Protein AF-0000000084932621 (afdb_homodimer)

Nearest PDB structures (foldseek):
  6g1d-assembly1_B  TM=6.028E-01  e=4.796E-23  Corynebacterium glutamicum
  6g1d-assembly1_C  TM=5.993E-01  e=3.535E-23  Corynebacterium glutamicum
  6g4r-assembly1_B  TM=5.934E-01  e=2.307E-23  Corynebacterium glutamicum
  6g1d-assembly1_A  TM=6.038E-01  e=2.991E-22  Corynebacterium glutamicum
  7d98-assembly1_Q  TM=5.311E-01  e=2.275E-20  Cupriavidus necator

InterPro domains:
  IPR000847 LysR, HTH, N-terminal domain [PF00126] (3-62)
  IPR000847 LysR, HTH, N-terminal domain [PR00039] (18-29)
  IPR000847 LysR, HTH, N-terminal domain [PR00039] (29-39)
  IPR000847 LysR, HTH, N-terminal domain [PR00039] (39-50)
  IPR000847 LysR, HTH, N-terminal domain [PS50931] (1-58)
  IPR005119 LysR, substrate-binding [PF03466] (86-287)
  IPR036388 Winged helix-like DNA-binding domain superfamily [G3DSA:1.10.10.10] (1-89)
  IPR036390 Winged helix DNA-binding domain superfamily [SSF46785] (1-109)

Solvent-accessible surface area (backbone atoms only — not comparable to full-atom values): 31024 Å² total; per-residue (Å²): 139,51,70,69,35,37,52,51,42,50,41,26,66,28,62,40,29,59,61,58,30,7,62,72,70,71,44,55,45,70,54,45,53,48,37,42,48,50,48,22,59,76,68,72,44,63,40,63,42,74,61,85,95,41,52,41,70,28,72,58,25,60,64,42,46,63,52,38,55,51,49,52,50,48,50,51,42,49,47,55,67,63,44,79,59,76,74,54,55,47,75,42,37,33,25,24,30,63,65,46,42,44,50,61,39,48,64,56,53,51,48,38,52,74,68,32,65,52,44,44,53,38,34,43,55,42,48,60,66,58,34,55,53,33,23,63,72,58,71,24,64,35,31,48,44,62,35,68,70,75,78,48,92,67,40,42,60,43,81,53,41,77,48,59,63,37,30,32,22,10,64,82,38,86,63,46,85,47,76,76,52,47,68,68,60,55,48,70,47,48,35,38,32,56,49,88,60,38,54,67,55,47,51,50,49,58,72,36,46,93,67,58,57,69,68,41,25,41,38,37,72,63,20,31,51,51,38,17,43,72,56,68,27,33,33,74,40,50,41,69,68,42,45,67,38,46,75,70,51,48,26,34,76,37,46,46,77,73,95,69,68,35,26,34,27,43,32,28,38,53,89,60,82,67,53,70,52,52,44,51,47,53,55,48,49,50,52,53,56,42,49,65,76,68,140,52,69,68,34,38,51,51,40,49,41,26,66,45,66,43,29,60,60,58,28,9,64,73,70,72,42,56,44,69,53,45,52,47,37,42,48,50,48,22,60,75,69,71,46,63,40,64,43,73,60,84,94,43,53,42,69,27,72,59,25,59,63,41,47,62,51,39,54,49,48,53,50,48,50,50,46,47,45,56,66,61,45,80,59,74,73,55,56,47,74,43,37,33,25,25,29,63,65,47,42,44,50,62,39,48,65,55,53,52,49,39,52,73,72,33,66,51,43,42,54,39,34,43,57,41,48,59,66,57,34,55,52,34,23,64,71,59,71,22,64,35,32,47,45,62,35,70,69,75,76,47,91,67,38,42,59,44,82,53,40,77,48,61,63,37,32,33,24,10,64,83,37,86,63,46,86,47,75,76,53,47,68,67,60,56,48,70,46,48,36,36,34,55,49,88,57,38,54,66,54,47,52,51,50,57,71,34,45,92,69,59,58,69,66,42,24,41,38,37,70,64,19,32,51,51,38,18,43,71,58,69,26,34,32,74,39,51,41,68,70,42,45,66,38,46,74,70,51,48,25,33,75,37,46,46,75,72,94,68,68,34,25,36,26,43,33,30,38,52,90,60,82,68,53,68,56,52,45,51,48,54,54,49,48,50,52,54,57,43,51,65,75,77

Radius of gyration: 26.99 Å; Cα contacts (8 Å, |Δi|>4): 1091; chains: 2; bounding box: 60×80×71 Å

Secondary structure (DSSP, 8-state):
--HHHHHHHHHHHHHS-HHHHHHHHT--HHHHHHHHHHHHHHHTS--EEEETTEEEE-HHHHHHHHHHHHHHHHHHHHHHHHS-S----EEEEEEE-HHHHHHTSHHHHHHHHHH-TTEEEEEEE--HHHHHHHHHHTS-SEEEEEES----TTEEEEEEEEE-EEEEE-TTSTTTT-SS--HHHHHTSPEEE--TT-HHHHHHHHHTTTT-PPEEE-SSHHHHHHHHHTTS-EEEEEGGGGHHHHHHTSSEE-S---S--EEEEEEEETTPPPPHHHHHHHHHHHHHHHHHT-/--HHHHHHHHHHHHH--HHHHHHHHT--HHHHHHHHHHHHHHHTS--EEEETTEEEE-HHHHHHHHHHHHHHHHHHHHHHHHS-S----EEEEEEE-HHHHHHTSHHHHHHHHHH-TTEEEEEEE--HHHHHHHHHHTS-SEEEEEES----TTEEEEEEEEE-EEEEE-TTSTTTT-SS--HHHHHTSPEEE--TT-HHHHHHHHHTTTT-PPEEE-SSHHHHHHHHHTTS-EEEEEGGGGHHHHHHTSSEE-S---SS-EEEEEEEETTPPPPHHHHHHHHHHHHHHHHHT-

Organism: Streptomyces venezuelae (strain ATCC 10712 / CBS 650.69 / DSM 40230 / JCM 4526 / NBRC 13096 / PD 04745) (NCBI:txid953739)

pLDDT: mean 87.67, std 10.26, range [46.22, 98.44]

Structure (mmCIF, N/CA/C/O backbone):
data_AF-0000000084932621-model_v1
#
loop_
_entity.id
_entity.type
_entity.pdbx_description
1 polymer 'Transcriptional regulator, lysr family protein'
#
loop_
_atom_site.group_PDB
_atom_site.id
_atom_site.type_symbol
_atom_site.label_atom_id
_atom_site.label_alt_id
_atom_site.label_comp_id
_atom_site.label_asym_id
_atom_site.label_entity_id
_atom_site.label_seq_id
_atom_site.pdbx_PDB_ins_code
_atom_site.Cartn_x
_atom_site.Cartn_y
_atom_site.Cartn_z
_atom_site.occupancy
_atom_site.B_iso_or_equiv
_atom_site.auth_seq_id
_atom_site.auth_comp_id
_atom_site.auth_asym_id
_atom_site.auth_atom_id
_atom_site.pdbx_PDB_model_num
ATOM 1 N N . MET A 1 1 ? 3.24 42.812 -4.258 1 58.78 1 MET A N 1
ATOM 2 C CA . MET A 1 1 ? 2.631 41.562 -3.801 1 58.78 1 MET A CA 1
ATOM 3 C C . MET A 1 1 ? 3.271 41.094 -2.5 1 58.78 1 MET A C 1
ATOM 5 O O . MET A 1 1 ? 4.496 41.031 -2.395 1 58.78 1 MET A O 1
ATOM 9 N N . GLU A 1 2 ? 2.512 41.125 -1.484 1 73.31 2 GLU A N 1
ATOM 10 C CA . GLU A 1 2 ? 2.959 40.812 -0.129 1 73.31 2 GLU A CA 1
ATOM 11 C C . GLU A 1 2 ? 2.613 39.375 0.25 1 73.31 2 GLU A C 1
ATOM 13 O O . GLU A 1 2 ? 1.508 38.906 -0.024 1 73.31 2 GLU A O 1
ATOM 18 N N . LEU A 1 3 ? 3.584 38.781 0.871 1 78.12 3 LEU A N 1
ATOM 19 C CA . LEU A 1 3 ? 3.434 37.375 1.25 1 78.12 3 LEU A CA 1
ATOM 20 C C . LEU A 1 3 ? 2.199 37.188 2.123 1 78.12 3 LEU A C 1
ATOM 22 O O . LEU A 1 3 ? 1.523 36.156 2.027 1 78.12 3 LEU A O 1
ATOM 26 N N . ARG A 1 4 ? 1.953 38.156 2.951 1 78.94 4 ARG A N 1
ATOM 27 C CA . ARG A 1 4 ? 0.795 38.062 3.836 1 78.94 4 ARG A CA 1
ATOM 28 C C . ARG A 1 4 ? -0.501 38 3.035 1 78.94 4 ARG A C 1
ATOM 30 O O . ARG A 1 4 ? -1.408 37.25 3.387 1 78.94 4 ARG A O 1
ATOM 37 N N . LEU A 1 5 ? -0.57 38.75 1.959 1 84.75 5 LEU A N 1
ATOM 38 C CA . LEU A 1 5 ? -1.758 38.75 1.111 1 84.75 5 LEU A CA 1
ATOM 39 C C . LEU A 1 5 ? -1.914 37.406 0.402 1 84.75 5 LEU A C 1
ATOM 41 O O . LEU A 1 5 ? -3.031 36.906 0.237 1 84.75 5 LEU A O 1
ATOM 45 N N . LEU A 1 6 ? -0.803 36.812 0.03 1 84.81 6 LEU A N 1
ATOM 46 C CA . LEU A 1 6 ? -0.821 35.531 -0.63 1 84.81 6 LEU A CA 1
ATOM 47 C C . LEU A 1 6 ? -1.295 34.438 0.326 1 84.81 6 LEU A C 1
ATOM 49 O O . LEU A 1 6 ? -2.018 33.531 -0.076 1 84.81 6 LEU A O 1
ATOM 53 N N . ALA A 1 7 ? -0.891 34.531 1.53 1 84.5 7 ALA A N 1
ATOM 54 C CA . ALA A 1 7 ? -1.327 33.562 2.543 1 84.5 7 ALA A CA 1
ATOM 55 C C . ALA A 1 7 ? -2.834 33.656 2.77 1 84.5 7 ALA A C 1
ATOM 57 O O . ALA A 1 7 ? -3.51 32.625 2.902 1 84.5 7 ALA A O 1
ATOM 58 N N . THR A 1 8 ? -3.316 34.906 2.879 1 88.69 8 THR A N 1
ATOM 59 C CA . THR A 1 8 ? -4.75 35.125 3.023 1 88.69 8 THR A CA 1
ATOM 60 C C . THR A 1 8 ? -5.512 34.531 1.83 1 88.69 8 THR A C 1
ATOM 62 O O . THR A 1 8 ? -6.523 33.875 2.002 1 88.69 8 THR A O 1
ATOM 65 N N . PHE A 1 9 ? -4.996 34.812 0.698 1 91.31 9 PHE A N 1
ATOM 66 C CA . PHE A 1 9 ? -5.57 34.281 -0.533 1 91.31 9 PHE A CA 1
ATOM 67 C C . PHE A 1 9 ? -5.617 32.75 -0.499 1 91.31 9 PHE A C 1
ATOM 69 O O . PHE A 1 9 ? -6.656 32.156 -0.789 1 91.31 9 PHE A O 1
ATOM 76 N N . GLU A 1 10 ? -4.512 32.219 -0.243 1 88.12 10 GLU A N 1
ATOM 77 C CA . GLU A 1 10 ? -4.43 30.75 -0.198 1 88.12 10 GLU A CA 1
ATOM 78 C C . GLU A 1 10 ? -5.449 30.172 0.778 1 88.12 10 GLU A C 1
ATOM 80 O O . GLU A 1 10 ? -6.094 29.156 0.483 1 88.12 10 GLU A O 1
ATOM 85 N N . LYS A 1 11 ? -5.617 30.75 1.93 1 86.69 11 LYS A N 1
ATOM 86 C CA . LYS A 1 11 ? -6.559 30.281 2.936 1 86.69 11 LYS A CA 1
ATOM 87 C C . LYS A 1 11 ? -7.996 30.375 2.436 1 86.69 11 LYS A C 1
ATOM 89 O O . LYS A 1 11 ? -8.773 29.422 2.564 1 86.69 11 LYS A O 1
ATOM 94 N N . VAL A 1 12 ? -8.312 31.438 1.854 1 90.69 12 VAL A N 1
ATOM 95 C CA . VAL A 1 12 ? -9.656 31.625 1.31 1 90.69 12 VAL A CA 1
ATOM 96 C C . VAL A 1 12 ? -9.898 30.609 0.196 1 90.69 12 VAL A C 1
ATOM 98 O O . VAL A 1 12 ? -10.984 30.031 0.106 1 90.69 12 VAL A O 1
ATOM 101 N N . ALA A 1 13 ? -8.922 30.422 -0.584 1 89.31 13 ALA A N 1
ATOM 102 C CA . ALA A 1 13 ? -9.031 29.484 -1.697 1 89.31 13 ALA A CA 1
ATOM 103 C C . ALA A 1 13 ? -9.219 28.062 -1.194 1 89.31 13 ALA A C 1
ATOM 105 O O . ALA A 1 13 ? -9.875 27.25 -1.846 1 89.31 13 ALA A O 1
ATOM 106 N N . THR A 1 14 ? -8.625 27.828 -0.102 1 83 14 THR A N 1
ATOM 107 C CA . THR A 1 14 ? -8.68 26.484 0.479 1 83 14 THR A CA 1
ATOM 108 C C . THR A 1 14 ? -10.039 26.219 1.118 1 83 14 THR A C 1
ATOM 110 O O . THR A 1 14 ? -10.625 25.156 0.93 1 83 14 THR A O 1
ATOM 113 N N . VAL A 1 15 ? -10.586 27.156 1.827 1 83.12 15 VAL A N 1
ATOM 114 C CA . VAL A 1 15 ? -11.812 26.938 2.588 1 83.12 15 VAL A CA 1
ATOM 115 C C . VAL A 1 15 ? -13.016 27.469 1.8 1 83.12 15 VAL A C 1
ATOM 117 O O . VAL A 1 15 ? -14.164 27.172 2.141 1 83.12 15 VAL A O 1
ATOM 120 N N . LEU A 1 16 ? -12.766 28.203 0.849 1 88.69 16 LEU A N 1
ATOM 121 C CA . LEU A 1 16 ? -13.734 28.812 -0.053 1 88.69 16 LEU A CA 1
ATOM 122 C C . LEU A 1 16 ? -14.781 29.609 0.728 1 88.69 16 LEU A C 1
ATOM 124 O O . LEU A 1 16 ? -15.969 29.562 0.41 1 88.69 16 LEU A O 1
ATOM 128 N N . SER A 1 17 ? -14.383 30.172 1.728 1 89.75 17 SER A N 1
ATOM 129 C CA . SER A 1 17 ? -15.195 31.062 2.557 1 89.75 17 SER A CA 1
ATOM 130 C C . SER A 1 17 ? -14.344 32.156 3.191 1 89.75 17 SER A C 1
ATOM 132 O O . SER A 1 17 ? -13.328 31.875 3.832 1 89.75 17 SER A O 1
ATOM 134 N N . PHE A 1 18 ? -14.758 33.406 3.02 1 91.44 18 PHE A N 1
ATOM 135 C CA . PHE A 1 18 ? -14.039 34.531 3.607 1 91.44 18 PHE A CA 1
ATOM 136 C C . PHE A 1 18 ? -14.211 34.562 5.121 1 91.44 18 PHE A C 1
ATOM 138 O O . PHE A 1 18 ? -13.266 34.844 5.855 1 91.44 18 PHE A O 1
ATOM 145 N N . THR A 1 19 ? -15.414 34.156 5.539 1 88.81 19 THR A N 1
ATOM 146 C CA . THR A 1 19 ? -15.711 34.156 6.965 1 88.81 19 THR A CA 1
ATOM 147 C C . THR A 1 19 ? -14.922 33.062 7.688 1 88.81 19 THR A C 1
ATOM 149 O O . THR A 1 19 ? -14.32 33.312 8.734 1 88.81 19 THR A O 1
ATOM 152 N N . ARG A 1 20 ? -14.898 31.984 7.117 1 88.69 20 ARG A N 1
ATOM 153 C CA . ARG A 1 20 ? -14.18 30.859 7.719 1 88.69 20 ARG A CA 1
ATOM 154 C C . ARG A 1 20 ? -12.672 31.094 7.684 1 88.69 20 ARG A C 1
ATOM 156 O O . ARG A 1 20 ? -11.969 30.781 8.641 1 88.69 20 ARG A O 1
ATOM 163 N N . ALA A 1 21 ? -12.273 31.578 6.555 1 89.75 21 ALA A N 1
ATOM 164 C CA . ALA A 1 21 ? -10.852 31.891 6.441 1 89.75 21 ALA A CA 1
ATOM 165 C C . ALA A 1 21 ? -10.438 32.906 7.508 1 89.75 21 ALA A C 1
ATOM 167 O O . ALA A 1 21 ? -9.383 32.75 8.125 1 89.75 21 ALA A O 1
ATOM 168 N N . ALA A 1 22 ? -11.25 33.875 7.734 1 89.44 22 ALA A N 1
ATOM 169 C CA . ALA A 1 22 ? -10.977 34.906 8.75 1 89.44 22 ALA A CA 1
ATOM 170 C C . ALA A 1 22 ? -10.875 34.25 10.141 1 89.44 22 ALA A C 1
ATOM 172 O O . ALA A 1 22 ? -9.945 34.562 10.891 1 89.44 22 ALA A O 1
ATOM 173 N N . ALA A 1 23 ? -11.773 33.406 10.398 1 84.69 23 ALA A N 1
ATOM 174 C CA . ALA A 1 23 ? -11.789 32.688 11.688 1 84.69 23 ALA A CA 1
ATOM 175 C C . ALA A 1 23 ? -10.523 31.875 11.883 1 84.69 23 ALA A C 1
ATOM 177 O O . ALA A 1 23 ? -9.914 31.891 12.953 1 84.69 23 ALA A O 1
ATOM 178 N N . GLU A 1 24 ? -10.117 31.328 10.828 1 81.56 24 GLU A N 1
ATOM 179 C CA . GLU A 1 24 ? -8.977 30.422 10.922 1 81.56 24 GLU A CA 1
ATOM 180 C C . GLU A 1 24 ? -7.66 31.188 10.969 1 81.56 24 GLU A C 1
ATOM 182 O O . GLU A 1 24 ? -6.695 30.734 11.586 1 81.56 24 GLU A O 1
ATOM 187 N N . LEU A 1 25 ? -7.652 32.312 10.383 1 80.44 25 LEU A N 1
ATOM 188 C CA . LEU A 1 25 ? -6.43 33.094 10.312 1 80.44 25 LEU A CA 1
ATOM 189 C C . LEU A 1 25 ? -6.355 34.094 11.477 1 80.44 25 LEU A C 1
ATOM 191 O O . LEU A 1 25 ? -5.324 34.719 11.688 1 80.44 25 LEU A O 1
ATOM 195 N N . GLY A 1 26 ? -7.484 34.156 12.227 1 82 26 GLY A N 1
ATOM 196 C CA . GLY A 1 26 ? -7.527 35.062 13.352 1 82 26 GLY A CA 1
ATOM 197 C C . GLY A 1 26 ? -7.703 36.5 12.938 1 82 26 GLY A C 1
ATOM 198 O O . GLY A 1 26 ? -7.18 37.406 13.586 1 82 26 GLY A O 1
ATOM 199 N N . TYR A 1 27 ? -8.18 36.688 11.828 1 83.19 27 TYR A N 1
ATOM 200 C CA . TYR A 1 27 ? -8.477 38.031 11.32 1 83.19 27 TYR A CA 1
ATOM 201 C C . TYR A 1 27 ? -9.969 38.312 11.375 1 83.19 27 TYR A C 1
ATOM 203 O O . TYR A 1 27 ? -10.781 37.406 11.516 1 83.19 27 TYR A O 1
ATOM 211 N N . ALA A 1 28 ? -10.328 39.625 11.469 1 87.69 28 ALA A N 1
ATOM 212 C CA . ALA A 1 28 ? -11.695 40 11.133 1 87.69 28 ALA A CA 1
ATOM 213 C C . ALA A 1 28 ? -12 39.719 9.664 1 87.69 28 ALA A C 1
ATOM 215 O O . ALA A 1 28 ? -11.109 39.812 8.812 1 87.69 28 ALA A O 1
ATOM 216 N N . GLN A 1 29 ? -13.156 39.281 9.406 1 89.75 29 GLN A N 1
ATOM 217 C CA . GLN A 1 29 ? -13.57 39 8.039 1 89.75 29 GLN A CA 1
ATOM 218 C C . GLN A 1 29 ? -13.305 40.188 7.121 1 89.75 29 GLN A C 1
ATOM 220 O O . GLN A 1 29 ? -12.906 40.031 5.969 1 89.75 29 GLN A O 1
ATOM 225 N N . SER A 1 30 ? -13.531 41.438 7.613 1 91.25 30 SER A N 1
ATOM 226 C CA . SER A 1 30 ? -13.281 42.656 6.824 1 91.25 30 SER A CA 1
ATOM 227 C C . SER A 1 30 ? -11.812 42.75 6.434 1 91.25 30 SER A C 1
ATOM 229 O O . SER A 1 30 ? -11.484 43.219 5.332 1 91.25 30 SER A O 1
ATOM 231 N N . SER A 1 31 ? -10.977 42.312 7.301 1 88.56 31 SER A N 1
ATOM 232 C CA . SER A 1 31 ? -9.539 42.312 7.043 1 88.56 31 SER A CA 1
ATOM 233 C C . SER A 1 31 ? -9.156 41.344 5.938 1 88.56 31 SER A C 1
ATOM 235 O O . SER A 1 31 ? -8.375 41.688 5.051 1 88.56 31 SER A O 1
ATOM 237 N N . VAL A 1 32 ? -9.727 40.156 5.988 1 92.44 32 VAL A N 1
ATOM 238 C CA . VAL A 1 32 ? -9.461 39.156 4.98 1 92.44 32 VAL A CA 1
ATOM 239 C C . VAL A 1 32 ? -9.953 39.625 3.619 1 92.44 32 VAL A C 1
ATOM 241 O O . VAL A 1 32 ? -9.25 39.5 2.615 1 92.44 32 VAL A O 1
ATOM 244 N N . THR A 1 33 ? -11.109 40.156 3.629 1 92.25 33 THR A N 1
ATOM 245 C CA . THR A 1 33 ? -11.688 40.688 2.404 1 92.25 33 THR A CA 1
ATOM 246 C C . THR A 1 33 ? -10.805 41.812 1.836 1 92.25 33 THR A C 1
ATOM 248 O O . THR A 1 33 ? -10.531 41.844 0.634 1 92.25 33 THR A O 1
ATOM 251 N N . GLY A 1 34 ? -10.398 42.656 2.713 1 92.56 34 GLY A N 1
ATOM 252 C CA . GLY A 1 34 ? -9.516 43.75 2.299 1 92.56 34 GLY A CA 1
ATOM 253 C C . GLY A 1 34 ? -8.195 43.25 1.746 1 92.56 34 GLY A C 1
ATOM 254 O O . GLY A 1 34 ? -7.699 43.781 0.745 1 92.56 34 GLY A O 1
ATOM 255 N N . GLN A 1 35 ? -7.633 42.281 2.381 1 90.81 35 GLN A N 1
ATOM 256 C CA . GLN A 1 35 ? -6.359 41.719 1.947 1 90.81 35 GLN A CA 1
ATOM 257 C C . GLN A 1 35 ? -6.477 41.094 0.566 1 90.81 35 GLN A C 1
ATOM 259 O O . GLN A 1 35 ? -5.61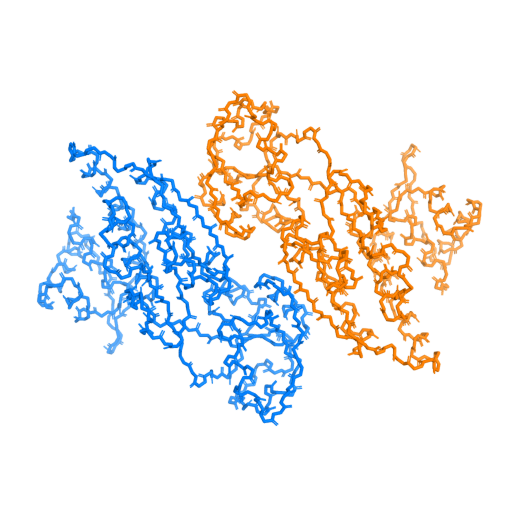7 41.281 -0.293 1 90.81 35 GLN A O 1
ATOM 264 N N . VAL A 1 36 ? -7.508 40.375 0.342 1 93 36 VAL A N 1
ATOM 265 C CA . VAL A 1 36 ? -7.723 39.719 -0.947 1 93 36 VAL A CA 1
ATOM 266 C C . VAL A 1 36 ? -7.957 40.781 -2.025 1 93 36 VAL A C 1
ATOM 268 O O . VAL A 1 36 ? -7.41 40.688 -3.127 1 93 36 VAL A O 1
ATOM 271 N N . ARG A 1 37 ? -8.688 41.812 -1.668 1 92.06 37 ARG A N 1
ATOM 272 C CA . ARG A 1 37 ? -8.938 42.875 -2.607 1 92.06 37 ARG A CA 1
ATOM 273 C C . ARG A 1 37 ? -7.648 43.625 -2.951 1 92.06 37 ARG A C 1
ATOM 275 O O . ARG A 1 37 ? -7.43 44 -4.105 1 92.06 37 ARG A O 1
ATOM 282 N N . SER A 1 38 ? -6.93 43.812 -1.938 1 88.81 38 SER A N 1
ATOM 283 C CA . SER A 1 38 ? -5.637 44.438 -2.158 1 88.81 38 SER A CA 1
ATOM 284 C C . SER A 1 38 ? -4.766 43.625 -3.102 1 88.81 38 SER A C 1
ATOM 286 O O . SER A 1 38 ? -4.105 44.188 -3.982 1 88.81 38 SER A O 1
ATOM 288 N N . LEU A 1 39 ? -4.754 42.344 -2.941 1 90.25 39 LEU A N 1
ATOM 289 C CA . LEU A 1 39 ? -3.992 41.469 -3.805 1 90.25 39 LEU A CA 1
ATOM 290 C C . LEU A 1 39 ? -4.523 41.5 -5.23 1 90.25 39 LEU A C 1
ATOM 292 O O . LEU A 1 39 ? -3.748 41.594 -6.188 1 90.25 39 LEU A O 1
ATOM 296 N N . GLU A 1 40 ? -5.812 41.469 -5.363 1 92.19 40 GLU A N 1
ATOM 297 C CA . GLU A 1 40 ? -6.453 41.562 -6.672 1 92.19 40 GLU A CA 1
ATOM 298 C C . GLU A 1 40 ? -6.145 42.875 -7.367 1 92.19 40 GLU A C 1
ATOM 300 O O . GLU A 1 40 ? -5.863 42.906 -8.57 1 92.19 40 GLU A O 1
ATOM 305 N N . SER A 1 41 ? -6.18 43.938 -6.562 1 89.12 41 SER A N 1
ATOM 306 C CA . SER A 1 41 ? -5.867 45.25 -7.098 1 89.12 41 SER A CA 1
ATOM 307 C C . SER A 1 41 ? -4.422 45.344 -7.578 1 89.12 41 SER A C 1
ATOM 309 O O . SER A 1 41 ? -4.145 45.875 -8.648 1 89.12 41 SER A O 1
ATOM 311 N N . SER A 1 42 ? -3.559 44.75 -6.828 1 85.56 42 SER A N 1
ATOM 312 C CA . SER A 1 42 ? -2.145 44.781 -7.184 1 85.56 42 SER A CA 1
ATOM 313 C C . SER A 1 42 ? -1.874 43.969 -8.438 1 85.56 42 SER A C 1
ATOM 315 O O . SER A 1 42 ? -0.97 44.281 -9.211 1 85.56 42 SER A O 1
ATOM 317 N N . LEU A 1 43 ? -2.688 42.938 -8.602 1 86.38 43 LEU A N 1
ATOM 318 C CA . LEU A 1 43 ? -2.5 42.031 -9.734 1 86.38 43 LEU A CA 1
ATOM 319 C C . LEU A 1 43 ? -3.352 42.469 -10.922 1 86.38 43 LEU A C 1
ATOM 321 O O . LEU A 1 43 ? -3.117 42.031 -12.055 1 86.38 43 LEU A O 1
ATOM 325 N N . GLY A 1 44 ? -4.32 43.281 -10.656 1 89 44 GLY A N 1
ATOM 326 C CA . GLY A 1 44 ? -5.191 43.812 -11.695 1 89 44 GLY A CA 1
ATOM 327 C C . GLY A 1 44 ? -6.227 42.812 -12.164 1 89 44 GLY A C 1
ATOM 328 O O . GLY A 1 44 ? -6.738 42.906 -13.281 1 89 44 GLY A O 1
ATOM 329 N N . VAL A 1 45 ? -6.34 41.75 -11.406 1 91.5 45 VAL A N 1
ATOM 330 C CA . VAL A 1 45 ? -7.301 40.719 -11.758 1 91.5 45 VAL A CA 1
ATOM 331 C C . VAL A 1 45 ? -8.07 40.25 -10.516 1 91.5 45 VAL A C 1
ATOM 333 O O . VAL A 1 45 ? -7.586 40.438 -9.391 1 91.5 45 VAL A O 1
ATOM 336 N N . GLU A 1 46 ? -9.25 39.719 -10.703 1 93.06 46 GLU A N 1
ATOM 337 C CA . GLU A 1 46 ? -10.016 39.094 -9.625 1 93.06 46 GLU A CA 1
ATOM 338 C C . GLU A 1 46 ? -9.617 37.625 -9.438 1 93.06 46 GLU A C 1
ATOM 340 O O . GLU A 1 46 ? -9.406 36.906 -10.414 1 93.06 46 GLU A O 1
ATOM 345 N N . LEU A 1 47 ? -9.477 37.344 -8.188 1 94 47 LEU A N 1
ATOM 346 C CA . LEU A 1 47 ? -9.016 36 -7.891 1 94 47 LEU A CA 1
ATOM 347 C C . LEU A 1 47 ? -10.18 35.094 -7.477 1 94 47 LEU A C 1
ATOM 349 O O . LEU A 1 47 ? -10.078 33.875 -7.535 1 94 47 LEU A O 1
ATOM 353 N N . PHE A 1 48 ? -11.266 35.688 -7.051 1 93.75 48 PHE A N 1
ATOM 354 C CA . PHE A 1 48 ? -12.461 34.969 -6.648 1 93.75 48 PHE A CA 1
ATOM 355 C C . PHE A 1 48 ? -13.695 35.5 -7.367 1 93.75 48 PHE A C 1
ATOM 357 O O . PHE A 1 48 ? -13.742 36.688 -7.727 1 93.75 48 PHE A O 1
ATOM 364 N N . GLU A 1 49 ? -14.609 34.594 -7.66 1 90.5 49 GLU A N 1
ATOM 365 C CA . GLU A 1 49 ? -15.914 35 -8.164 1 90.5 49 GLU A CA 1
ATOM 366 C C . GLU A 1 49 ? -17.031 34.469 -7.281 1 90.5 49 GLU A C 1
ATOM 368 O O . GLU A 1 49 ? -16.891 33.438 -6.637 1 90.5 49 GLU A O 1
ATOM 373 N N . ARG A 1 50 ? -18.016 35.219 -7.062 1 81.12 50 ARG A N 1
ATOM 374 C CA . ARG A 1 50 ? -19.172 34.844 -6.262 1 81.12 50 ARG A CA 1
ATOM 375 C C . ARG A 1 50 ? -20.281 34.281 -7.141 1 81.12 50 ARG A C 1
ATOM 377 O O . ARG A 1 50 ? -20.641 34.875 -8.156 1 81.12 50 ARG A O 1
ATOM 384 N N . LEU A 1 51 ? -20.516 33.094 -6.992 1 77.88 51 LEU A N 1
ATOM 385 C CA . LEU A 1 51 ? -21.688 32.5 -7.605 1 77.88 51 LEU A CA 1
ATOM 386 C C . LEU A 1 51 ? -22.781 32.281 -6.562 1 77.88 51 LEU A C 1
ATOM 388 O O . LEU A 1 51 ? -22.828 31.203 -5.938 1 77.88 51 LEU A O 1
ATOM 392 N N . GLY A 1 52 ? -23.703 33.156 -6.371 1 75.12 52 GLY A N 1
ATOM 393 C CA . GLY A 1 52 ? -24.688 33.094 -5.293 1 75.12 52 GLY A CA 1
ATOM 394 C C . GLY A 1 52 ? -24.062 33.188 -3.916 1 75.12 52 GLY A C 1
ATOM 395 O O . GLY A 1 52 ? -23.328 34.125 -3.611 1 75.12 52 GLY A O 1
ATOM 396 N N . SER A 1 53 ? -24.234 32.094 -3.137 1 75.94 53 SER A N 1
ATOM 397 C CA . SER A 1 53 ? -23.719 32.062 -1.77 1 75.94 53 SER A CA 1
ATOM 398 C C . SER A 1 53 ? -22.359 31.391 -1.703 1 75.94 53 SER A C 1
ATOM 400 O O . SER A 1 53 ? -21.719 31.359 -0.646 1 75.94 53 SER A O 1
ATOM 402 N N . ARG A 1 54 ? -21.922 31.016 -2.826 1 78.81 54 ARG A N 1
ATOM 403 C CA . ARG A 1 54 ? -20.656 30.281 -2.818 1 78.81 54 ARG A CA 1
ATOM 404 C C . ARG A 1 54 ? -19.547 31.094 -3.482 1 78.81 54 ARG A C 1
ATOM 406 O O . ARG A 1 54 ? -19.812 31.875 -4.395 1 78.81 54 ARG A O 1
ATOM 413 N N . ILE A 1 55 ? -18.312 30.938 -2.975 1 87.69 55 ILE A N 1
ATOM 414 C CA . ILE A 1 55 ? -17.141 31.578 -3.57 1 87.69 55 ILE A CA 1
ATOM 415 C C . ILE A 1 55 ? -16.328 30.531 -4.34 1 87.69 55 ILE A C 1
ATOM 417 O O . ILE A 1 55 ? -16.25 29.375 -3.928 1 87.69 55 ILE A O 1
ATOM 421 N N . ARG A 1 56 ? -15.914 30.891 -5.609 1 89.5 56 ARG A N 1
ATOM 422 C CA . ARG A 1 56 ? -15.047 30.031 -6.406 1 89.5 56 ARG A CA 1
ATOM 423 C C . ARG A 1 56 ? -13.828 30.797 -6.91 1 89.5 56 ARG A C 1
ATOM 425 O O . ARG A 1 56 ? -13.875 32.031 -7.043 1 89.5 56 ARG A O 1
ATOM 432 N N . LEU A 1 57 ? -12.812 30.062 -7.125 1 90.5 57 LEU A N 1
ATOM 433 C CA . LEU A 1 57 ? -11.633 30.672 -7.723 1 90.5 57 LEU A CA 1
ATOM 434 C C . LEU A 1 57 ? -11.883 31.031 -9.188 1 90.5 57 LEU A C 1
ATOM 436 O O . LEU A 1 57 ? -12.547 30.281 -9.906 1 90.5 57 LEU A O 1
ATOM 440 N N . THR A 1 58 ? -11.375 32.281 -9.648 1 90.44 58 THR A N 1
ATOM 441 C CA . THR A 1 58 ? -11.305 32.594 -11.07 1 90.44 58 THR A CA 1
ATOM 442 C C . THR A 1 58 ? -10.172 31.812 -11.734 1 90.44 58 THR A C 1
ATOM 444 O O . THR A 1 58 ? -9.414 31.109 -11.062 1 90.44 58 THR A O 1
ATOM 447 N N . GLU A 1 59 ? -10.102 31.891 -12.992 1 86.5 59 GLU A N 1
ATOM 448 C CA . GLU A 1 59 ? -8.977 31.281 -13.703 1 86.5 59 GLU A CA 1
ATOM 449 C C . GLU A 1 59 ? -7.645 31.828 -13.195 1 86.5 59 GLU A C 1
ATOM 451 O O . GLU A 1 59 ? -6.688 31.062 -13.023 1 86.5 59 GLU A O 1
ATOM 456 N N . ALA A 1 60 ? -7.68 33.062 -13.016 1 87.56 60 ALA A N 1
ATOM 457 C CA . ALA A 1 60 ? -6.484 33.719 -12.477 1 87.56 60 ALA A CA 1
ATOM 458 C C . ALA A 1 60 ? -6.16 33.188 -11.078 1 87.56 60 ALA A C 1
ATOM 460 O O . ALA A 1 60 ? -4.992 32.969 -10.75 1 87.56 60 ALA A O 1
ATOM 461 N N . GLY A 1 61 ? -7.211 33 -10.305 1 90.94 61 GLY A N 1
ATOM 462 C CA . GLY A 1 61 ? -7.016 32.438 -8.977 1 90.94 61 GLY A CA 1
ATOM 463 C C . GLY A 1 61 ? -6.438 31.031 -9.008 1 90.94 61 GLY A C 1
ATOM 464 O O . GLY A 1 61 ? -5.531 30.719 -8.234 1 90.94 61 GLY A O 1
ATOM 465 N N . GLU A 1 62 ? -6.887 30.312 -9.914 1 87.38 62 GLU A N 1
ATOM 466 C CA . GLU A 1 62 ? -6.41 28.938 -10.062 1 87.38 62 GLU A CA 1
ATOM 467 C C . GLU A 1 62 ? -4.941 28.906 -10.484 1 87.38 62 GLU A C 1
ATOM 469 O O . GLU A 1 62 ? -4.18 28.047 -10.031 1 87.38 62 GLU A O 1
ATOM 474 N N . ARG A 1 63 ? -4.625 29.875 -11.297 1 82.31 63 ARG A N 1
ATOM 475 C CA . ARG A 1 63 ? -3.248 29.953 -11.773 1 82.31 63 ARG A CA 1
ATOM 476 C C . ARG A 1 63 ? -2.314 30.438 -10.664 1 82.31 63 ARG A C 1
ATOM 478 O O . ARG A 1 63 ? -1.157 30.016 -10.602 1 82.31 63 ARG A O 1
ATOM 485 N N . LEU A 1 64 ? -2.822 31.25 -9.836 1 83.12 64 LEU A N 1
ATOM 486 C CA . LEU A 1 64 ? -1.987 31.859 -8.805 1 83.12 64 LEU A CA 1
ATOM 487 C C . LEU A 1 64 ? -1.775 30.891 -7.637 1 83.12 64 LEU A C 1
ATOM 489 O O . LEU A 1 64 ? -0.74 30.938 -6.969 1 83.12 64 LEU A O 1
ATOM 493 N N . LEU A 1 65 ? -2.713 30.016 -7.453 1 85.06 65 LEU A N 1
ATOM 494 C CA . LEU A 1 65 ? -2.75 29.203 -6.242 1 85.06 65 LEU A CA 1
ATOM 495 C C . LEU A 1 65 ? -1.477 28.375 -6.102 1 85.06 65 LEU A C 1
ATOM 497 O O . LEU A 1 65 ? -0.837 28.391 -5.047 1 85.06 65 LEU A O 1
ATOM 501 N N . PRO A 1 66 ? -0.96 27.797 -7.148 1 77.62 66 PRO A N 1
ATOM 502 C CA . PRO A 1 66 ? 0.295 27.062 -6.996 1 77.62 66 PRO A CA 1
ATOM 503 C C . PRO A 1 66 ? 1.481 27.969 -6.688 1 77.62 66 PRO A C 1
ATOM 505 O O . PRO A 1 66 ? 2.379 27.578 -5.93 1 77.62 66 PRO A O 1
ATOM 508 N N . TYR A 1 67 ? 1.434 29.125 -7.195 1 73.81 67 TYR A N 1
ATOM 509 C CA . TYR A 1 67 ? 2.512 30.062 -6.941 1 73.81 67 TYR A CA 1
ATOM 510 C C . TYR A 1 67 ? 2.459 30.578 -5.504 1 73.81 67 TYR A C 1
ATOM 512 O O . TYR A 1 67 ? 3.496 30.734 -4.859 1 73.81 67 TYR A O 1
ATOM 520 N N . ALA A 1 68 ? 1.283 30.797 -5.078 1 79.25 68 ALA A N 1
ATOM 521 C CA . ALA A 1 68 ? 1.118 31.234 -3.697 1 79.25 68 ALA A CA 1
ATOM 522 C C . ALA A 1 68 ? 1.662 30.203 -2.717 1 79.25 68 ALA A C 1
ATOM 524 O O . ALA A 1 68 ? 2.369 30.547 -1.767 1 79.25 68 ALA A O 1
ATOM 525 N N . ARG A 1 69 ? 1.351 29.031 -2.988 1 73.62 69 ARG A N 1
ATOM 526 C CA . ARG A 1 69 ? 1.825 27.938 -2.143 1 73.62 69 ARG A CA 1
ATOM 527 C C . ARG A 1 69 ? 3.348 27.844 -2.174 1 73.62 69 ARG A C 1
ATOM 529 O O . ARG A 1 69 ? 3.988 27.719 -1.127 1 73.62 69 ARG A O 1
ATOM 536 N N . ARG A 1 70 ? 3.951 28 -3.318 1 66 70 ARG A N 1
ATOM 537 C CA . ARG A 1 70 ? 5.398 27.938 -3.479 1 66 70 ARG A CA 1
ATOM 538 C C . ARG A 1 70 ? 6.082 29.109 -2.777 1 66 70 ARG A C 1
ATOM 540 O O . ARG A 1 70 ? 7.121 28.938 -2.139 1 66 70 ARG A O 1
ATOM 547 N N . MET A 1 71 ? 5.496 30.234 -2.943 1 68.44 71 MET A N 1
ATOM 548 C CA . MET A 1 71 ? 6.078 31.422 -2.34 1 68.44 71 MET A CA 1
ATOM 549 C C . MET A 1 71 ? 5.996 31.359 -0.818 1 68.44 71 MET A C 1
ATOM 551 O O . MET A 1 71 ? 6.93 31.781 -0.126 1 68.44 71 MET A O 1
ATOM 555 N N . ALA A 1 72 ? 4.898 30.859 -0.352 1 68.88 72 ALA A N 1
ATOM 556 C CA . ALA A 1 72 ? 4.777 30.672 1.091 1 68.88 72 ALA A CA 1
ATOM 557 C C . ALA A 1 72 ? 5.832 29.688 1.604 1 68.88 72 ALA A C 1
ATOM 559 O O . ALA A 1 72 ? 6.449 29.922 2.645 1 68.88 72 ALA A O 1
ATOM 560 N N . GLU A 1 73 ? 6.023 28.781 0.827 1 63.97 73 GLU A N 1
ATOM 561 C CA . GLU A 1 73 ? 7.035 27.781 1.157 1 63.97 73 GLU A CA 1
ATOM 562 C C . GLU A 1 73 ? 8.438 28.375 1.132 1 63.97 73 GLU A C 1
ATOM 564 O O . GLU A 1 73 ? 9.242 28.125 2.031 1 63.97 73 GLU A O 1
ATOM 569 N N . LEU A 1 74 ? 8.68 29.172 0.151 1 61.94 74 LEU A N 1
ATOM 570 C CA . LEU A 1 74 ? 9.977 29.812 0.003 1 61.94 74 LEU A CA 1
ATOM 571 C C . LEU A 1 74 ? 10.219 30.812 1.125 1 61.94 74 LEU A C 1
ATOM 573 O O . LEU A 1 74 ? 11.336 30.938 1.634 1 61.94 74 LEU A O 1
ATOM 577 N N . ALA A 1 75 ? 9.25 31.562 1.444 1 61.56 75 ALA A N 1
ATOM 578 C CA . ALA A 1 75 ? 9.352 32.531 2.539 1 61.56 75 ALA A CA 1
ATOM 579 C C . ALA A 1 75 ? 9.656 31.828 3.859 1 61.56 75 ALA A C 1
ATOM 581 O O . ALA A 1 75 ? 10.492 32.281 4.633 1 61.56 75 ALA A O 1
ATOM 582 N N . GLU A 1 76 ? 8.898 30.812 4.016 1 60.88 76 GLU A N 1
ATOM 583 C CA . GLU A 1 76 ? 9.156 30.047 5.23 1 60.88 76 GLU A CA 1
ATOM 584 C C . GLU A 1 76 ? 10.57 29.469 5.23 1 60.88 76 GLU A C 1
ATOM 586 O O . GLU A 1 76 ? 11.25 29.469 6.258 1 60.88 76 GLU A O 1
ATOM 591 N N . GLU A 1 77 ? 10.938 29.078 4.102 1 57.56 77 GLU A N 1
ATOM 592 C CA . GLU A 1 77 ? 12.305 28.594 3.92 1 57.56 77 GLU A CA 1
ATOM 593 C C . GLU A 1 77 ? 13.32 29.703 4.238 1 57.56 77 GLU A C 1
ATOM 595 O O . GLU A 1 77 ? 14.328 29.438 4.902 1 57.56 77 GLU A O 1
ATOM 600 N N . ALA A 1 78 ? 13.141 30.875 3.762 1 54.16 78 ALA A N 1
ATOM 601 C CA . ALA A 1 78 ? 14.016 32.031 3.992 1 54.16 78 ALA A CA 1
ATOM 602 C C . ALA A 1 78 ? 14.07 32.375 5.473 1 54.16 78 ALA A C 1
ATOM 604 O O . ALA A 1 78 ? 15.141 32.656 6.016 1 54.16 78 ALA A O 1
ATOM 605 N N . ARG A 1 79 ? 12.93 32.438 6.07 1 54.84 79 ARG A N 1
ATOM 606 C CA . ARG A 1 79 ? 12.859 32.75 7.496 1 54.84 79 ARG A CA 1
ATOM 607 C C . ARG A 1 79 ? 13.672 31.734 8.305 1 54.84 79 ARG A C 1
ATOM 609 O O . ARG A 1 79 ? 14.406 32.125 9.219 1 54.84 79 ARG A O 1
ATOM 616 N N . THR A 1 80 ? 13.359 30.547 7.949 1 53.94 80 THR A N 1
ATOM 617 C CA . THR A 1 80 ? 14.055 29.484 8.656 1 53.94 80 THR A CA 1
ATOM 618 C C . THR A 1 80 ? 15.555 29.562 8.422 1 53.94 80 THR A C 1
ATOM 620 O O . THR A 1 80 ? 16.344 29.328 9.336 1 53.94 80 THR A O 1
ATOM 623 N N . ALA A 1 81 ? 15.789 29.891 7.211 1 49.19 81 ALA A N 1
ATOM 624 C CA . ALA A 1 81 ? 17.203 29.984 6.84 1 49.19 81 ALA A CA 1
ATOM 625 C C . ALA A 1 81 ? 17.875 31.141 7.586 1 49.19 81 ALA A C 1
ATOM 627 O O . ALA A 1 81 ? 19.047 31.031 7.949 1 49.19 81 ALA A O 1
ATOM 628 N N . VAL A 1 82 ? 17.188 32.312 7.68 1 48.25 82 VAL A N 1
ATOM 629 C CA . VAL A 1 82 ? 17.766 33.5 8.312 1 48.25 82 VAL A CA 1
ATOM 630 C C . VAL A 1 82 ? 17.688 33.375 9.828 1 48.25 82 VAL A C 1
ATOM 632 O O . VAL A 1 82 ? 18.484 33.969 10.555 1 48.25 82 VAL A O 1
ATOM 635 N N . ALA A 1 83 ? 16.516 33 10.289 1 48.09 83 ALA A N 1
ATOM 636 C CA . ALA A 1 83 ? 16.422 32.812 11.734 1 48.09 83 ALA A CA 1
ATOM 637 C C . ALA A 1 83 ? 17.562 31.938 12.258 1 48.09 83 ALA A C 1
ATOM 639 O O . ALA A 1 83 ? 17.812 30.859 11.711 1 48.09 83 ALA A O 1
ATOM 640 N N . ALA A 1 84 ? 18.578 32.438 12.562 1 46.75 84 ALA A N 1
ATOM 641 C CA . ALA A 1 84 ? 19.781 31.891 13.172 1 46.75 84 ALA A CA 1
ATOM 642 C C . ALA A 1 84 ? 19.469 30.641 13.984 1 46.75 84 ALA A C 1
ATOM 644 O O . ALA A 1 84 ? 20.312 30.172 14.75 1 46.75 84 ALA A O 1
ATOM 645 N N . THR A 1 85 ? 18.156 30.359 14.289 1 49.09 85 THR A N 1
ATOM 646 C CA . THR A 1 85 ? 18.031 29.234 15.203 1 49.09 85 THR A CA 1
ATOM 647 C C . THR A 1 85 ? 18.484 27.938 14.539 1 49.09 85 THR A C 1
ATOM 649 O O . THR A 1 85 ? 18.359 27.781 13.32 1 49.09 85 THR A O 1
ATOM 652 N N . ALA A 1 86 ? 19.312 27.203 15.156 1 59.53 86 ALA A N 1
ATOM 653 C CA . ALA A 1 86 ? 19.844 25.891 14.797 1 59.53 86 ALA A CA 1
ATOM 654 C C . ALA A 1 86 ? 18.828 25.078 14.008 1 59.53 86 ALA A C 1
ATOM 656 O O . ALA A 1 86 ? 17.641 25.062 14.359 1 59.53 86 ALA A O 1
ATOM 657 N N . GLU A 1 87 ? 18.953 24.906 12.719 1 72.12 87 GLU A N 1
ATOM 658 C CA . GLU A 1 87 ? 18.125 24.031 11.898 1 72.12 87 GLU A CA 1
ATOM 659 C C . GLU A 1 87 ? 17.688 22.812 12.688 1 72.12 87 GLU A C 1
ATOM 661 O O . GLU A 1 87 ? 18.484 22.172 13.367 1 72.12 87 GLU A O 1
ATOM 666 N N . PRO A 1 88 ? 16.297 22.719 12.797 1 82 88 PRO A N 1
ATOM 667 C CA . PRO A 1 88 ? 15.828 21.547 13.531 1 82 88 PRO A CA 1
ATOM 668 C C . PRO A 1 88 ? 16.453 20.25 13.023 1 82 88 PRO A C 1
ATOM 670 O O . PRO A 1 88 ? 16.625 20.078 11.812 1 82 88 PRO A O 1
ATOM 673 N N . THR A 1 89 ? 17.031 19.641 13.938 1 84.81 89 THR A N 1
ATOM 674 C CA . THR A 1 89 ? 17.578 18.312 13.648 1 84.81 89 THR A CA 1
ATOM 675 C C . THR A 1 89 ? 17 17.266 14.578 1 84.81 89 THR A C 1
ATOM 677 O O . THR A 1 89 ? 16.547 17.578 15.68 1 84.81 89 THR A O 1
ATOM 680 N N . GLY A 1 90 ? 16.781 16.031 14.148 1 88.06 90 GLY A N 1
ATOM 681 C CA . GLY A 1 90 ? 16.297 14.938 14.953 1 88.06 90 GLY A CA 1
ATOM 682 C C . GLY A 1 90 ? 15.516 13.906 14.156 1 88.06 90 GLY A C 1
ATOM 683 O O . GLY A 1 90 ? 15.398 14.023 12.93 1 88.06 90 GLY A O 1
ATOM 684 N N . THR A 1 91 ? 15.164 12.898 14.828 1 88.94 91 THR A N 1
ATOM 685 C CA . THR A 1 91 ? 14.391 11.836 14.211 1 88.94 91 THR A CA 1
ATOM 686 C C . THR A 1 91 ? 12.969 11.812 14.773 1 88.94 91 THR A C 1
ATOM 688 O O . THR A 1 91 ? 12.758 12.031 15.969 1 88.94 91 THR A O 1
ATOM 691 N N . ILE A 1 92 ? 12.078 11.641 13.875 1 93.06 92 ILE A N 1
ATOM 692 C CA . ILE A 1 92 ? 10.688 11.492 14.289 1 93.06 92 ILE A CA 1
ATOM 693 C C . ILE A 1 92 ? 10.148 10.133 13.852 1 93.06 92 ILE A C 1
ATOM 695 O O . ILE A 1 92 ? 10.109 9.836 12.656 1 93.06 92 ILE A O 1
ATOM 699 N N . ALA A 1 93 ? 9.742 9.336 14.836 1 92.62 93 ALA A N 1
ATOM 700 C CA . ALA A 1 93 ? 9.07 8.07 14.555 1 92.62 93 ALA A CA 1
ATOM 701 C C . ALA A 1 93 ? 7.555 8.258 14.492 1 92.62 93 ALA A C 1
ATOM 703 O O . ALA A 1 93 ? 6.922 8.594 15.5 1 92.62 93 ALA A O 1
ATOM 704 N N . VAL A 1 94 ? 7.02 7.961 13.32 1 94.19 94 VAL A N 1
ATOM 705 C CA . VAL A 1 94 ? 5.605 8.234 13.086 1 94.19 94 VAL A CA 1
ATOM 706 C C . VAL A 1 94 ? 4.848 6.926 12.906 1 94.19 94 VAL A C 1
ATOM 708 O O . VAL A 1 94 ? 5.148 6.148 11.992 1 94.19 94 VAL A O 1
ATOM 711 N N . GLY A 1 95 ? 3.91 6.66 13.82 1 94.19 95 GLY A N 1
ATOM 712 C CA . GLY A 1 95 ? 2.939 5.605 13.586 1 94.19 95 GLY A CA 1
ATOM 713 C C . GLY A 1 95 ? 1.759 6.051 12.75 1 94.19 95 GLY A C 1
ATOM 714 O O . GLY A 1 95 ? 1.226 7.145 12.953 1 94.19 95 GLY A O 1
ATOM 715 N N . THR A 1 96 ? 1.356 5.199 11.812 1 92.31 96 THR A N 1
ATOM 716 C CA . THR A 1 96 ? 0.304 5.609 10.891 1 92.31 96 THR A CA 1
ATOM 717 C C . THR A 1 96 ? -0.421 4.395 10.32 1 92.31 96 THR A C 1
ATOM 719 O O . THR A 1 96 ? -0.375 3.311 10.906 1 92.31 96 THR A O 1
ATOM 722 N N . MET A 1 97 ? -1.242 4.664 9.359 1 90.69 97 MET A N 1
ATOM 723 C CA . MET A 1 97 ? -1.899 3.604 8.602 1 90.69 97 MET A CA 1
ATOM 724 C C . MET A 1 97 ? -1.665 3.779 7.102 1 90.69 97 MET A C 1
ATOM 726 O O . MET A 1 97 ? -1.308 4.867 6.648 1 90.69 97 MET A O 1
ATOM 730 N N . GLU A 1 98 ? -1.892 2.736 6.398 1 88.12 98 GLU A N 1
ATOM 731 C CA . GLU A 1 98 ? -1.512 2.686 4.992 1 88.12 98 GLU A CA 1
ATOM 732 C C . GLU A 1 98 ? -2.172 3.812 4.199 1 88.12 98 GLU A C 1
ATOM 734 O O . GLU A 1 98 ? -1.502 4.523 3.449 1 88.12 98 GLU A O 1
ATOM 739 N N . SER A 1 99 ? -3.467 4 4.359 1 90.88 99 SER A N 1
ATOM 740 C CA . SER A 1 99 ? -4.219 4.969 3.57 1 90.88 99 SER A CA 1
ATOM 741 C C . SER A 1 99 ? -3.703 6.387 3.793 1 90.88 99 SER A C 1
ATOM 743 O O . SER A 1 99 ? -3.566 7.156 2.842 1 90.88 99 SER A O 1
ATOM 745 N N . LEU A 1 100 ? -3.369 6.664 5 1 91.19 100 LEU A N 1
ATOM 746 C CA . LEU A 1 100 ? -2.871 8.008 5.293 1 91.19 100 LEU A CA 1
ATOM 747 C C . LEU A 1 100 ? -1.442 8.18 4.785 1 91.19 100 LEU A C 1
ATOM 749 O O . LEU A 1 100 ? -1.11 9.203 4.191 1 91.19 100 LEU A O 1
ATOM 753 N N . THR A 1 101 ? -0.689 7.199 5.008 1 89.88 101 THR A N 1
ATOM 754 C CA . THR A 1 101 ? 0.718 7.227 4.621 1 89.88 101 THR A CA 1
ATOM 755 C C . THR A 1 101 ? 0.863 7.457 3.119 1 89.88 101 THR A C 1
ATOM 757 O O . THR A 1 101 ? 1.668 8.289 2.689 1 89.88 101 THR A O 1
ATOM 760 N N . SER A 1 102 ? 0.072 6.805 2.408 1 90.94 102 SER A N 1
ATOM 761 C CA . SER A 1 102 ? 0.263 6.77 0.962 1 90.94 102 SER A CA 1
ATOM 762 C C . SER A 1 102 ? -0.452 7.934 0.281 1 90.94 102 SER A C 1
ATOM 764 O O . SER A 1 102 ? -0.024 8.398 -0.777 1 90.94 102 SER A O 1
ATOM 766 N N . TYR A 1 103 ? -1.431 8.461 0.941 1 91.06 103 TYR A N 1
ATOM 767 C CA . TYR A 1 103 ? -2.283 9.305 0.114 1 91.06 103 TYR A CA 1
ATOM 768 C C . TYR A 1 103 ? -2.506 10.664 0.771 1 91.06 103 TYR A C 1
ATOM 770 O O . TYR A 1 103 ? -2.932 11.617 0.114 1 91.06 103 TYR A O 1
ATOM 778 N N . ARG A 1 104 ? -2.215 10.773 2.01 1 88.56 104 ARG A N 1
ATOM 779 C CA . ARG A 1 104 ? -2.449 12.047 2.686 1 88.56 104 ARG A CA 1
ATOM 780 C C . ARG A 1 104 ? -1.134 12.695 3.096 1 88.56 104 ARG A C 1
ATOM 782 O O . ARG A 1 104 ? -0.991 13.922 3.021 1 88.56 104 ARG A O 1
ATOM 789 N N . LEU A 1 105 ? -0.182 11.93 3.422 1 88.94 105 LEU A N 1
ATOM 790 C CA . LEU A 1 105 ? 0.974 12.461 4.137 1 88.94 105 LEU A CA 1
ATOM 791 C C . LEU A 1 105 ? 2.078 12.859 3.164 1 88.94 105 LEU A C 1
ATOM 793 O O . LEU A 1 105 ? 2.992 13.602 3.529 1 88.94 105 LEU A O 1
ATOM 797 N N . PRO A 1 106 ? 2.055 12.406 1.909 1 85.62 106 PRO A N 1
ATOM 798 C CA . PRO A 1 106 ? 3.178 12.695 1.013 1 85.62 106 PRO A CA 1
ATOM 799 C C . PRO A 1 106 ? 3.49 14.188 0.921 1 85.62 106 PRO A C 1
ATOM 801 O O . PRO A 1 106 ? 4.656 14.578 1.012 1 85.62 106 PRO A O 1
ATOM 804 N N . PRO A 1 107 ? 2.553 15.109 0.874 1 83.75 107 PRO A N 1
ATOM 805 C CA . PRO A 1 107 ? 2.906 16.531 0.837 1 83.75 107 PRO A CA 1
ATOM 806 C C . PRO A 1 107 ? 3.635 16.984 2.098 1 83.75 107 PRO A C 1
ATOM 808 O O . PRO A 1 107 ? 4.52 17.844 2.027 1 83.75 107 PRO A O 1
ATOM 811 N N . LEU A 1 108 ? 3.215 16.484 3.182 1 86.56 108 LEU A N 1
ATOM 812 C CA . LEU A 1 108 ? 3.877 16.797 4.441 1 86.56 108 LEU A CA 1
ATOM 813 C C . LEU A 1 108 ? 5.316 16.297 4.445 1 86.56 108 LEU A C 1
ATOM 815 O O . LEU A 1 108 ? 6.223 17.016 4.887 1 86.56 108 LEU A O 1
ATOM 819 N N . LEU A 1 109 ? 5.5 15.141 3.975 1 84.38 109 LEU A N 1
ATOM 820 C CA . LEU A 1 109 ? 6.828 14.539 3.918 1 84.38 109 LEU A CA 1
ATOM 821 C C . LEU A 1 109 ? 7.734 15.312 2.961 1 84.38 109 LEU A C 1
ATOM 823 O O . LEU A 1 109 ? 8.906 15.531 3.256 1 84.38 109 LEU A O 1
ATOM 827 N N . GLU A 1 110 ? 7.164 15.656 1.868 1 82.88 110 GLU A N 1
ATOM 828 C CA . GLU A 1 110 ? 7.898 16.469 0.896 1 82.88 110 GLU A CA 1
ATOM 829 C C . GLU A 1 110 ? 8.312 17.812 1.492 1 82.88 110 GLU A C 1
ATOM 831 O O . GLU A 1 110 ? 9.445 18.25 1.317 1 82.88 110 GLU A O 1
ATOM 836 N N . TYR A 1 111 ? 7.398 18.422 2.16 1 83.5 111 TYR A N 1
ATOM 837 C CA . TYR A 1 111 ? 7.656 19.719 2.805 1 83.5 111 TYR A CA 1
ATOM 838 C C . TYR A 1 111 ? 8.82 19.609 3.783 1 83.5 111 TYR A C 1
ATOM 840 O O . TYR A 1 111 ? 9.727 20.453 3.77 1 83.5 111 TYR A O 1
ATOM 848 N N . PHE A 1 112 ? 8.844 18.625 4.586 1 84.31 112 PHE A N 1
ATOM 849 C CA . PHE A 1 112 ? 9.883 18.453 5.598 1 84.31 112 PHE A CA 1
ATOM 850 C C . PHE A 1 112 ? 11.227 18.141 4.953 1 84.31 112 PHE A C 1
ATOM 852 O O . PHE A 1 112 ? 12.266 18.578 5.438 1 84.31 112 PHE A O 1
ATOM 859 N N . HIS A 1 113 ? 11.125 17.359 3.934 1 78 113 HIS A N 1
ATOM 860 C CA . HIS A 1 113 ? 12.352 17.031 3.223 1 78 113 HIS A CA 1
ATOM 861 C C . HIS A 1 113 ? 13.039 18.281 2.689 1 78 113 HIS A C 1
ATOM 863 O O . HIS A 1 113 ? 14.258 18.438 2.812 1 78 113 HIS A O 1
ATOM 869 N N . HIS A 1 114 ? 12.312 19.141 2.184 1 80.5 114 HIS A N 1
ATOM 870 C CA . HIS A 1 114 ? 12.867 20.344 1.555 1 80.5 114 HIS A CA 1
ATOM 871 C C . HIS A 1 114 ? 13.18 21.422 2.588 1 80.5 114 HIS A C 1
ATOM 873 O O . HIS A 1 114 ? 14.234 22.047 2.531 1 80.5 114 HIS A O 1
ATOM 879 N N . ARG A 1 115 ? 12.312 21.516 3.604 1 82.62 115 ARG A N 1
ATOM 880 C CA . ARG A 1 115 ? 12.414 22.641 4.523 1 82.62 115 ARG A CA 1
ATOM 881 C C . ARG A 1 115 ? 13.266 22.297 5.734 1 82.62 115 ARG A C 1
ATOM 883 O O . ARG A 1 115 ? 13.953 23.156 6.293 1 82.62 115 ARG A O 1
ATOM 890 N N . TYR A 1 116 ? 13.18 21.094 6.082 1 88 116 TYR A N 1
ATOM 891 C CA . TYR A 1 116 ? 13.883 20.672 7.289 1 88 116 TYR A CA 1
ATOM 892 C C . TYR A 1 116 ? 14.68 19.391 7.039 1 88 116 TYR A C 1
ATOM 894 O O . TYR A 1 116 ? 14.43 18.375 7.684 1 88 116 TYR A O 1
ATOM 902 N N . PRO A 1 117 ? 15.688 19.438 6.23 1 81.88 117 PRO A N 1
ATOM 903 C CA . PRO A 1 117 ? 16.438 18.234 5.836 1 81.88 117 PRO A CA 1
ATOM 904 C C . PRO A 1 117 ? 17.156 17.578 7.012 1 81.88 117 PRO A C 1
ATOM 906 O O . PRO A 1 117 ? 17.562 16.422 6.918 1 81.88 117 PRO A O 1
ATOM 909 N N . GLY A 1 118 ? 17.312 18.281 8.07 1 85.19 118 GLY A N 1
ATOM 910 C CA . GLY A 1 118 ? 17.953 17.719 9.25 1 85.19 118 GLY A CA 1
ATOM 911 C C . GLY A 1 118 ? 17.031 16.828 10.062 1 85.19 118 GLY A C 1
ATOM 912 O O . GLY A 1 118 ? 17.484 16.125 10.969 1 85.19 118 GLY A O 1
ATOM 913 N N . VAL A 1 119 ? 15.758 16.906 9.758 1 88 119 VAL A N 1
ATOM 914 C CA . VAL A 1 119 ? 14.773 16.062 10.438 1 88 119 VAL A CA 1
ATOM 915 C C . VAL A 1 119 ? 14.57 14.766 9.656 1 88 119 VAL A C 1
ATOM 917 O O . VAL A 1 119 ? 14.234 14.797 8.469 1 88 119 VAL A O 1
ATOM 920 N N . ARG A 1 120 ? 14.797 13.688 10.297 1 84.5 120 ARG A N 1
ATOM 921 C CA . ARG A 1 120 ? 14.602 12.383 9.672 1 84.5 120 ARG A CA 1
ATOM 922 C C . ARG A 1 120 ? 13.266 11.773 10.07 1 84.5 120 ARG A C 1
ATOM 924 O O . ARG A 1 120 ? 12.984 11.594 11.258 1 84.5 120 ARG A O 1
ATOM 931 N N . LEU A 1 121 ? 12.508 11.406 9.07 1 88.38 121 LEU A N 1
ATOM 932 C CA . LEU A 1 121 ? 11.188 10.836 9.32 1 88.38 121 LEU A CA 1
ATOM 933 C C . LEU A 1 121 ? 11.172 9.336 9.055 1 88.38 121 LEU A C 1
ATOM 935 O O . LEU A 1 121 ? 11.75 8.875 8.07 1 88.38 121 LEU A O 1
ATOM 939 N N . THR A 1 122 ? 10.625 8.602 9.984 1 88.12 122 THR A N 1
ATOM 940 C CA . THR A 1 122 ? 10.352 7.184 9.805 1 88.12 122 THR A CA 1
ATOM 941 C C . THR A 1 122 ? 8.867 6.891 9.977 1 88.12 122 THR A C 1
ATOM 943 O O . THR A 1 122 ? 8.312 7.094 11.055 1 88.12 122 THR A O 1
ATOM 946 N N . LEU A 1 123 ? 8.266 6.441 8.875 1 90.69 123 LEU A N 1
ATOM 947 C CA . LEU A 1 123 ? 6.844 6.109 8.914 1 90.69 123 LEU A CA 1
ATOM 948 C C . LEU A 1 123 ? 6.645 4.598 9.008 1 90.69 123 LEU A C 1
ATOM 950 O O . LEU A 1 123 ? 7.289 3.838 8.281 1 90.69 123 LEU A O 1
ATOM 954 N N . ARG A 1 124 ? 5.754 4.227 9.875 1 86.56 124 ARG A N 1
ATOM 955 C CA . ARG A 1 124 ? 5.445 2.814 10.07 1 86.56 124 ARG A CA 1
ATOM 956 C C . ARG A 1 124 ? 3.938 2.58 10.062 1 86.56 124 ARG A C 1
ATOM 958 O O . ARG A 1 124 ? 3.262 2.803 11.07 1 86.56 124 ARG A O 1
ATOM 965 N N . PRO A 1 125 ? 3.479 2.104 8.922 1 84.12 125 PRO A N 1
ATOM 966 C CA . PRO A 1 125 ? 2.053 1.767 8.914 1 84.12 125 PRO A CA 1
ATOM 967 C C . PRO A 1 125 ? 1.726 0.561 9.789 1 84.12 125 PRO A C 1
ATOM 969 O O . PRO A 1 125 ? 2.422 -0.457 9.727 1 84.12 125 PRO A O 1
ATOM 972 N N . THR A 1 126 ? 0.812 0.726 10.672 1 78.94 126 THR A N 1
ATOM 973 C CA . THR A 1 126 ? 0.293 -0.322 11.539 1 78.94 126 THR A CA 1
ATOM 974 C C . THR A 1 126 ? -1.225 -0.219 11.664 1 78.94 126 THR A C 1
ATOM 976 O O . THR A 1 126 ? -1.832 0.723 11.148 1 78.94 126 THR A O 1
ATOM 979 N N . LEU A 1 127 ? -1.801 -1.265 12.234 1 77.56 127 LEU A N 1
ATOM 980 C CA . LEU A 1 127 ? -3.236 -1.203 12.484 1 77.56 127 LEU A CA 1
ATOM 981 C C . LEU A 1 127 ? -3.549 -0.238 13.625 1 77.56 127 LEU A C 1
ATOM 983 O O . LEU A 1 127 ? -2.688 0.036 14.461 1 77.56 127 LEU A O 1
ATOM 987 N N . GLY A 1 128 ? -4.754 0.318 13.633 1 75.12 128 GLY A N 1
ATOM 988 C CA . GLY A 1 128 ? -5.137 1.382 14.539 1 75.12 128 GLY A CA 1
ATOM 989 C C . GLY A 1 128 ? -4.805 1.074 15.992 1 75.12 128 GLY A C 1
ATOM 990 O O . GLY A 1 128 ? -4.121 1.855 16.656 1 75.12 128 GLY A O 1
ATOM 991 N N . ASP A 1 129 ? -5.113 -0.059 16.469 1 84.69 129 ASP A N 1
ATOM 992 C CA . ASP A 1 129 ? -4.898 -0.408 17.875 1 84.69 129 ASP A CA 1
ATOM 993 C C . ASP A 1 129 ? -3.41 -0.536 18.188 1 84.69 129 ASP A C 1
ATOM 995 O O . ASP A 1 129 ? -2.959 -0.132 19.25 1 84.69 129 ASP A O 1
ATOM 999 N N . GLU A 1 130 ? -2.783 -1.061 17.25 1 86.31 130 GLU A N 1
ATOM 1000 C CA . GLU A 1 130 ? -1.345 -1.22 17.438 1 86.31 130 GLU A CA 1
ATOM 1001 C C . GLU A 1 130 ? -0.64 0.133 17.484 1 86.31 130 GLU A C 1
ATOM 1003 O O . GLU A 1 130 ? 0.314 0.32 18.234 1 86.31 130 GLU A O 1
ATOM 1008 N N . THR A 1 131 ? -1.11 1.024 16.719 1 91.38 131 THR A N 1
ATOM 1009 C CA . THR A 1 131 ? -0.528 2.361 16.703 1 91.38 131 THR A CA 1
ATOM 1010 C C . THR A 1 131 ? -0.726 3.053 18.047 1 91.38 131 THR A C 1
ATOM 1012 O O . THR A 1 131 ? 0.216 3.621 18.609 1 91.38 131 THR A O 1
ATOM 1015 N N . ARG A 1 132 ? -1.872 2.959 18.562 1 94.25 132 ARG A N 1
ATOM 1016 C CA . ARG A 1 132 ? -2.17 3.602 19.828 1 94.25 132 ARG A CA 1
ATOM 1017 C C . ARG A 1 132 ? -1.344 2.99 20.969 1 94.25 132 ARG A C 1
ATOM 1019 O O . ARG A 1 132 ? -0.811 3.709 21.812 1 94.25 132 ARG A O 1
ATOM 1026 N N . GLN A 1 133 ? -1.279 1.688 20.953 1 91.69 133 GLN A N 1
ATOM 1027 C CA . GLN A 1 133 ? -0.487 1.004 21.969 1 91.69 133 GLN A CA 1
ATOM 1028 C C . GLN A 1 133 ? 0.982 1.406 21.875 1 91.69 133 GLN A C 1
ATOM 1030 O O . GLN A 1 133 ? 1.619 1.671 22.906 1 91.69 133 GLN A O 1
ATOM 1035 N N . ALA A 1 134 ? 1.475 1.462 20.719 1 91.75 134 ALA A N 1
ATOM 1036 C CA . ALA A 1 134 ? 2.873 1.828 20.5 1 91.75 134 ALA A CA 1
ATOM 1037 C C . ALA A 1 134 ? 3.133 3.268 20.938 1 91.75 134 ALA A C 1
ATOM 1039 O O . ALA A 1 134 ? 4.215 3.586 21.438 1 91.75 134 ALA A O 1
ATOM 1040 N N . LEU A 1 135 ? 2.188 4.113 20.766 1 94.25 135 LEU A N 1
ATOM 1041 C CA . LEU A 1 135 ? 2.291 5.492 21.219 1 94.25 135 LEU A CA 1
ATOM 1042 C C . LEU A 1 135 ? 2.373 5.555 22.75 1 94.25 135 LEU A C 1
ATOM 1044 O O . LEU A 1 135 ? 3.209 6.273 23.297 1 94.25 135 LEU A O 1
ATOM 1048 N N . ARG A 1 136 ? 1.549 4.777 23.375 1 92.81 136 ARG A N 1
ATOM 1049 C CA . ARG A 1 136 ? 1.539 4.75 24.828 1 92.81 136 ARG A CA 1
ATOM 1050 C C . ARG A 1 136 ? 2.873 4.25 25.375 1 92.81 136 ARG A C 1
ATOM 1052 O O . ARG A 1 136 ? 3.326 4.703 26.438 1 92.81 136 ARG A O 1
ATOM 1059 N N . GLN A 1 137 ? 3.473 3.355 24.656 1 90.75 137 GLN A N 1
ATOM 1060 C CA . GLN A 1 137 ? 4.727 2.744 25.078 1 90.75 137 GLN A CA 1
ATOM 1061 C C . GLN A 1 137 ? 5.918 3.617 24.688 1 90.75 137 GLN A C 1
ATOM 1063 O O . GLN A 1 137 ? 7.051 3.34 25.094 1 90.75 137 GLN A O 1
ATOM 1068 N N . GLY A 1 138 ? 5.695 4.59 23.906 1 88.06 138 GLY A N 1
ATOM 1069 C CA . GLY A 1 138 ? 6.758 5.508 23.516 1 88.06 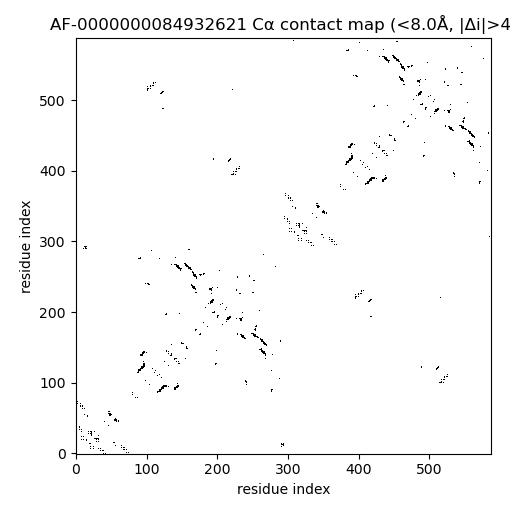138 GLY A CA 1
ATOM 1070 C C . GLY A 1 138 ? 7.547 5.039 22.312 1 88.06 138 GLY A C 1
ATOM 1071 O O . GLY A 1 138 ? 8.602 5.586 22.016 1 88.06 138 GLY A O 1
ATOM 1072 N N . THR A 1 139 ? 7.043 4.035 21.656 1 89.56 139 THR A N 1
ATOM 1073 C CA . THR A 1 139 ? 7.68 3.521 20.453 1 89.56 139 THR A CA 1
ATOM 1074 C C . THR A 1 139 ? 7.594 4.543 19.312 1 89.56 139 THR A C 1
ATOM 1076 O O . THR A 1 139 ? 8.531 4.684 18.531 1 89.56 139 THR A O 1
ATOM 1079 N N . TYR A 1 140 ? 6.504 5.188 19.203 1 94.12 140 TYR A N 1
ATOM 1080 C CA . TYR A 1 140 ? 6.312 6.273 18.25 1 94.12 140 TYR A CA 1
ATOM 1081 C C . TYR A 1 140 ? 6.25 7.617 18.969 1 94.12 140 TYR A C 1
ATOM 1083 O O . TYR A 1 140 ? 5.727 7.715 20.078 1 94.12 140 TYR A O 1
ATOM 1091 N N . ASP A 1 141 ? 6.809 8.648 18.281 1 94.25 141 ASP A N 1
ATOM 1092 C CA . ASP A 1 141 ? 6.734 10.008 18.812 1 94.25 141 ASP A CA 1
ATOM 1093 C C . ASP A 1 141 ? 5.359 10.625 18.562 1 94.25 141 ASP A C 1
ATOM 1095 O O . ASP A 1 141 ? 4.828 11.344 19.406 1 94.25 141 ASP A O 1
ATOM 1099 N N . VAL A 1 142 ? 4.875 10.367 17.375 1 95.56 142 VAL A N 1
ATOM 1100 C CA . VAL A 1 142 ? 3.574 10.875 16.953 1 95.56 142 VAL A CA 1
ATOM 1101 C C . VAL A 1 142 ? 2.857 9.812 16.109 1 95.56 142 VAL A C 1
ATOM 1103 O O . VAL A 1 142 ? 3.496 8.922 15.547 1 95.56 142 VAL A O 1
ATOM 1106 N N . GLY A 1 143 ? 1.542 9.914 16.172 1 96.06 143 GLY A N 1
ATOM 1107 C CA . GLY A 1 143 ? 0.742 8.977 15.406 1 96.06 143 GLY A CA 1
ATOM 1108 C C . GLY A 1 143 ? -0.36 9.648 14.609 1 96.06 143 GLY A C 1
ATOM 1109 O O . GLY A 1 143 ? -0.946 10.633 15.055 1 96.06 143 GLY A O 1
ATOM 1110 N N . PHE A 1 144 ? -0.548 9.125 13.445 1 95.12 144 PHE A N 1
ATOM 1111 C CA . PHE A 1 144 ? -1.737 9.469 12.672 1 95.12 144 PHE A CA 1
ATOM 1112 C C . PHE A 1 144 ? -2.789 8.367 12.781 1 95.12 144 PHE A C 1
ATOM 1114 O O . PHE A 1 144 ? -2.514 7.207 12.469 1 95.12 144 PHE A O 1
ATOM 1121 N N . LEU A 1 145 ? -3.953 8.758 13.203 1 95 145 LEU A N 1
ATOM 1122 C CA . LEU A 1 145 ? -5.066 7.836 13.406 1 95 145 LEU A CA 1
ATOM 1123 C C . LEU A 1 145 ? -6.242 8.195 12.508 1 95 145 LEU A C 1
ATOM 1125 O O . LEU A 1 145 ? -6.387 9.352 12.102 1 95 145 LEU A O 1
ATOM 1129 N N . MET A 1 146 ? -7.012 7.234 12.195 1 94.5 146 MET A N 1
ATOM 1130 C CA . MET A 1 146 ? -8.305 7.402 11.531 1 94.5 146 MET A CA 1
ATOM 1131 C C . MET A 1 146 ? -9.383 6.602 12.25 1 94.5 146 MET A C 1
ATOM 1133 O O . MET A 1 146 ? -9.555 5.41 11.992 1 94.5 146 MET A O 1
ATOM 1137 N N . GLU A 1 147 ? -10.094 7.305 13.102 1 94.38 147 GLU A N 1
ATOM 1138 C CA . GLU A 1 147 ? -11.023 6.641 14.008 1 94.38 147 GLU A CA 1
ATOM 1139 C C . GLU A 1 147 ? -12.281 7.48 14.219 1 94.38 147 GLU A C 1
ATOM 1141 O O . GLU A 1 147 ? -12.258 8.703 14.039 1 94.38 147 GLU A O 1
ATOM 1146 N N . PRO A 1 148 ? -13.352 6.742 14.586 1 94.94 148 PRO A N 1
ATOM 1147 C CA . PRO A 1 148 ? -14.531 7.5 14.992 1 94.94 148 PRO A CA 1
ATOM 1148 C C . PRO A 1 148 ? -14.359 8.172 16.359 1 94.94 148 PRO A C 1
ATOM 1150 O O . PRO A 1 148 ? -14.852 9.289 16.562 1 94.94 148 PRO A O 1
ATOM 1153 N N . GLU A 1 149 ? -13.641 7.5 17.25 1 95 149 GLU A N 1
ATOM 1154 C CA . GLU A 1 149 ? -13.352 8.07 18.562 1 95 149 GLU A CA 1
ATOM 1155 C C . GLU A 1 149 ? -12.242 9.117 18.469 1 95 149 GLU A C 1
ATOM 1157 O O . GLU A 1 149 ? -11.258 8.93 17.75 1 95 149 GLU A O 1
ATOM 1162 N N . THR A 1 150 ? -12.422 10.18 19.234 1 95.06 150 THR A N 1
ATOM 1163 C CA . THR A 1 150 ? -11.438 11.258 19.156 1 95.06 150 THR A CA 1
ATOM 1164 C C . THR A 1 150 ? -10.719 11.43 20.484 1 95.06 150 THR A C 1
ATOM 1166 O O . THR A 1 150 ? -9.844 12.297 20.625 1 95.06 150 THR A O 1
ATOM 1169 N N . GLU A 1 151 ? -11.102 10.711 21.484 1 95.5 151 GLU A N 1
ATOM 1170 C CA . GLU A 1 151 ? -10.398 10.641 22.766 1 95.5 151 GLU A CA 1
ATOM 1171 C C . GLU A 1 151 ? -9.805 9.258 22.984 1 95.5 151 GLU A C 1
ATOM 1173 O O . GLU A 1 151 ? -10.477 8.242 22.766 1 95.5 151 GLU A O 1
ATOM 1178 N N . HIS A 1 152 ? -8.57 9.305 23.359 1 95.56 152 HIS A N 1
ATOM 1179 C CA . HIS A 1 152 ? -7.859 8.047 23.547 1 95.56 152 HIS A CA 1
ATOM 1180 C C . HIS A 1 152 ? -7.121 8.023 24.875 1 95.56 152 HIS A C 1
ATOM 1182 O O . HIS A 1 152 ? -6.289 8.898 25.156 1 95.56 152 HIS A O 1
ATOM 1188 N N . ASP A 1 153 ? -7.418 7 25.625 1 94.06 153 ASP A N 1
ATOM 1189 C CA . ASP A 1 153 ? -6.789 6.898 26.938 1 94.06 153 ASP A CA 1
ATOM 1190 C C . ASP A 1 153 ? -5.266 6.891 26.812 1 94.06 153 ASP A C 1
ATOM 1192 O O . ASP A 1 153 ? -4.707 6.133 26.016 1 94.06 153 ASP A O 1
ATOM 1196 N N . GLY A 1 154 ? -4.727 7.789 27.672 1 94.38 154 GLY A N 1
ATOM 1197 C CA . GLY A 1 154 ? -3.273 7.82 27.734 1 94.38 154 GLY A CA 1
ATOM 1198 C C . GLY A 1 154 ? -2.643 8.609 26.609 1 94.38 154 GLY A C 1
ATOM 1199 O O . GLY A 1 154 ? -1.418 8.734 26.547 1 94.38 154 GLY A O 1
ATOM 1200 N N . LEU A 1 155 ? -3.504 9.133 25.75 1 96.69 155 LEU A N 1
ATOM 1201 C CA . LEU A 1 155 ? -2.996 9.867 24.594 1 96.69 155 LEU A CA 1
ATOM 1202 C C . LEU A 1 155 ? -3.643 11.25 24.5 1 96.69 155 LEU A C 1
ATOM 1204 O O . LEU A 1 155 ? -4.789 11.43 24.922 1 96.69 155 LEU A O 1
ATOM 1208 N N . GLU A 1 156 ? -2.854 12.219 24.062 1 95.12 156 GLU A N 1
ATOM 1209 C CA . GLU A 1 156 ? -3.402 13.461 23.531 1 95.12 156 GLU A CA 1
ATOM 1210 C C . GLU A 1 156 ? -3.658 13.352 22.031 1 95.12 156 GLU A C 1
ATOM 1212 O O . GLU A 1 156 ? -2.859 12.766 21.297 1 95.12 156 GLU A O 1
ATOM 1217 N N . SER A 1 157 ? -4.77 13.797 21.625 1 94.81 157 SER A N 1
ATOM 1218 C CA . SER A 1 157 ? -5.094 13.703 20.203 1 94.81 157 SER A CA 1
ATOM 1219 C C . SER A 1 157 ? -5.746 14.992 19.703 1 94.81 157 SER A C 1
ATOM 1221 O O . SER A 1 157 ? -6.367 15.719 20.469 1 94.81 157 SER A O 1
ATOM 1223 N N . GLU A 1 158 ? -5.508 15.297 18.438 1 94.5 158 GLU A N 1
ATOM 1224 C CA . GLU A 1 158 ? -6.125 16.422 17.75 1 94.5 158 GLU A CA 1
ATOM 1225 C C . GLU A 1 158 ? -6.789 15.977 16.453 1 94.5 158 GLU A C 1
ATOM 1227 O O . GLU A 1 158 ? -6.16 15.312 15.625 1 94.5 158 GLU A O 1
ATOM 1232 N N . VAL A 1 159 ? -8.016 16.375 16.312 1 94.81 159 VAL A N 1
ATOM 1233 C CA . VAL A 1 159 ? -8.719 16.094 15.07 1 94.81 159 VAL A CA 1
ATOM 1234 C C . VAL A 1 159 ? -8.258 17.062 13.984 1 94.81 159 VAL A C 1
ATOM 1236 O O . VAL A 1 159 ? -8.312 18.281 14.164 1 94.81 159 VAL A O 1
ATOM 1239 N N . LEU A 1 160 ? -7.797 16.469 12.938 1 92.94 160 LEU A N 1
ATOM 1240 C CA . LEU A 1 160 ? -7.348 17.312 11.828 1 92.94 160 LEU A CA 1
ATOM 1241 C C . LEU A 1 160 ? -8.477 17.547 10.828 1 92.94 160 LEU A C 1
ATOM 1243 O O . LEU A 1 160 ? -8.648 18.656 10.328 1 92.94 160 LEU A O 1
ATOM 1247 N N . ALA A 1 161 ? -9.234 16.531 10.508 1 89.94 161 ALA A N 1
ATOM 1248 C CA . ALA A 1 161 ? -10.32 16.641 9.547 1 89.94 161 ALA A CA 1
ATOM 1249 C C . ALA A 1 161 ? -11.195 15.398 9.547 1 89.94 161 ALA A C 1
ATOM 1251 O O . ALA A 1 161 ? -10.727 14.305 9.891 1 89.94 161 ALA A O 1
ATOM 1252 N N . PRO A 1 162 ? -12.492 15.656 9.219 1 93.44 162 PRO A N 1
ATOM 1253 C CA . PRO A 1 162 ? -13.266 14.461 8.875 1 93.44 162 PRO A CA 1
ATOM 1254 C C . PRO A 1 162 ? -12.75 13.766 7.617 1 93.44 162 PRO A C 1
ATOM 1256 O O . PRO A 1 162 ? -12.25 14.43 6.707 1 93.44 162 PRO A O 1
ATOM 1259 N N . GLU A 1 163 ? -12.805 12.453 7.617 1 93.5 163 GLU A N 1
ATOM 1260 C CA . GLU A 1 163 ? -12.305 11.688 6.477 1 93.5 163 GLU A CA 1
ATOM 1261 C C . GLU A 1 163 ? -13.453 11.117 5.652 1 93.5 163 GLU A C 1
ATOM 1263 O O . GLU A 1 163 ? -14.102 10.148 6.062 1 93.5 163 GLU A O 1
ATOM 1268 N N . PRO A 1 164 ? -13.703 11.742 4.504 1 94.5 164 PRO A N 1
ATOM 1269 C CA . PRO A 1 164 ? -14.758 11.195 3.648 1 94.5 164 PRO A CA 1
ATOM 1270 C C . PRO A 1 164 ? -14.445 9.797 3.137 1 94.5 164 PRO A C 1
ATOM 1272 O O . PRO A 1 164 ? -13.32 9.531 2.703 1 94.5 164 PRO A O 1
ATOM 1275 N N . LEU A 1 165 ? -15.453 8.922 3.289 1 97.06 165 LEU A N 1
ATOM 1276 C CA . LEU A 1 165 ? -15.383 7.586 2.705 1 97.06 165 LEU A CA 1
ATOM 1277 C C . LEU A 1 165 ? -16.297 7.477 1.485 1 97.06 165 LEU A C 1
ATOM 1279 O O . LEU A 1 165 ? -17.344 8.117 1.434 1 97.06 165 LEU A O 1
ATOM 1283 N N . VAL A 1 166 ? -15.898 6.656 0.549 1 97.62 166 VAL A N 1
ATOM 1284 C CA . VAL A 1 166 ? -16.703 6.445 -0.648 1 97.62 166 VAL A CA 1
ATOM 1285 C C . VAL A 1 166 ? -16.75 4.953 -0.979 1 97.62 166 VAL A C 1
ATOM 1287 O O . VAL A 1 166 ? -15.758 4.242 -0.828 1 97.62 166 VAL A O 1
ATOM 1290 N N . LEU A 1 167 ? -17.891 4.555 -1.315 1 98.31 167 LEU A N 1
ATOM 1291 C CA . LEU A 1 167 ? -18.047 3.227 -1.901 1 98.31 167 LEU A CA 1
ATOM 1292 C C . LEU A 1 167 ? -17.719 3.248 -3.391 1 98.31 167 LEU A C 1
ATOM 1294 O O . LEU A 1 167 ? -18.234 4.086 -4.133 1 98.31 167 LEU A O 1
ATOM 1298 N N . VAL A 1 168 ? -16.844 2.32 -3.846 1 98.44 168 VAL A N 1
ATOM 1299 C CA . VAL A 1 168 ? -16.391 2.395 -5.23 1 98.44 168 VAL A CA 1
ATOM 1300 C C . VAL A 1 168 ? -16.531 1.024 -5.891 1 98.44 168 VAL A C 1
ATOM 1302 O O . VAL A 1 168 ? -16.516 -0.004 -5.211 1 98.44 168 VAL A O 1
ATOM 1305 N N . ALA A 1 169 ? -16.609 1.027 -7.172 1 97.94 169 ALA A N 1
ATOM 1306 C CA . ALA A 1 169 ? -16.641 -0.139 -8.055 1 97.94 169 ALA A CA 1
ATOM 1307 C C . ALA A 1 169 ? -16.031 0.189 -9.414 1 97.94 169 ALA A C 1
ATOM 1309 O O . ALA A 1 169 ? -15.75 1.352 -9.711 1 97.94 169 ALA A O 1
ATOM 1310 N N . GLY A 1 170 ? -15.719 -0.888 -10.133 1 96.75 170 GLY A N 1
ATOM 1311 C CA . GLY A 1 170 ? -15.422 -0.648 -11.531 1 96.75 170 GLY A CA 1
ATOM 1312 C C . GLY A 1 170 ? -16.578 -0.011 -12.289 1 96.75 170 GLY A C 1
ATOM 1313 O O . GLY A 1 170 ? -17.734 -0.125 -11.875 1 96.75 170 GLY A O 1
ATOM 1314 N N . PRO A 1 171 ? -16.266 0.645 -13.391 1 95.94 171 PRO A N 1
ATOM 1315 C CA . PRO A 1 171 ? -17.297 1.391 -14.109 1 95.94 171 PRO A CA 1
ATOM 1316 C C . PRO A 1 171 ? -18.391 0.485 -14.695 1 95.94 171 PRO A C 1
ATOM 1318 O O . PRO A 1 171 ? -19.516 0.93 -14.914 1 95.94 171 PRO A O 1
ATOM 1321 N N . ASP A 1 172 ? -18.078 -0.81 -14.906 1 93.69 172 ASP A N 1
ATOM 1322 C CA . ASP A 1 172 ? -19.031 -1.73 -15.523 1 93.69 172 ASP A CA 1
ATOM 1323 C C . ASP A 1 172 ? -19.781 -2.537 -14.461 1 93.69 172 ASP A C 1
ATOM 1325 O O . ASP A 1 172 ? -20.547 -3.439 -14.797 1 93.69 172 ASP A O 1
ATOM 1329 N N . HIS A 1 173 ? -19.516 -2.287 -13.266 1 93.5 173 HIS A N 1
ATOM 1330 C CA . HIS A 1 173 ? -20.172 -3.023 -12.195 1 93.5 173 HIS A CA 1
ATOM 1331 C C . HIS A 1 173 ? -21.688 -2.816 -12.234 1 93.5 173 HIS A C 1
ATOM 1333 O O . HIS A 1 173 ? -22.156 -1.708 -12.5 1 93.5 173 HIS A O 1
ATOM 1339 N N . PRO A 1 174 ? -22.453 -3.766 -11.844 1 93.44 174 PRO A N 1
ATOM 1340 C CA . PRO A 1 174 ? -23.906 -3.682 -11.922 1 93.44 174 PRO A CA 1
ATOM 1341 C C . PRO A 1 174 ? -24.484 -2.551 -11.07 1 93.44 174 PRO A C 1
ATOM 1343 O O . PRO A 1 174 ? -25.531 -2.002 -11.391 1 93.44 174 PRO A O 1
ATOM 1346 N N . LEU A 1 175 ? -23.875 -2.254 -10.055 1 95.69 175 LEU A N 1
ATOM 1347 C CA . LEU A 1 175 ? -24.391 -1.224 -9.156 1 95.69 175 LEU A CA 1
ATOM 1348 C C . LEU A 1 175 ? -24 0.167 -9.648 1 95.69 175 LEU A C 1
ATOM 1350 O O . LEU A 1 175 ? -24.484 1.173 -9.125 1 95.69 175 LEU A O 1
ATOM 1354 N N . ALA A 1 176 ? -23.125 0.162 -10.625 1 94.62 176 ALA A N 1
ATOM 1355 C CA . ALA A 1 176 ? -22.688 1.452 -11.148 1 94.62 176 ALA A CA 1
ATOM 1356 C C . ALA A 1 176 ? -23.828 2.199 -11.82 1 94.62 176 ALA A C 1
ATOM 1358 O O . ALA A 1 176 ? -24.609 1.611 -12.586 1 94.62 176 ALA A O 1
ATOM 1359 N N . GLY A 1 177 ? -24.047 3.484 -11.5 1 90.62 177 GLY A N 1
ATOM 1360 C CA . GLY A 1 177 ? -25.094 4.281 -12.102 1 90.62 177 GLY A CA 1
ATOM 1361 C C . GLY A 1 177 ? -26.406 4.234 -11.32 1 90.62 177 GLY A C 1
ATOM 1362 O O . GLY A 1 177 ? -27.344 4.965 -11.633 1 90.62 177 GLY A O 1
ATOM 1363 N N . GLY A 1 178 ? -26.422 3.338 -10.438 1 89 178 GLY A N 1
ATOM 1364 C CA . GLY A 1 178 ? -27.609 3.299 -9.586 1 89 178 GLY A CA 1
ATOM 1365 C C . GLY A 1 178 ? -27.734 4.52 -8.695 1 89 178 GLY A C 1
ATOM 1366 O O . GLY A 1 178 ? -26.75 5.191 -8.398 1 89 178 GLY A O 1
ATOM 1367 N N . THR A 1 179 ? -29.016 4.797 -8.375 1 90.06 179 THR A N 1
ATOM 1368 C CA . THR A 1 179 ? -29.266 5.914 -7.469 1 90.06 179 THR A CA 1
ATOM 1369 C C . THR A 1 179 ? -29.891 5.418 -6.168 1 90.06 179 THR A C 1
ATOM 1371 O O . THR A 1 179 ? -30.688 4.477 -6.172 1 90.06 179 THR A O 1
ATOM 1374 N N . GLY A 1 180 ? -29.469 5.941 -5.035 1 90.5 180 GLY A N 1
ATOM 1375 C CA . GLY A 1 180 ? -30.062 5.664 -3.74 1 90.5 180 GLY A CA 1
ATOM 1376 C C . GLY A 1 180 ? -29.859 4.23 -3.285 1 90.5 180 GLY A C 1
ATO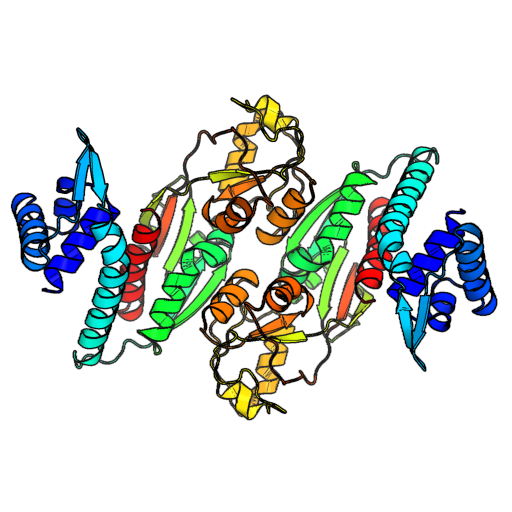M 1377 O O . GLY A 1 180 ? -30.812 3.562 -2.883 1 90.5 180 GLY A O 1
ATOM 1378 N N . LEU A 1 181 ? -28.688 3.691 -3.422 1 95.19 181 LEU A N 1
ATOM 1379 C CA . LEU A 1 181 ? -28.391 2.326 -3.004 1 95.19 181 LEU A CA 1
ATOM 1380 C C . LEU A 1 181 ? -28.578 2.166 -1.498 1 95.19 181 LEU A C 1
ATOM 1382 O O . LEU A 1 181 ? -28.203 3.057 -0.728 1 95.19 181 LEU A O 1
ATOM 1386 N N . THR A 1 182 ? -29.188 1.072 -1.123 1 95.56 182 THR A N 1
ATOM 1387 C CA . THR A 1 182 ? -29.391 0.741 0.284 1 95.56 182 THR A CA 1
ATOM 1388 C C . THR A 1 182 ? -28.281 -0.2 0.774 1 95.56 182 THR A C 1
ATOM 1390 O O . THR A 1 182 ? -27.516 -0.733 -0.026 1 95.56 182 THR A O 1
ATOM 1393 N N . ALA A 1 183 ? -28.297 -0.364 2.088 1 95.88 183 ALA A N 1
ATOM 1394 C CA . ALA A 1 183 ? -27.359 -1.317 2.678 1 95.88 183 ALA A CA 1
ATOM 1395 C C . ALA A 1 183 ? -27.594 -2.727 2.146 1 95.88 183 ALA A C 1
ATOM 1397 O O . ALA A 1 183 ? -26.656 -3.502 1.969 1 95.88 183 ALA A O 1
ATOM 1398 N N . ALA A 1 184 ? -28.797 -3.01 1.919 1 95.75 184 ALA A N 1
ATOM 1399 C CA . ALA A 1 184 ? -29.156 -4.324 1.389 1 95.75 184 ALA A CA 1
ATOM 1400 C C . ALA A 1 184 ? -28.578 -4.523 -0.011 1 95.75 184 ALA A C 1
ATOM 1402 O O . ALA A 1 184 ? -28.109 -5.617 -0.346 1 95.75 184 ALA A O 1
ATOM 1403 N N . ASP A 1 185 ? -28.688 -3.484 -0.808 1 96.12 185 ASP A N 1
ATOM 1404 C CA . ASP A 1 185 ? -28.109 -3.547 -2.145 1 96.12 185 ASP A CA 1
ATOM 1405 C C . ASP A 1 185 ? -26.609 -3.801 -2.078 1 96.12 185 ASP A C 1
ATOM 1407 O O . ASP A 1 185 ? -26.078 -4.629 -2.822 1 96.12 185 ASP A O 1
ATOM 1411 N N . VAL A 1 186 ? -25.969 -3.105 -1.187 1 96.94 186 VAL A N 1
ATOM 1412 C CA . VAL A 1 186 ? -24.516 -3.207 -1.031 1 96.94 186 VAL A CA 1
ATOM 1413 C C . VAL A 1 186 ? -24.156 -4.602 -0.529 1 96.94 186 VAL A C 1
ATOM 1415 O O . VAL A 1 186 ? -23.203 -5.215 -1.021 1 96.94 186 VAL A O 1
ATOM 1418 N N . ALA A 1 187 ? -24.906 -5.102 0.419 1 95.56 187 ALA A N 1
ATOM 1419 C CA . ALA A 1 187 ? -24.656 -6.41 1.015 1 95.56 187 ALA A CA 1
ATOM 1420 C C . ALA A 1 187 ? -24.797 -7.52 -0.021 1 95.56 187 ALA A C 1
ATOM 1422 O O . ALA A 1 187 ? -24.234 -8.602 0.137 1 95.56 187 ALA A O 1
ATOM 1423 N N . GLY A 1 188 ? -25.516 -7.219 -1.041 1 94.06 188 GLY A N 1
ATOM 1424 C CA . GLY A 1 188 ? -25.719 -8.203 -2.09 1 94.06 188 GLY A CA 1
ATOM 1425 C C . GLY A 1 188 ? -24.547 -8.312 -3.053 1 94.06 188 GLY A C 1
ATOM 1426 O O . GLY A 1 188 ? -24.453 -9.281 -3.805 1 94.06 188 GLY A O 1
ATOM 1427 N N . ALA A 1 189 ? -23.656 -7.398 -3.018 1 93.38 189 ALA A N 1
ATOM 1428 C CA . ALA A 1 189 ? -22.484 -7.398 -3.881 1 93.38 189 ALA A CA 1
ATOM 1429 C C . ALA A 1 189 ? -21.297 -8.094 -3.199 1 93.38 189 ALA A C 1
ATOM 1431 O O . ALA A 1 189 ? -21.312 -8.305 -1.985 1 93.38 189 ALA A O 1
ATOM 1432 N N . GLN A 1 190 ? -20.328 -8.477 -4 1 91.38 190 GLN A N 1
ATOM 1433 C CA . GLN A 1 190 ? -19.062 -8.93 -3.424 1 91.38 190 GLN A CA 1
ATOM 1434 C C . GLN A 1 190 ? -18.297 -7.77 -2.787 1 91.38 190 GLN A C 1
ATOM 1436 O O . GLN A 1 190 ? -18.031 -6.754 -3.441 1 91.38 190 GLN A O 1
ATOM 1441 N N . LEU A 1 191 ? -18.031 -7.988 -1.544 1 94.5 191 LEU A N 1
ATOM 1442 C CA . LEU A 1 191 ? -17.281 -6.965 -0.831 1 94.5 191 LEU A CA 1
ATOM 1443 C C . LEU A 1 191 ? -15.781 -7.266 -0.871 1 94.5 191 LEU A C 1
ATOM 1445 O O . LEU A 1 191 ? -15.367 -8.414 -0.688 1 94.5 191 LEU A O 1
ATOM 1449 N N . VAL A 1 192 ? -15.023 -6.238 -1.228 1 93.88 192 VAL A N 1
ATOM 1450 C CA . VAL A 1 192 ? -13.562 -6.312 -1.18 1 93.88 192 VAL A CA 1
ATOM 1451 C C . VAL A 1 192 ? -13.031 -5.328 -0.138 1 93.88 192 VAL A C 1
ATOM 1453 O O . VAL A 1 192 ? -13.5 -4.191 -0.053 1 93.88 192 VAL A O 1
ATOM 1456 N N . GLY A 1 193 ? -12.141 -5.762 0.656 1 91.94 193 GLY A N 1
ATOM 1457 C CA . GLY A 1 193 ? -11.617 -4.883 1.688 1 91.94 193 GLY A CA 1
ATOM 1458 C C . GLY A 1 193 ? -10.281 -5.344 2.246 1 91.94 193 GLY A C 1
ATOM 1459 O O . GLY A 1 193 ? -9.688 -6.297 1.736 1 91.94 193 GLY A O 1
ATOM 1460 N N . THR A 1 194 ? -9.812 -4.531 3.148 1 85.75 194 THR A N 1
ATOM 1461 C CA . THR A 1 194 ? -8.602 -4.902 3.863 1 85.75 194 THR A CA 1
ATOM 1462 C C . THR A 1 194 ? -8.914 -5.891 4.984 1 85.75 194 THR A C 1
ATOM 1464 O O . THR A 1 194 ? -10.055 -6.328 5.133 1 85.75 194 THR A O 1
ATOM 1467 N N . GLU A 1 195 ? -7.902 -6.375 5.707 1 79.75 195 GLU A N 1
ATOM 1468 C CA . GLU A 1 195 ? -8.094 -7.285 6.832 1 79.75 195 GLU A CA 1
ATOM 1469 C C . GLU A 1 195 ? -8.75 -6.578 8.016 1 79.75 195 GLU A C 1
ATOM 1471 O O . GLU A 1 195 ? -8.758 -5.348 8.078 1 79.75 195 GLU A O 1
ATOM 1476 N N . PRO A 1 196 ? -9.359 -7.383 8.922 1 83 196 PRO A N 1
ATOM 1477 C CA . PRO A 1 196 ? -9.906 -6.785 10.141 1 83 196 PRO A CA 1
ATOM 1478 C C . PRO A 1 196 ? -8.875 -5.977 10.922 1 83 196 PRO A C 1
ATOM 1480 O O . PRO A 1 196 ? -7.684 -6.301 10.898 1 83 196 PRO A O 1
ATOM 1483 N N . GLY A 1 197 ? -9.336 -4.973 11.531 1 83.94 197 GLY A N 1
ATOM 1484 C CA . GLY A 1 197 ? -8.453 -4.082 12.266 1 83.94 197 GLY A CA 1
ATOM 1485 C C . GLY A 1 197 ? -8.375 -2.689 11.672 1 83.94 197 GLY A C 1
ATOM 1486 O O . GLY A 1 197 ? -7.941 -1.748 12.336 1 83.94 197 GLY A O 1
ATOM 1487 N N . CYS A 1 198 ? -8.727 -2.625 10.516 1 88.38 198 CYS A N 1
ATOM 1488 C CA . CYS A 1 198 ? -8.891 -1.322 9.883 1 88.38 198 CYS A CA 1
ATOM 1489 C C . CYS A 1 198 ? -10.227 -0.694 10.266 1 88.38 198 CYS A C 1
ATOM 1491 O O . CYS A 1 198 ? -11.281 -1.286 10.047 1 88.38 198 CYS A O 1
ATOM 1493 N N . PRO A 1 199 ? -10.203 0.509 10.781 1 91.56 199 PRO A N 1
ATOM 1494 C CA . PRO A 1 199 ? -11.414 1.07 11.391 1 91.56 199 PRO A CA 1
ATOM 1495 C C . PRO A 1 199 ? -12.57 1.184 10.398 1 91.56 199 PRO A C 1
ATOM 1497 O O . PRO A 1 199 ? -13.703 0.8 10.711 1 91.56 199 PRO A O 1
ATOM 1500 N N . TYR A 1 200 ? -12.312 1.692 9.234 1 93.06 200 TYR A N 1
ATOM 1501 C CA . TYR A 1 200 ? -13.438 1.875 8.312 1 93.06 200 TYR A CA 1
ATOM 1502 C C . TYR A 1 200 ? -13.891 0.541 7.738 1 93.06 200 TYR A C 1
ATOM 1504 O O . TYR A 1 200 ? -15.062 0.38 7.379 1 93.06 200 TYR A O 1
ATOM 1512 N N . ARG A 1 201 ? -13.039 -0.38 7.637 1 92.75 201 ARG A N 1
ATOM 1513 C CA . ARG A 1 201 ? -13.438 -1.729 7.25 1 92.75 201 ARG A CA 1
ATOM 1514 C C . ARG A 1 201 ? -14.336 -2.357 8.312 1 92.75 201 ARG A C 1
ATOM 1516 O O . ARG A 1 201 ? -15.352 -2.975 7.992 1 92.75 201 ARG A O 1
ATOM 1523 N N . ASP A 1 202 ? -13.938 -2.209 9.555 1 93.69 202 ASP A N 1
ATOM 1524 C CA . ASP A 1 202 ? -14.695 -2.779 10.664 1 93.69 202 ASP A CA 1
ATOM 1525 C C . ASP A 1 202 ? -16.078 -2.133 10.781 1 93.69 202 ASP A C 1
ATOM 1527 O O . ASP A 1 202 ? -17.078 -2.822 11 1 93.69 202 ASP A O 1
ATOM 1531 N N . LEU A 1 203 ? -16.125 -0.849 10.648 1 95.62 203 LEU A N 1
ATOM 1532 C CA . LEU A 1 203 ? -17.406 -0.131 10.719 1 95.62 203 LEU A CA 1
ATOM 1533 C C . LEU A 1 203 ? -18.312 -0.522 9.555 1 95.62 203 LEU A C 1
ATOM 1535 O O . LEU A 1 203 ? -19.516 -0.663 9.727 1 95.62 203 LEU A O 1
ATOM 1539 N N . PHE A 1 204 ? -17.719 -0.678 8.375 1 97.06 204 PHE A N 1
ATOM 1540 C CA . PHE A 1 204 ? -18.453 -1.103 7.191 1 97.06 204 PHE A CA 1
ATOM 1541 C C . PHE A 1 204 ? -19.062 -2.477 7.402 1 97.06 204 PHE A C 1
ATOM 1543 O O . PHE A 1 204 ? -20.25 -2.684 7.102 1 97.06 204 PHE A O 1
ATOM 1550 N N . GLU A 1 205 ? -18.281 -3.342 7.945 1 95.5 205 GLU A N 1
ATOM 1551 C CA . GLU A 1 205 ? -18.75 -4.684 8.25 1 95.5 205 GLU A CA 1
ATOM 1552 C C . GLU A 1 205 ? -19.906 -4.645 9.25 1 95.5 205 GLU A C 1
ATOM 1554 O O . GLU A 1 205 ? -20.891 -5.371 9.094 1 95.5 205 GLU A O 1
ATOM 1559 N N . ARG A 1 206 ? -19.766 -3.83 10.289 1 95.56 206 ARG A N 1
ATOM 1560 C CA . ARG A 1 206 ? -20.797 -3.697 11.297 1 95.56 206 ARG A CA 1
ATOM 1561 C C . ARG A 1 206 ? -22.094 -3.146 10.688 1 95.56 206 ARG A C 1
ATOM 1563 O O . ARG A 1 206 ? -23.188 -3.586 11.039 1 95.56 206 ARG A O 1
ATOM 1570 N N . GLU A 1 207 ? -21.938 -2.207 9.797 1 96.38 207 GLU A N 1
ATOM 1571 C CA . GLU A 1 207 ? -23.078 -1.595 9.133 1 96.38 207 GLU A CA 1
ATOM 1572 C C . GLU A 1 207 ? -23.859 -2.623 8.32 1 96.38 207 GLU A C 1
ATOM 1574 O O . GLU A 1 207 ? -25.094 -2.533 8.211 1 96.38 207 GLU A O 1
ATOM 1579 N N . LEU A 1 208 ? -23.172 -3.576 7.785 1 96.69 208 LEU A N 1
ATOM 1580 C CA . LEU A 1 208 ? -23.812 -4.594 6.957 1 96.69 208 LEU A CA 1
ATOM 1581 C C . LEU A 1 208 ? -24.078 -5.867 7.758 1 96.69 208 LEU A C 1
ATOM 1583 O O . LEU A 1 208 ? -24.328 -6.926 7.184 1 96.69 208 LEU A O 1
ATOM 1587 N N . GLY A 1 209 ? -23.969 -5.762 9.031 1 94.44 209 GLY A N 1
ATOM 1588 C CA . GLY A 1 209 ? -24.016 -6.902 9.938 1 94.44 209 GLY A CA 1
ATOM 1589 C C . GLY A 1 209 ? -25.281 -7.73 9.781 1 94.44 209 GLY A C 1
ATOM 1590 O O . GLY A 1 209 ? -25.25 -8.945 9.969 1 94.44 209 GLY A O 1
ATOM 1591 N N . GLU A 1 210 ? -26.422 -7.133 9.414 1 92.94 210 GLU A N 1
ATOM 1592 C CA . GLU A 1 210 ? -27.688 -7.836 9.227 1 92.94 210 GLU A CA 1
ATOM 1593 C C . GLU A 1 210 ? -27.562 -8.945 8.195 1 92.94 210 GLU A C 1
ATOM 1595 O O . GLU A 1 210 ? -28.172 -10.008 8.336 1 92.94 210 GLU A O 1
ATOM 1600 N N . TRP A 1 211 ? -26.719 -8.695 7.227 1 94.25 211 TRP A N 1
ATOM 1601 C CA . TRP A 1 211 ? -26.562 -9.641 6.121 1 94.25 211 TRP A CA 1
ATOM 1602 C C . TRP A 1 211 ? -25.281 -10.438 6.258 1 94.25 211 TRP A C 1
ATOM 1604 O O . TRP A 1 211 ? -25.125 -11.5 5.652 1 94.25 211 TRP A O 1
ATOM 1614 N N . SER A 1 212 ? -24.359 -9.945 6.918 1 88.81 212 SER A N 1
ATOM 1615 C CA . SER A 1 212 ? -23.062 -10.562 7.195 1 88.81 212 SER A CA 1
ATOM 1616 C C . SER A 1 212 ? -22.422 -11.102 5.918 1 88.81 212 SER A C 1
ATOM 1618 O O . SER A 1 212 ? -22 -12.258 5.867 1 88.81 212 SER A O 1
ATOM 1620 N N . PRO A 1 213 ? -22.359 -10.242 4.918 1 89.94 213 PRO A N 1
ATOM 1621 C CA . PRO A 1 213 ? -21.719 -10.711 3.693 1 89.94 213 PRO A CA 1
ATOM 1622 C C . PRO A 1 213 ? -20.219 -10.984 3.887 1 89.94 213 PRO A C 1
ATOM 1624 O O . PRO A 1 213 ? -19.578 -10.312 4.695 1 89.94 213 PRO A O 1
ATOM 1627 N N . PRO A 1 214 ? -19.703 -11.938 3.154 1 86.75 214 PRO A N 1
ATOM 1628 C CA . PRO A 1 214 ? -18.266 -12.203 3.26 1 86.75 214 PRO A CA 1
ATOM 1629 C C . PRO A 1 214 ? -17.422 -11.148 2.559 1 86.75 214 PRO A C 1
ATOM 1631 O O . PRO A 1 214 ? -17.828 -10.594 1.533 1 86.75 214 PRO A O 1
ATOM 1634 N N . PHE A 1 215 ? -16.281 -10.883 3.125 1 89.5 215 PHE A N 1
ATOM 1635 C CA . PHE A 1 215 ? -15.305 -9.984 2.52 1 89.5 215 PHE A CA 1
ATOM 1636 C C . PHE A 1 215 ? -14.195 -10.781 1.838 1 89.5 215 PHE A C 1
ATOM 1638 O O . PHE A 1 215 ? -13.711 -11.773 2.381 1 89.5 215 PHE A O 1
ATOM 1645 N N . MET A 1 216 ? -13.875 -10.383 0.678 1 88.19 216 MET A N 1
ATOM 1646 C CA . MET A 1 216 ? -12.578 -10.758 0.112 1 88.19 216 MET A CA 1
ATOM 1647 C C . MET A 1 216 ? -11.477 -9.836 0.623 1 88.19 216 MET A C 1
ATOM 1649 O O . MET A 1 216 ? -11.523 -8.625 0.4 1 88.19 216 MET A O 1
ATOM 1653 N N . GLU A 1 217 ? -10.484 -10.398 1.225 1 88.56 217 GLU A N 1
ATOM 1654 C CA . GLU A 1 217 ? -9.469 -9.594 1.898 1 88.56 217 GLU A CA 1
ATOM 1655 C C . GLU A 1 217 ? -8.172 -9.539 1.09 1 88.56 217 GLU A C 1
ATOM 1657 O O . GLU A 1 217 ? -7.52 -10.57 0.895 1 88.56 217 GLU A O 1
ATOM 1662 N N . PHE A 1 218 ? -7.707 -8.398 0.632 1 84.75 218 PHE A N 1
ATOM 1663 C CA . PHE A 1 218 ? -6.539 -8.242 -0.225 1 84.75 218 PHE A CA 1
ATOM 1664 C C . PHE A 1 218 ? -5.359 -7.684 0.562 1 84.75 218 PHE A C 1
ATOM 1666 O O . PHE A 1 218 ? -4.219 -7.734 0.1 1 84.75 218 PHE A O 1
ATOM 1673 N N . GLY A 1 219 ? -5.543 -7.242 1.689 1 82.69 219 GLY A N 1
ATOM 1674 C CA . GLY A 1 219 ? -4.465 -6.945 2.621 1 82.69 219 GLY A CA 1
ATOM 1675 C C . GLY A 1 219 ? -3.891 -5.551 2.447 1 82.69 219 GLY A C 1
ATOM 1676 O O . GLY A 1 219 ? -3.178 -5.055 3.322 1 82.69 219 GLY A O 1
ATOM 1677 N N . THR A 1 220 ? -3.953 -4.918 1.233 1 88.94 220 THR A N 1
ATOM 1678 C CA . THR A 1 220 ? -3.494 -3.549 1.022 1 88.94 220 THR A CA 1
ATOM 1679 C C . THR A 1 220 ? -4.566 -2.721 0.322 1 88.94 220 THR A C 1
ATOM 1681 O O . THR A 1 220 ? -5.414 -3.266 -0.391 1 88.94 220 THR A O 1
ATOM 1684 N N . ILE A 1 221 ? -4.414 -1.445 0.535 1 92.44 221 ILE A N 1
ATOM 1685 C CA . ILE A 1 221 ? -5.336 -0.525 -0.123 1 92.44 221 ILE A CA 1
ATOM 1686 C C . ILE A 1 221 ? -5.145 -0.599 -1.636 1 92.44 221 ILE A C 1
ATOM 1688 O O . ILE A 1 221 ? -6.121 -0.657 -2.389 1 92.44 221 ILE A O 1
ATOM 1692 N N . GLU A 1 222 ? -3.963 -0.654 -2.029 1 91.88 222 GLU A N 1
ATOM 1693 C CA . GLU A 1 222 ? -3.67 -0.692 -3.459 1 91.88 222 GLU A CA 1
ATOM 1694 C C . GLU A 1 222 ? -4.223 -1.962 -4.102 1 91.88 222 GLU A C 1
ATOM 1696 O O . GLU A 1 222 ? -4.828 -1.909 -5.172 1 91.88 222 GLU A O 1
ATOM 1701 N N . ALA A 1 223 ? -3.988 -3.076 -3.461 1 91.56 223 ALA A N 1
ATOM 1702 C CA . ALA A 1 223 ? -4.531 -4.324 -3.992 1 91.56 223 ALA A CA 1
ATOM 1703 C C . ALA A 1 223 ? -6.055 -4.281 -4.043 1 91.56 223 ALA A C 1
ATOM 1705 O O . ALA A 1 223 ? -6.668 -4.785 -4.984 1 91.56 223 ALA A O 1
ATOM 1706 N N . THR A 1 224 ? -6.613 -3.73 -3.051 1 94.12 224 THR A N 1
ATOM 1707 C CA . THR A 1 224 ? -8.062 -3.588 -2.994 1 94.12 224 THR A CA 1
ATOM 1708 C C . THR A 1 224 ? -8.578 -2.762 -4.172 1 94.12 224 THR A C 1
ATOM 1710 O O . THR A 1 224 ? -9.5 -3.178 -4.875 1 94.12 224 THR A O 1
ATOM 1713 N N . LYS A 1 225 ? -7.945 -1.676 -4.398 1 95 225 LYS A N 1
ATOM 1714 C CA . LYS A 1 225 ? -8.32 -0.796 -5.5 1 95 225 LYS A CA 1
ATOM 1715 C C . LYS A 1 225 ? -8.227 -1.52 -6.84 1 95 225 LYS A C 1
ATOM 1717 O O . LYS A 1 225 ? -9.133 -1.436 -7.668 1 95 225 LYS A O 1
ATOM 1722 N N . ARG A 1 226 ? -7.207 -2.195 -7.035 1 90.75 226 ARG A N 1
ATOM 1723 C CA . ARG A 1 226 ? -6.961 -2.887 -8.297 1 90.75 226 ARG A CA 1
ATOM 1724 C C . ARG A 1 226 ? -7.973 -4.008 -8.508 1 90.75 226 ARG A C 1
ATOM 1726 O O . ARG A 1 226 ? -8.461 -4.211 -9.625 1 90.75 226 ARG A O 1
ATOM 1733 N N . GLY A 1 227 ? -8.18 -4.719 -7.465 1 90.69 227 GLY A N 1
ATOM 1734 C CA . GLY A 1 227 ? -9.188 -5.762 -7.555 1 90.69 227 GLY A CA 1
ATOM 1735 C C . GLY A 1 227 ? -10.562 -5.234 -7.926 1 90.69 227 GLY A C 1
ATOM 1736 O O . GLY A 1 227 ? -11.234 -5.801 -8.789 1 90.69 227 GLY A O 1
ATOM 1737 N N . VAL A 1 228 ? -10.938 -4.156 -7.285 1 94.94 228 VAL A N 1
ATOM 1738 C CA . VAL A 1 228 ? -12.25 -3.555 -7.516 1 94.94 228 VAL A CA 1
ATOM 1739 C C . VAL A 1 228 ? -12.312 -2.982 -8.93 1 94.94 228 VAL A C 1
ATOM 1741 O O . VAL A 1 228 ? -13.32 -3.137 -9.625 1 94.94 228 VAL A O 1
ATOM 1744 N N . ALA A 1 229 ? -11.258 -2.359 -9.359 1 93.44 229 ALA A N 1
ATOM 1745 C CA . ALA A 1 229 ? -11.18 -1.829 -10.719 1 93.44 229 ALA A CA 1
ATOM 1746 C C . ALA A 1 229 ? -11.312 -2.943 -11.75 1 93.44 229 ALA A C 1
ATOM 1748 O O . ALA A 1 229 ? -11.867 -2.736 -12.828 1 93.44 229 ALA A O 1
ATOM 1749 N N . GLY A 1 230 ? -10.852 -4.094 -11.391 1 86.94 230 GLY A N 1
ATOM 1750 C CA . GLY A 1 230 ? -10.922 -5.254 -12.258 1 86.94 230 GLY A CA 1
ATOM 1751 C C . GLY A 1 230 ? -12.281 -5.938 -12.242 1 86.94 230 GLY A C 1
ATOM 1752 O O . GLY A 1 230 ? -12.492 -6.926 -12.945 1 86.94 230 GLY A O 1
ATOM 1753 N N . GLY A 1 231 ? -13.133 -5.477 -11.359 1 88.38 231 GLY A N 1
ATOM 1754 C CA . GLY A 1 231 ? -14.5 -5.973 -11.367 1 88.38 231 GLY A CA 1
ATOM 1755 C C . GLY A 1 231 ? -14.773 -7.004 -10.289 1 88.38 231 GLY A C 1
ATOM 1756 O O . GLY A 1 231 ? -15.805 -7.676 -10.312 1 88.38 231 GLY A O 1
ATOM 1757 N N . LEU A 1 232 ? -13.938 -7.133 -9.328 1 88.31 232 LEU A N 1
ATOM 1758 C CA . LEU A 1 232 ? -14.055 -8.195 -8.336 1 88.31 232 LEU A CA 1
ATOM 1759 C C . LEU A 1 232 ? -15.172 -7.895 -7.34 1 88.31 232 LEU A C 1
ATOM 1761 O O . LEU A 1 232 ? -15.656 -8.797 -6.648 1 88.31 232 LEU A O 1
ATOM 1765 N N . GLY A 1 233 ? -15.539 -6.645 -7.281 1 93.88 233 GLY A N 1
ATOM 1766 C CA . GLY A 1 233 ? -16.547 -6.27 -6.309 1 93.88 233 GLY A CA 1
ATOM 1767 C C . GLY A 1 233 ? -16.578 -4.781 -6.012 1 93.88 233 GLY A C 1
ATOM 1768 O O . GLY A 1 233 ? -16.312 -3.965 -6.895 1 93.88 233 GLY A O 1
ATOM 1769 N N . VAL A 1 234 ? -17.078 -4.496 -4.73 1 97.19 234 VAL A N 1
ATOM 1770 C CA . VAL A 1 234 ? -17.141 -3.111 -4.273 1 97.19 234 VAL A CA 1
ATOM 1771 C C . VAL A 1 234 ? -16.297 -2.945 -3.004 1 97.19 234 VAL A C 1
ATOM 1773 O O . VAL A 1 234 ? -16.078 -3.91 -2.27 1 97.19 234 VAL A O 1
ATOM 1776 N N . ALA A 1 235 ? -15.789 -1.777 -2.816 1 97.81 235 ALA A N 1
ATOM 1777 C CA . ALA A 1 235 ? -14.984 -1.492 -1.632 1 97.81 235 ALA A CA 1
ATOM 1778 C C . ALA A 1 235 ? -15.32 -0.118 -1.059 1 97.81 235 ALA A C 1
ATOM 1780 O O . ALA A 1 235 ? -15.594 0.824 -1.807 1 97.81 235 ALA A O 1
ATOM 1781 N N . LEU A 1 236 ? -15.383 -0.011 0.273 1 98 236 LEU A N 1
ATOM 1782 C CA . LEU A 1 236 ? -15.469 1.268 0.972 1 98 236 LEU A CA 1
ATOM 1783 C C . LEU A 1 236 ? -14.078 1.764 1.361 1 98 236 LEU A C 1
ATOM 1785 O O . LEU A 1 236 ? -13.375 1.109 2.135 1 98 236 LEU A O 1
ATOM 1789 N N . LEU A 1 237 ? -13.664 2.906 0.811 1 97.5 237 LEU A N 1
ATOM 1790 C CA . LEU A 1 237 ? -12.32 3.441 1.012 1 97.5 237 LEU A CA 1
ATOM 1791 C C . LEU A 1 237 ? -12.367 4.949 1.247 1 97.5 237 LEU A C 1
ATOM 1793 O O . LEU A 1 237 ? -13.328 5.613 0.854 1 97.5 237 LEU A O 1
ATOM 1797 N N . PRO A 1 238 ? -11.273 5.465 1.92 1 96 238 PRO A N 1
ATOM 1798 C CA . PRO A 1 238 ? -11.18 6.926 1.934 1 96 238 PRO A CA 1
ATOM 1799 C C . PRO A 1 238 ? -11.141 7.527 0.531 1 96 238 PRO A C 1
ATOM 1801 O O . PRO A 1 238 ? -10.484 6.992 -0.361 1 96 238 PRO A O 1
ATOM 1804 N N . ARG A 1 239 ? -11.859 8.625 0.347 1 95.94 239 ARG A N 1
ATOM 1805 C CA . ARG A 1 239 ? -11.922 9.273 -0.959 1 95.94 239 ARG A CA 1
ATOM 1806 C C . ARG A 1 239 ? -10.523 9.641 -1.46 1 95.94 239 ARG A C 1
ATOM 1808 O O . ARG A 1 239 ? -10.227 9.477 -2.645 1 95.94 239 ARG A O 1
ATOM 1815 N N . VAL A 1 240 ? -9.68 10.078 -0.571 1 93.19 240 VAL A N 1
ATOM 1816 C CA . VAL A 1 240 ? -8.336 10.523 -0.939 1 93.19 240 VAL A CA 1
ATOM 1817 C C . VAL A 1 240 ? -7.551 9.352 -1.52 1 93.19 240 VAL A C 1
ATOM 1819 O O . VAL A 1 240 ? -6.68 9.539 -2.371 1 93.19 240 VAL A O 1
ATOM 1822 N N . ALA A 1 241 ? -7.844 8.133 -1.125 1 94.75 241 ALA A N 1
ATOM 1823 C CA . ALA A 1 241 ? -7.105 6.953 -1.568 1 94.75 241 ALA A CA 1
ATOM 1824 C C . ALA A 1 241 ? -7.496 6.566 -2.992 1 94.75 241 ALA A C 1
ATOM 1826 O O . ALA A 1 241 ? -6.773 5.828 -3.662 1 94.75 241 ALA A O 1
ATOM 1827 N N . VAL A 1 242 ? -8.625 7.012 -3.43 1 96.81 242 VAL A N 1
ATOM 1828 C CA . VAL A 1 242 ? -9.102 6.586 -4.742 1 96.81 242 VAL A CA 1
ATOM 1829 C C . VAL A 1 242 ? -9.312 7.805 -5.637 1 96.81 242 VAL A C 1
ATOM 1831 O O . VAL A 1 242 ? -9.984 7.723 -6.668 1 96.81 242 VAL A O 1
ATOM 1834 N N . ALA A 1 243 ? -8.781 8.961 -5.254 1 94.44 243 ALA A N 1
ATOM 1835 C CA . ALA A 1 243 ? -8.992 10.203 -5.984 1 94.44 243 ALA A CA 1
ATOM 1836 C C . ALA A 1 243 ? -8.516 10.086 -7.43 1 94.44 243 ALA A C 1
ATOM 1838 O O . ALA A 1 243 ? -9.211 10.508 -8.352 1 94.44 243 ALA A O 1
ATOM 1839 N N . SER A 1 244 ? -7.367 9.516 -7.641 1 91.81 244 SER A N 1
ATOM 1840 C CA . SER A 1 244 ? -6.809 9.375 -8.984 1 91.81 244 SER A CA 1
ATOM 1841 C C . SER A 1 244 ? -7.66 8.453 -9.844 1 91.81 244 SER A C 1
ATOM 1843 O O . SER A 1 244 ? -7.895 8.734 -11.023 1 91.81 244 SER A O 1
ATOM 1845 N N . GLU A 1 245 ? -8.07 7.352 -9.273 1 95.69 245 GLU A N 1
ATOM 1846 C CA . GLU A 1 245 ? -8.883 6.387 -10.008 1 95.69 245 GLU A CA 1
ATOM 1847 C C . GLU A 1 245 ? -10.258 6.969 -10.352 1 95.69 245 GLU A C 1
ATOM 1849 O O . GLU A 1 245 ? -10.789 6.707 -11.43 1 95.69 245 GLU A O 1
ATOM 1854 N N . LEU A 1 246 ? -10.812 7.754 -9.453 1 96.94 246 LEU A N 1
ATOM 1855 C CA . LEU A 1 246 ? -12.086 8.422 -9.719 1 96.94 246 LEU A CA 1
ATOM 1856 C C . LEU A 1 246 ? -11.938 9.438 -10.852 1 96.94 246 LEU A C 1
ATOM 1858 O O . LEU A 1 246 ? -12.789 9.508 -11.742 1 96.94 246 LEU A O 1
ATOM 1862 N N . ALA A 1 247 ? -10.875 10.156 -10.836 1 94.19 247 ALA A N 1
ATOM 1863 C CA . ALA A 1 247 ? -10.602 11.156 -11.875 1 94.19 247 ALA A CA 1
ATOM 1864 C C . ALA A 1 247 ? -10.383 10.484 -13.227 1 94.19 247 ALA A C 1
ATOM 1866 O O . ALA A 1 247 ? -10.836 11 -14.258 1 94.19 247 ALA A O 1
ATOM 1867 N N . ALA A 1 248 ? -9.734 9.312 -13.195 1 92.88 248 ALA A N 1
ATOM 1868 C CA . ALA A 1 248 ? -9.391 8.602 -14.422 1 92.88 248 ALA A CA 1
ATOM 1869 C C . ALA A 1 248 ? -10.578 7.777 -14.922 1 92.88 248 ALA A C 1
ATOM 1871 O O . ALA A 1 248 ? -10.586 7.32 -16.062 1 92.88 248 ALA A O 1
ATOM 1872 N N . GLY A 1 249 ? -11.5 7.539 -14.055 1 95.81 249 GLY A N 1
ATOM 1873 C CA . GLY A 1 249 ? -12.68 6.777 -14.422 1 95.81 249 GLY A CA 1
ATOM 1874 C C . GLY A 1 249 ? -12.484 5.277 -14.312 1 95.81 249 GLY A C 1
ATOM 1875 O O . GLY A 1 249 ? -13.328 4.5 -14.758 1 95.81 249 GLY A O 1
ATOM 1876 N N . THR A 1 250 ? -11.391 4.852 -13.766 1 95.44 250 THR A N 1
ATOM 1877 C CA . THR A 1 250 ? -11.164 3.424 -13.578 1 95.44 250 THR A CA 1
ATOM 1878 C C . THR A 1 250 ? -11.953 2.9 -12.383 1 95.44 250 THR A C 1
ATOM 1880 O O . THR A 1 250 ? -12.172 1.693 -12.258 1 95.44 250 THR A O 1
ATOM 1883 N N . LEU A 1 251 ? -12.305 3.77 -11.5 1 97.88 251 LEU A N 1
ATOM 1884 C CA . LEU A 1 251 ? -13.273 3.523 -10.438 1 97.88 251 LEU A CA 1
ATOM 1885 C C . LEU A 1 251 ? -14.398 4.551 -10.477 1 97.88 251 LEU A C 1
ATOM 1887 O O . LEU A 1 251 ? -14.195 5.688 -10.914 1 97.88 251 LEU A O 1
ATOM 1891 N N . VAL A 1 252 ? -15.539 4.141 -10.047 1 98.25 252 VAL A N 1
ATOM 1892 C CA . VAL A 1 252 ? -16.672 5.059 -9.945 1 98.25 252 VAL A CA 1
ATOM 1893 C C . VAL A 1 252 ? -17.266 4.996 -8.539 1 98.25 252 VAL A C 1
ATOM 1895 O O . VAL A 1 252 ? -17.234 3.945 -7.895 1 98.25 252 VAL A O 1
ATOM 1898 N N . GLU A 1 253 ? -17.703 6.129 -8.141 1 98 253 GLU A N 1
ATOM 1899 C CA . GLU A 1 253 ? -18.375 6.215 -6.844 1 98 253 GLU A CA 1
ATOM 1900 C C . GLU A 1 253 ? -19.797 5.684 -6.918 1 98 253 GLU A C 1
ATOM 1902 O O . GLU A 1 253 ? -20.547 6.012 -7.844 1 98 253 GLU A O 1
ATOM 1907 N N . LEU A 1 254 ? -20.141 4.824 -6.012 1 98.25 254 LEU A N 1
ATOM 1908 C CA . LEU A 1 254 ? -21.5 4.305 -5.926 1 98.25 254 LEU A CA 1
ATOM 1909 C C . LEU A 1 254 ? -22.359 5.18 -5.02 1 98.25 254 LEU A C 1
ATOM 1911 O O . LEU A 1 254 ? -21.859 5.789 -4.078 1 98.25 254 LEU A O 1
ATOM 1915 N N . ALA A 1 255 ? -23.641 5.223 -5.297 1 96.94 255 ALA A N 1
ATOM 1916 C CA . ALA A 1 255 ? -24.562 6.125 -4.613 1 96.94 255 ALA A CA 1
ATOM 1917 C C . ALA A 1 255 ? -24.969 5.566 -3.256 1 96.94 255 ALA A C 1
ATOM 1919 O O . ALA A 1 255 ? -26.156 5.355 -2.998 1 96.94 255 ALA A O 1
ATOM 1920 N N . TRP A 1 256 ? -24.047 5.367 -2.395 1 96.81 256 TRP A N 1
ATOM 1921 C CA . TRP A 1 256 ? -24.25 4.934 -1.018 1 96.81 256 TRP A CA 1
ATOM 1922 C C . TRP A 1 256 ? -23.344 5.691 -0.06 1 96.81 256 TRP A C 1
ATOM 1924 O O . TRP A 1 256 ? -22.141 5.824 -0.313 1 96.81 256 TRP A O 1
ATOM 1934 N N . GLN A 1 257 ? -23.922 6.152 0.98 1 94.5 257 GLN A N 1
ATOM 1935 C CA . GLN A 1 257 ? -23.172 6.922 1.967 1 94.5 257 GLN A CA 1
ATOM 1936 C C . GLN A 1 257 ? -23.094 6.184 3.303 1 94.5 257 GLN A C 1
ATOM 1938 O O . GLN A 1 257 ? -24.125 5.734 3.822 1 94.5 257 GLN A O 1
ATOM 1943 N N . ALA A 1 258 ? -21.859 6.055 3.752 1 94.44 258 ALA A N 1
ATOM 1944 C CA . ALA A 1 258 ? -21.688 5.434 5.062 1 94.44 258 ALA A CA 1
ATOM 1945 C C . ALA A 1 258 ? -22.359 6.262 6.156 1 94.44 258 ALA A C 1
ATOM 1947 O O . ALA A 1 258 ? -22.219 7.484 6.188 1 94.44 258 ALA A O 1
ATOM 1948 N N . PRO A 1 259 ? -23.047 5.613 7.047 1 95.19 259 PRO A N 1
ATOM 1949 C CA . PRO A 1 259 ? -23.734 6.344 8.117 1 95.19 259 PRO A CA 1
ATOM 1950 C C . PRO A 1 259 ? -22.812 6.66 9.289 1 95.19 259 PRO A C 1
ATOM 1952 O O . PRO A 1 259 ? -23.297 6.949 10.391 1 95.19 259 PRO A O 1
ATOM 1955 N N . PHE A 1 260 ? -21.594 6.48 9.148 1 95.88 260 PHE A N 1
ATOM 1956 C CA . PHE A 1 260 ? -20.609 6.773 10.188 1 95.88 260 PHE A CA 1
ATOM 1957 C C . PHE A 1 260 ? -19.547 7.719 9.656 1 95.88 260 PHE A C 1
ATOM 1959 O O . PHE A 1 260 ? -19.391 7.875 8.445 1 95.88 260 PHE 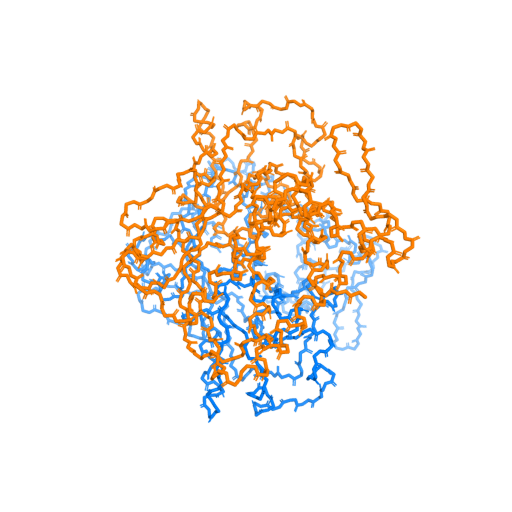A O 1
ATOM 1966 N N . THR A 1 261 ? -18.891 8.383 10.578 1 94.81 261 THR A N 1
ATOM 1967 C CA . THR A 1 261 ? -17.844 9.352 10.25 1 94.81 261 THR A CA 1
ATOM 1968 C C . THR A 1 261 ? -16.531 8.992 10.953 1 94.81 261 THR A C 1
ATOM 1970 O O . THR A 1 261 ? -16.531 8.578 12.117 1 94.81 261 THR A O 1
ATOM 1973 N N . LEU A 1 262 ? -15.477 9.094 10.172 1 95.62 262 LEU A N 1
ATOM 1974 C CA . LEU A 1 262 ? -14.133 8.945 10.734 1 95.62 262 LEU A CA 1
ATOM 1975 C C . LEU A 1 262 ? -13.367 10.266 10.664 1 95.62 262 LEU A C 1
ATOM 1977 O O . LEU A 1 262 ? -13.688 11.125 9.844 1 95.62 262 LEU A O 1
ATOM 1981 N N . PHE A 1 263 ? -12.336 10.297 11.516 1 95.31 263 PHE A N 1
ATOM 1982 C CA . PHE A 1 263 ? -11.531 11.508 11.586 1 95.31 263 PHE A CA 1
ATOM 1983 C C . PHE A 1 263 ? -10.047 11.18 11.477 1 95.31 263 PHE A C 1
ATOM 1985 O O . PHE A 1 263 ? -9.562 10.234 12.102 1 95.31 263 PHE A O 1
ATOM 1992 N N . THR A 1 264 ? -9.406 11.906 10.633 1 94.56 264 THR A N 1
ATOM 1993 C CA . THR A 1 264 ? -7.949 11.922 10.688 1 94.56 264 THR A CA 1
ATOM 1994 C C . THR A 1 264 ? -7.465 12.711 11.898 1 94.56 264 THR A C 1
ATOM 1996 O O . THR A 1 264 ? -7.879 13.852 12.109 1 94.56 264 THR A O 1
ATOM 1999 N N . GLN A 1 265 ? -6.645 12.055 12.68 1 95.56 265 GLN A N 1
ATOM 2000 C CA . GLN A 1 265 ? -6.199 12.656 13.93 1 95.56 265 GLN A CA 1
ATOM 2001 C C . GLN A 1 265 ? -4.688 12.547 14.094 1 95.56 265 GLN A C 1
ATOM 2003 O O . GLN A 1 265 ? -4.074 11.609 13.578 1 95.56 265 GLN A O 1
ATOM 2008 N N . LEU A 1 266 ? -4.156 13.492 14.742 1 95.88 266 LEU A N 1
ATOM 2009 C CA . LEU A 1 266 ? -2.793 13.43 15.258 1 95.88 266 LEU A CA 1
ATOM 2010 C C . LEU A 1 266 ? -2.787 13.094 16.75 1 95.88 266 LEU A C 1
ATOM 2012 O O . LEU A 1 266 ? -3.59 13.633 17.516 1 95.88 266 LEU A O 1
ATOM 2016 N N . ALA A 1 267 ? -1.931 12.164 17.109 1 96.44 267 ALA A N 1
ATOM 2017 C CA . ALA A 1 267 ? -1.917 11.742 18.516 1 96.44 267 ALA A CA 1
ATOM 2018 C C . ALA A 1 267 ? -0.489 11.555 19.016 1 96.44 267 ALA A C 1
ATOM 2020 O O . ALA A 1 267 ? 0.412 11.234 18.234 1 96.44 267 ALA A O 1
ATOM 2021 N N . TRP A 1 268 ? -0.285 11.742 20.281 1 96 268 TRP A N 1
ATOM 2022 C CA . TRP A 1 268 ? 0.969 11.461 20.969 1 96 268 TRP A CA 1
ATOM 2023 C C . TRP A 1 268 ? 0.723 11.148 22.438 1 96 268 TRP A C 1
ATOM 2025 O O . TRP A 1 268 ? -0.402 11.273 22.922 1 96 268 TRP A O 1
ATOM 2035 N N . ARG A 1 269 ? 1.771 10.68 23.094 1 94.31 269 ARG A N 1
ATOM 2036 C CA . ARG A 1 269 ? 1.635 10.273 24.484 1 94.31 269 ARG A CA 1
ATOM 2037 C C . ARG A 1 269 ? 1.281 11.461 25.375 1 94.31 269 ARG A C 1
ATOM 2039 O O . ARG A 1 269 ? 1.899 12.523 25.281 1 94.31 269 ARG A O 1
ATOM 2046 N N . ARG A 1 270 ? 0.295 11.227 26.25 1 92.19 270 ARG A N 1
ATOM 2047 C CA . ARG A 1 270 ? -0.131 12.281 27.172 1 92.19 270 ARG A CA 1
ATOM 2048 C C . ARG A 1 270 ? 0.976 12.633 28.156 1 92.19 270 ARG A C 1
ATOM 2050 O O . ARG A 1 270 ? 1.648 11.742 28.688 1 92.19 270 ARG A O 1
ATOM 2057 N N . GLY A 1 271 ? 1.128 13.945 28.328 1 85.69 271 GLY A N 1
ATOM 2058 C CA . GLY A 1 271 ? 2.08 14.406 29.328 1 85.69 271 GLY A CA 1
ATOM 2059 C C . GLY A 1 271 ? 3.504 14.477 28.812 1 85.69 271 GLY A C 1
ATOM 2060 O O . GLY A 1 271 ? 4.398 14.977 29.5 1 85.69 271 GLY A O 1
ATOM 2061 N N . LYS A 1 272 ? 3.721 13.898 27.672 1 81.94 272 LYS A N 1
ATOM 2062 C CA . LYS A 1 272 ? 5.059 13.93 27.094 1 81.94 272 LYS A CA 1
ATOM 2063 C C . LYS A 1 272 ? 5.363 15.305 26.5 1 81.94 272 LYS A C 1
ATOM 2065 O O . LYS A 1 272 ? 4.555 15.859 25.75 1 81.94 272 LYS A O 1
ATOM 2070 N N . ARG A 1 273 ? 6.449 15.945 27.031 1 83.25 273 ARG A N 1
ATOM 2071 C CA . ARG A 1 273 ? 6.934 17.156 26.375 1 83.25 273 ARG A CA 1
ATOM 2072 C C . ARG A 1 273 ? 7.562 16.828 25.031 1 83.25 273 ARG A C 1
ATOM 2074 O O . ARG A 1 273 ? 8.562 16.094 24.953 1 83.25 273 ARG A O 1
ATOM 2081 N N . LEU A 1 274 ? 7.012 17.328 23.953 1 88.88 274 LEU A N 1
ATOM 2082 C CA . LEU A 1 274 ? 7.508 17.047 22.609 1 88.88 274 LEU A CA 1
ATOM 2083 C C . LEU A 1 274 ? 8.766 17.859 22.312 1 88.88 274 LEU A C 1
ATOM 2085 O O . LEU A 1 274 ? 8.805 19.062 22.531 1 88.88 274 LEU A O 1
ATOM 2089 N N . PRO A 1 275 ? 9.789 17.109 21.938 1 87.69 275 PRO A N 1
ATOM 2090 C CA . PRO A 1 275 ? 10.969 17.875 21.5 1 87.69 275 PRO A CA 1
ATOM 2091 C C . PRO A 1 275 ? 10.648 18.859 20.375 1 87.69 275 PRO A C 1
ATOM 2093 O O . PRO A 1 275 ? 9.648 18.703 19.672 1 87.69 275 PRO A O 1
ATOM 2096 N N . PRO A 1 276 ? 11.516 19.812 20.156 1 85.56 276 PRO A N 1
ATOM 2097 C CA . PRO A 1 276 ? 11.234 20.891 19.219 1 85.56 276 PRO A CA 1
ATOM 2098 C C . PRO A 1 276 ? 10.945 20.406 17.812 1 85.56 276 PRO A C 1
ATOM 2100 O O . PRO A 1 276 ? 10.023 20.891 17.156 1 85.56 276 PRO A O 1
ATOM 2103 N N . HIS A 1 277 ? 11.727 19.453 17.312 1 89.5 277 HIS A N 1
ATOM 2104 C CA . HIS A 1 277 ? 11.539 18.969 15.945 1 89.5 277 HIS A CA 1
ATOM 2105 C C . HIS A 1 277 ? 10.227 18.219 15.805 1 89.5 277 HIS A C 1
ATOM 2107 O O . HIS A 1 277 ? 9.586 18.266 14.75 1 89.5 277 HIS A O 1
ATOM 2113 N N . VAL A 1 278 ? 9.742 17.594 16.844 1 92.06 278 VAL A N 1
ATOM 2114 C CA . VAL A 1 278 ? 8.461 16.891 16.844 1 92.06 278 VAL A CA 1
ATOM 2115 C C . VAL A 1 278 ? 7.32 17.891 16.891 1 92.06 278 VAL A C 1
ATOM 2117 O O . VAL A 1 278 ? 6.312 17.734 16.203 1 92.06 278 VAL A O 1
ATOM 2120 N N . ARG A 1 279 ? 7.496 18.859 17.75 1 90.5 279 ARG A N 1
ATOM 2121 C CA . ARG A 1 279 ? 6.496 19.922 17.828 1 90.5 279 ARG A CA 1
ATOM 2122 C C . ARG A 1 279 ? 6.32 20.609 16.484 1 90.5 279 ARG A C 1
ATOM 2124 O O . ARG A 1 279 ? 5.199 20.922 16.078 1 90.5 279 ARG A O 1
ATOM 2131 N N . LEU A 1 280 ? 7.43 20.891 15.914 1 88.5 280 LEU A N 1
ATOM 2132 C CA . LEU A 1 280 ? 7.402 21.469 14.578 1 88.5 280 LEU A CA 1
ATOM 2133 C C . LEU A 1 280 ? 6.633 20.594 13.609 1 88.5 280 LEU A C 1
ATOM 2135 O O . LEU A 1 280 ? 5.84 21.094 12.805 1 88.5 280 LEU A O 1
ATOM 2139 N N . PHE A 1 281 ? 6.855 19.344 13.656 1 92.44 281 PHE A N 1
ATOM 2140 C CA . PHE A 1 281 ? 6.164 18.391 12.812 1 92.44 281 PHE A CA 1
ATOM 2141 C C . PHE A 1 281 ? 4.66 18.438 13.055 1 92.44 281 PHE A C 1
ATOM 2143 O O . PHE A 1 281 ? 3.873 18.438 12.102 1 92.44 281 PHE A O 1
ATOM 2150 N N . VAL A 1 282 ? 4.277 18.453 14.25 1 91.88 282 VAL A N 1
ATOM 2151 C CA . VAL A 1 282 ? 2.871 18.484 14.641 1 91.88 282 VAL A CA 1
ATOM 2152 C C . VAL A 1 282 ? 2.209 19.75 14.109 1 91.88 282 VAL A C 1
ATOM 2154 O O . VAL A 1 282 ? 1.109 19.703 13.555 1 91.88 282 VAL A O 1
ATOM 2157 N N . GLU A 1 283 ? 2.84 20.797 14.211 1 89.06 283 GLU A N 1
ATOM 2158 C CA . GLU A 1 283 ? 2.311 22.078 13.75 1 89.06 283 GLU A CA 1
ATOM 2159 C C . GLU A 1 283 ? 2.131 22.094 12.234 1 89.06 283 GLU A C 1
ATOM 2161 O O . GLU A 1 283 ? 1.101 22.547 11.734 1 89.06 283 GLU A O 1
ATOM 2166 N N . GLN A 1 284 ? 3.1 21.562 11.594 1 87.81 284 GLN A N 1
ATOM 2167 C CA . GLN A 1 284 ? 3.033 21.547 10.133 1 87.81 284 GLN A CA 1
ATOM 2168 C C . GLN A 1 284 ? 1.989 20.547 9.641 1 87.81 284 GLN A C 1
ATOM 2170 O O . GLN A 1 284 ? 1.321 20.797 8.633 1 87.81 284 GLN A O 1
ATOM 2175 N N . ALA A 1 285 ? 1.932 19.438 10.297 1 89.94 285 ALA A N 1
ATOM 2176 C CA . ALA A 1 285 ? 0.919 18.438 9.953 1 89.94 285 ALA A CA 1
ATOM 2177 C C . ALA A 1 285 ? -0.486 19.031 10.07 1 89.94 285 ALA A C 1
ATOM 2179 O O . ALA A 1 285 ? -1.331 18.812 9.203 1 89.94 285 ALA A O 1
ATOM 2180 N N . ARG A 1 286 ? -0.665 19.781 11.125 1 88.19 286 ARG A N 1
ATOM 2181 C CA . ARG A 1 286 ? -1.948 20.438 11.336 1 88.19 286 ARG A CA 1
ATOM 2182 C C . ARG A 1 286 ? -2.291 21.359 10.18 1 88.19 286 ARG A C 1
ATOM 2184 O O . ARG A 1 286 ? -3.41 21.328 9.664 1 88.19 286 ARG A O 1
ATOM 2191 N N . ARG A 1 287 ? -1.39 22.031 9.797 1 83.19 287 ARG A N 1
ATOM 2192 C CA . ARG A 1 287 ? -1.597 23.031 8.75 1 83.19 287 ARG A CA 1
ATOM 2193 C C . ARG A 1 287 ? -1.851 22.344 7.402 1 83.19 287 ARG A C 1
ATOM 2195 O O . ARG A 1 287 ? -2.84 22.641 6.73 1 83.19 287 ARG A O 1
ATOM 2202 N N . LEU A 1 288 ? -1.057 21.406 7.043 1 81.5 288 LEU A N 1
ATOM 2203 C CA . LEU A 1 288 ? -1.066 20.828 5.699 1 81.5 288 LEU A CA 1
ATOM 2204 C C . LEU A 1 288 ? -2.256 19.906 5.512 1 81.5 288 LEU A C 1
ATOM 2206 O O . LEU A 1 288 ? -2.871 19.875 4.445 1 81.5 288 LEU A O 1
ATOM 2210 N N . VAL A 1 289 ? -2.564 19.156 6.512 1 81.62 289 VAL A N 1
ATOM 2211 C CA . VAL A 1 289 ? -3.674 18.203 6.395 1 81.62 289 VAL A CA 1
ATOM 2212 C C . VAL A 1 289 ? -4.996 18.969 6.387 1 81.62 289 VAL A C 1
ATOM 2214 O O . VAL A 1 289 ? -5.922 18.609 5.652 1 81.62 289 VAL A O 1
ATOM 2217 N N . ARG A 1 290 ? -5.031 20.016 7.109 1 77.12 290 ARG A N 1
ATOM 2218 C CA . ARG A 1 290 ? -6.246 20.828 7.152 1 77.12 290 ARG A CA 1
ATOM 2219 C C . ARG A 1 290 ? -6.453 21.578 5.84 1 77.12 290 ARG A C 1
ATOM 2221 O O . ARG A 1 290 ? -7.59 21.797 5.422 1 77.12 290 ARG A O 1
ATOM 2228 N N . GLU A 1 291 ? -5.336 21.812 5.188 1 71.25 291 GLU A N 1
ATOM 2229 C CA . GLU A 1 291 ? -5.406 22.516 3.912 1 71.25 291 GLU A CA 1
ATOM 2230 C C . GLU A 1 291 ? -5.926 21.609 2.805 1 71.25 291 GLU A C 1
ATOM 2232 O O . GLU A 1 291 ? -6.504 22.078 1.823 1 71.25 291 GLU A O 1
ATOM 2237 N N . GLN A 1 292 ? -5.621 20.297 2.912 1 69.94 292 GLN A N 1
ATOM 2238 C CA . GLN A 1 292 ? -6.07 19.344 1.902 1 69.94 292 GLN A CA 1
ATOM 2239 C C . GLN A 1 292 ? -7.586 19.188 1.931 1 69.94 292 GLN A C 1
ATOM 2241 O O . GLN A 1 292 ? -8.188 18.734 0.958 1 69.94 292 GLN A O 1
ATOM 2246 N N . ARG A 1 293 ? -8.336 19.391 3.049 1 60.03 293 ARG A N 1
ATOM 2247 C CA . ARG A 1 293 ? -9.781 19.266 3.191 1 60.03 293 ARG A CA 1
ATOM 2248 C C . ARG A 1 293 ? -10.516 20.281 2.328 1 60.03 293 ARG A C 1
ATOM 2250 O O . ARG A 1 293 ? -11.672 20.078 1.954 1 60.03 293 ARG A O 1
ATOM 2257 N N . GLY A 1 294 ? -9.883 21.422 2.072 1 46.22 294 GLY A N 1
ATOM 2258 C CA . GLY A 1 294 ? -10.586 22.453 1.327 1 46.22 294 GLY A CA 1
ATOM 2259 C C . GLY A 1 294 ? -10.422 22.312 -0.175 1 46.22 294 GLY A C 1
ATOM 2260 O O . GLY A 1 294 ? -9.523 21.609 -0.648 1 46.22 294 GLY A O 1
ATOM 2261 N N . MET B 1 1 ? -8.984 -26.781 -33.969 1 58.19 1 MET B N 1
ATOM 2262 C CA . MET B 1 1 ? -8.109 -26.219 -32.938 1 58.19 1 MET B CA 1
ATOM 2263 C C . MET B 1 1 ? -8.352 -26.891 -31.594 1 58.19 1 MET B C 1
ATOM 2265 O O . MET B 1 1 ? -9.492 -27.016 -31.156 1 58.19 1 MET B O 1
ATOM 2269 N N . GLU B 1 2 ? -7.391 -27.609 -31.172 1 73.31 2 GLU B N 1
ATOM 2270 C CA . GLU B 1 2 ? -7.453 -28.422 -29.953 1 73.31 2 GLU B CA 1
ATOM 2271 C C . GLU B 1 2 ? -6.824 -27.672 -28.766 1 73.31 2 GLU B C 1
ATOM 2273 O O . GLU B 1 2 ? -5.758 -27.062 -28.906 1 73.31 2 GLU B O 1
ATOM 2278 N N . LEU B 1 3 ? -7.523 -27.781 -27.688 1 78 3 LEU B N 1
ATOM 2279 C CA . LEU B 1 3 ? -7.09 -27.078 -26.484 1 78 3 LEU B CA 1
ATOM 2280 C C . LEU B 1 3 ? -5.668 -27.469 -26.094 1 78 3 LEU B C 1
ATOM 2282 O O . LEU B 1 3 ? -4.895 -26.656 -25.609 1 78 3 LEU B O 1
ATOM 2286 N N . ARG B 1 4 ? -5.375 -28.719 -26.312 1 79.06 4 ARG B N 1
ATOM 2287 C CA . ARG B 1 4 ? -4.039 -29.219 -26 1 79.06 4 ARG B CA 1
ATOM 2288 C C . ARG B 1 4 ? -2.975 -28.484 -26.797 1 79.06 4 ARG B C 1
ATOM 2290 O O . ARG B 1 4 ? -1.91 -28.156 -26.281 1 79.06 4 ARG B O 1
ATOM 2297 N N . LEU B 1 5 ? -3.256 -28.219 -28.062 1 84.44 5 LEU B N 1
ATOM 2298 C CA . LEU B 1 5 ? -2.314 -27.516 -28.922 1 84.44 5 LEU B CA 1
ATOM 2299 C C . LEU B 1 5 ? -2.139 -26.078 -28.484 1 84.44 5 LEU B C 1
ATOM 2301 O O . LEU B 1 5 ? -1.033 -25.531 -28.531 1 84.44 5 LEU B O 1
ATOM 2305 N N . LEU B 1 6 ? -3.217 -25.484 -28.016 1 84.25 6 LEU B N 1
ATOM 2306 C CA . LEU B 1 6 ? -3.166 -24.125 -27.516 1 84.25 6 LEU B CA 1
ATOM 2307 C C . LEU B 1 6 ? -2.326 -24.031 -26.25 1 84.25 6 LEU B C 1
ATOM 2309 O O . LEU B 1 6 ? -1.593 -23.062 -26.047 1 84.25 6 LEU B O 1
ATOM 2313 N N . ALA B 1 7 ? -2.451 -25 -25.422 1 83.94 7 ALA B N 1
ATOM 2314 C CA . ALA B 1 7 ? -1.655 -25.031 -24.203 1 83.94 7 ALA B CA 1
ATOM 2315 C C . ALA B 1 7 ? -0.167 -25.156 -24.516 1 83.94 7 ALA B C 1
ATOM 2317 O O . ALA B 1 7 ? 0.664 -24.5 -23.891 1 83.94 7 ALA B O 1
ATOM 2318 N N . THR B 1 8 ? 0.16 -26.062 -25.453 1 88.25 8 THR B N 1
ATOM 2319 C CA . THR B 1 8 ? 1.54 -26.203 -25.906 1 88.25 8 THR B CA 1
ATOM 2320 C C . THR B 1 8 ? 2.074 -24.906 -26.469 1 88.25 8 THR B C 1
ATOM 2322 O O . THR B 1 8 ? 3.188 -24.484 -26.156 1 88.25 8 THR B O 1
ATOM 2325 N N . PHE B 1 9 ? 1.279 -24.297 -27.281 1 91.44 9 PHE B N 1
ATOM 2326 C CA . PHE B 1 9 ? 1.62 -23 -27.859 1 91.44 9 PHE B CA 1
ATOM 2327 C C . PHE B 1 9 ? 1.896 -21.984 -26.75 1 91.44 9 PHE B C 1
ATOM 2329 O O . PHE B 1 9 ? 2.914 -21.281 -26.797 1 91.44 9 PHE B O 1
ATOM 2336 N N . GLU B 1 10 ? 0.974 -21.859 -25.891 1 87.62 10 GLU B N 1
ATOM 2337 C CA . GLU B 1 10 ? 1.118 -20.906 -24.797 1 87.62 10 GLU B CA 1
ATOM 2338 C C . GLU B 1 10 ? 2.41 -21.141 -24.016 1 87.62 10 GLU B C 1
ATOM 2340 O O . GLU B 1 10 ? 3.109 -20.188 -23.672 1 87.62 10 GLU B O 1
ATOM 2345 N N . LYS B 1 11 ? 2.748 -22.344 -23.719 1 86.31 11 LYS B N 1
ATOM 2346 C CA . LYS B 1 11 ? 3.961 -22.688 -22.984 1 86.31 11 LYS B CA 1
ATOM 2347 C C . LYS B 1 11 ? 5.211 -22.281 -23.766 1 86.31 11 LYS B C 1
ATOM 2349 O O . LYS B 1 11 ? 6.129 -21.672 -23.203 1 86.31 11 LYS B O 1
ATOM 2354 N N . VAL B 1 12 ? 5.23 -22.578 -24.984 1 90.5 12 VAL B N 1
ATOM 2355 C CA . VAL B 1 12 ? 6.367 -22.219 -25.828 1 90.5 12 VAL B CA 1
ATOM 2356 C C . VAL B 1 12 ? 6.492 -20.703 -25.891 1 90.5 12 VAL B C 1
ATOM 2358 O O . VAL B 1 12 ? 7.602 -20.156 -25.828 1 90.5 12 VAL B O 1
ATOM 2361 N N . ALA B 1 13 ? 5.406 -20.062 -25.984 1 88.88 13 ALA B N 1
ATOM 2362 C CA . ALA B 1 13 ? 5.387 -18.609 -26.062 1 88.88 13 ALA B CA 1
ATOM 2363 C C . ALA B 1 13 ? 5.895 -17.984 -24.766 1 88.88 13 ALA B C 1
ATOM 2365 O O . ALA B 1 13 ? 6.496 -16.906 -24.781 1 88.88 13 ALA B O 1
ATOM 2366 N N . THR B 1 14 ? 5.605 -18.641 -23.734 1 82.88 14 THR B N 1
ATOM 2367 C CA . THR B 1 14 ? 5.984 -18.141 -22.422 1 82.88 14 THR B CA 1
ATOM 2368 C C . THR B 1 14 ? 7.48 -18.328 -22.188 1 82.88 14 THR B C 1
ATOM 2370 O O . THR B 1 14 ? 8.156 -17.422 -21.703 1 82.88 14 THR B O 1
ATOM 2373 N N . VAL B 1 15 ? 8.047 -19.438 -22.531 1 83.12 15 VAL B N 1
ATOM 2374 C CA . VAL B 1 15 ? 9.438 -19.766 -22.203 1 83.12 15 VAL B CA 1
ATOM 2375 C C . VAL B 1 15 ? 10.32 -19.469 -23.422 1 83.12 15 VAL B C 1
ATOM 2377 O O . VAL B 1 15 ? 11.547 -19.438 -23.297 1 83.12 15 VAL B O 1
ATOM 2380 N N . LEU B 1 16 ? 9.773 -19.312 -24.5 1 88.75 16 LEU B N 1
ATOM 2381 C CA . LEU B 1 16 ? 10.406 -19.016 -25.781 1 88.75 16 LEU B CA 1
ATOM 2382 C C . LEU B 1 16 ? 11.477 -20.047 -26.125 1 88.75 16 LEU B C 1
ATOM 2384 O O . LEU B 1 16 ? 12.547 -19.703 -26.609 1 88.75 16 LEU B O 1
ATOM 2388 N N . SER B 1 17 ? 11.258 -21.203 -25.781 1 89.62 17 SER B N 1
ATOM 2389 C CA . SER B 1 17 ? 12.102 -22.344 -26.094 1 89.62 17 SER B CA 1
ATOM 2390 C C . SER B 1 17 ? 11.273 -23.625 -26.234 1 89.62 17 SER B C 1
ATOM 2392 O O . SER B 1 17 ? 10.484 -23.969 -25.344 1 89.62 17 SER B O 1
ATOM 2394 N N . PHE B 1 18 ? 11.445 -24.312 -27.359 1 91.31 18 PHE B N 1
ATOM 2395 C CA . PHE B 1 18 ? 10.727 -25.562 -27.594 1 91.31 18 PHE B CA 1
ATOM 2396 C C . PHE B 1 18 ? 11.242 -26.656 -26.672 1 91.31 18 PHE B C 1
ATOM 2398 O O . PHE B 1 18 ? 10.461 -27.453 -26.141 1 91.31 18 PHE B O 1
ATOM 2405 N N . THR B 1 19 ? 12.555 -26.594 -26.422 1 88.56 19 THR B N 1
ATOM 2406 C CA . THR B 1 19 ? 13.172 -27.609 -25.578 1 88.56 19 THR B CA 1
ATOM 2407 C C . THR B 1 19 ? 12.742 -27.438 -24.125 1 88.56 19 THR B C 1
ATOM 2409 O O . THR B 1 19 ? 12.375 -28.422 -23.469 1 88.56 19 THR B O 1
ATOM 2412 N N . ARG B 1 20 ? 12.742 -26.281 -23.703 1 88.44 20 ARG B N 1
ATOM 2413 C CA . ARG B 1 20 ? 12.359 -26.016 -22.328 1 88.44 20 ARG B CA 1
ATOM 2414 C C . ARG B 1 20 ? 10.867 -26.25 -22.125 1 88.44 20 ARG B C 1
ATOM 2416 O O . ARG B 1 20 ? 10.461 -26.781 -21.078 1 88.44 20 ARG B O 1
ATOM 2423 N N . ALA B 1 21 ? 10.141 -25.781 -23.062 1 89.38 21 ALA B N 1
ATOM 2424 C CA . ALA B 1 21 ? 8.703 -26.031 -22.984 1 89.38 21 ALA B CA 1
ATOM 2425 C C . ALA B 1 21 ? 8.406 -27.531 -22.906 1 89.38 21 ALA B C 1
ATOM 2427 O O . ALA B 1 21 ? 7.555 -27.953 -22.125 1 89.38 21 ALA B O 1
ATOM 2428 N N . ALA B 1 22 ? 9.078 -28.297 -23.688 1 89.25 22 ALA B N 1
ATOM 2429 C CA . ALA B 1 22 ? 8.906 -29.75 -23.688 1 89.25 22 ALA B CA 1
ATOM 2430 C C . ALA B 1 22 ? 9.227 -30.328 -22.312 1 89.25 22 ALA B C 1
ATOM 2432 O O . ALA B 1 22 ? 8.469 -31.156 -21.797 1 89.25 22 ALA B O 1
ATOM 2433 N N . ALA B 1 23 ? 10.281 -29.875 -21.766 1 84.31 23 ALA B N 1
ATOM 2434 C CA . ALA B 1 23 ? 10.695 -30.328 -20.438 1 84.31 23 ALA B CA 1
ATOM 2435 C C . ALA B 1 23 ? 9.648 -29.984 -19.375 1 84.31 23 ALA B C 1
ATOM 2437 O O . ALA B 1 23 ? 9.32 -30.828 -18.531 1 84.31 23 ALA B O 1
ATOM 2438 N N . GLU B 1 24 ? 9.086 -28.891 -19.578 1 81.25 24 GLU B N 1
ATOM 2439 C CA . GLU B 1 24 ? 8.148 -28.406 -18.562 1 81.25 24 GLU B CA 1
ATOM 2440 C C . GLU B 1 24 ? 6.781 -29.062 -18.719 1 81.25 24 GLU B C 1
ATOM 2442 O O . GLU B 1 24 ? 6.062 -29.266 -17.734 1 81.25 24 GLU B O 1
ATOM 2447 N N . LEU B 1 25 ? 6.465 -29.406 -19.891 1 79.88 25 LEU B N 1
ATOM 2448 C CA . LEU B 1 25 ? 5.156 -29.984 -20.172 1 79.88 25 LEU B CA 1
ATOM 2449 C C . LEU B 1 25 ? 5.211 -31.516 -20.109 1 79.88 25 LEU B C 1
ATOM 2451 O O . LEU B 1 25 ? 4.172 -32.188 -20.156 1 79.88 25 LEU B O 1
ATOM 2455 N N . GLY B 1 26 ? 6.453 -32 -19.969 1 81.56 26 GLY B N 1
ATOM 2456 C CA . GLY B 1 26 ? 6.621 -33.438 -19.906 1 81.56 26 GLY B CA 1
ATOM 2457 C C . GLY B 1 26 ? 6.477 -34.125 -21.266 1 81.56 26 GLY B C 1
ATOM 2458 O O . GLY B 1 26 ? 5.992 -35.25 -21.344 1 81.56 26 GLY B O 1
ATOM 2459 N N . TYR B 1 27 ? 6.66 -33.406 -22.234 1 82.69 27 TYR B N 1
ATOM 2460 C CA . TYR B 1 27 ? 6.625 -33.938 -23.594 1 82.69 27 TYR B CA 1
ATOM 2461 C C . TYR B 1 27 ? 8.031 -34.062 -24.172 1 82.69 27 TYR B C 1
ATOM 2463 O O . TYR B 1 27 ? 8.984 -33.469 -23.641 1 82.69 27 TYR B O 1
ATOM 2471 N N . ALA B 1 28 ? 8.203 -35 -25.125 1 87.31 28 ALA B N 1
ATOM 2472 C CA . ALA B 1 28 ? 9.391 -34.906 -25.984 1 87.31 28 ALA B CA 1
ATOM 2473 C C . ALA B 1 28 ? 9.383 -33.656 -26.828 1 87.31 28 ALA B C 1
ATOM 2475 O O . ALA B 1 28 ? 8.32 -33.156 -27.203 1 87.31 28 ALA B O 1
ATOM 2476 N N . GLN B 1 29 ? 10.516 -33.094 -26.984 1 89.5 29 GLN B N 1
ATOM 2477 C CA . GLN B 1 29 ? 10.641 -31.875 -27.781 1 89.5 29 GLN B CA 1
ATOM 2478 C C . GLN B 1 29 ? 10 -32.062 -29.156 1 89.5 29 GLN B C 1
ATOM 2480 O O . GLN B 1 29 ? 9.375 -31.125 -29.672 1 89.5 29 GLN B O 1
ATOM 2485 N N . SER B 1 30 ? 10.148 -33.25 -29.797 1 90.88 30 SER B N 1
ATOM 2486 C CA . SER B 1 30 ? 9.547 -33.5 -31.094 1 90.88 30 SER B CA 1
ATOM 2487 C C . SER B 1 30 ? 8.031 -33.406 -31.031 1 90.88 30 SER B C 1
ATOM 2489 O O . SER B 1 30 ? 7.395 -32.938 -31.984 1 90.88 30 SER B O 1
ATOM 2491 N N . SER B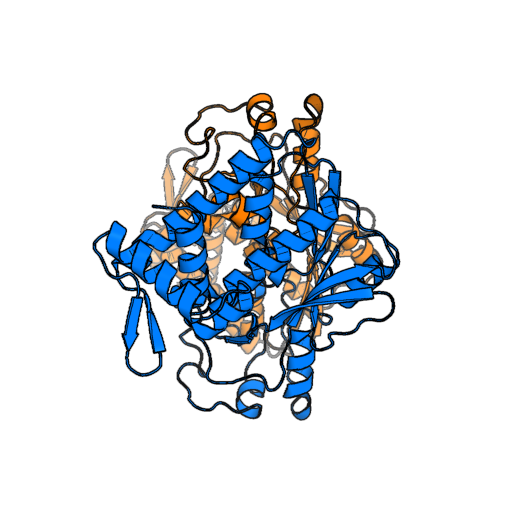 1 31 ? 7.492 -33.781 -29.922 1 88.25 31 SER B N 1
ATOM 2492 C CA . SER B 1 31 ? 6.047 -33.719 -29.719 1 88.25 31 SER B CA 1
ATOM 2493 C C . SER B 1 31 ? 5.562 -32.25 -29.641 1 88.25 31 SER B C 1
ATOM 2495 O O . SER B 1 31 ? 4.555 -31.906 -30.234 1 88.25 31 SER B O 1
ATOM 2497 N N . VAL B 1 32 ? 6.289 -31.453 -28.906 1 92.38 32 VAL B N 1
ATOM 2498 C CA . VAL B 1 32 ? 5.945 -30.047 -28.75 1 92.38 32 VAL B CA 1
ATOM 2499 C C . VAL B 1 32 ? 6.031 -29.344 -30.109 1 92.38 32 VAL B C 1
ATOM 2501 O O . VAL B 1 32 ? 5.141 -28.578 -30.484 1 92.38 32 VAL B O 1
ATOM 2504 N N . THR B 1 33 ? 7.074 -29.641 -30.797 1 92.06 33 THR B N 1
ATOM 2505 C CA . THR B 1 33 ? 7.266 -29.078 -32.125 1 92.06 33 THR B CA 1
ATOM 2506 C C . THR B 1 33 ? 6.125 -29.5 -33.062 1 92.06 33 THR B C 1
ATOM 2508 O O . THR B 1 33 ? 5.578 -28.672 -33.781 1 92.06 33 THR B O 1
ATOM 2511 N N . GLY B 1 34 ? 5.812 -30.75 -33 1 92.38 34 GLY B N 1
ATOM 2512 C CA . GLY B 1 34 ? 4.715 -31.25 -33.781 1 92.38 34 GLY B CA 1
ATOM 2513 C C . GLY B 1 34 ? 3.381 -30.609 -33.438 1 92.38 34 GLY B C 1
ATOM 2514 O O . GLY B 1 34 ? 2.594 -30.281 -34.344 1 92.38 34 GLY B O 1
ATOM 2515 N N . GLN B 1 35 ? 3.133 -30.438 -32.188 1 90.5 35 GLN B N 1
ATOM 2516 C CA . GLN B 1 35 ? 1.884 -29.844 -31.75 1 90.5 35 GLN B CA 1
ATOM 2517 C C . GLN B 1 35 ? 1.767 -28.391 -32.219 1 90.5 35 GLN B C 1
ATOM 2519 O O . GLN B 1 35 ? 0.708 -27.969 -32.688 1 90.5 35 GLN B O 1
ATOM 2524 N N . VAL B 1 36 ? 2.803 -27.672 -32.125 1 92.94 36 VAL B N 1
ATOM 2525 C CA . VAL B 1 36 ? 2.803 -26.281 -32.562 1 92.94 36 VAL B CA 1
ATOM 2526 C C . VAL B 1 36 ? 2.623 -26.203 -34.062 1 92.94 36 VAL B C 1
ATOM 2528 O O . VAL B 1 36 ? 1.855 -25.375 -34.562 1 92.94 36 VAL B O 1
ATOM 2531 N N . ARG B 1 37 ? 3.266 -27.109 -34.75 1 92.06 37 ARG B N 1
ATOM 2532 C CA . ARG B 1 37 ? 3.127 -27.156 -36.219 1 92.06 37 ARG B CA 1
ATOM 2533 C C . ARG B 1 37 ? 1.696 -27.5 -36.625 1 92.06 37 ARG B C 1
ATOM 2535 O O . ARG B 1 37 ? 1.161 -26.938 -37.562 1 92.06 37 ARG B O 1
ATOM 2542 N N . SER B 1 38 ? 1.208 -28.422 -35.906 1 88.62 38 SER B N 1
ATOM 2543 C CA . SER B 1 38 ? -0.178 -28.797 -36.156 1 88.62 38 SER B CA 1
ATOM 2544 C C . SER B 1 38 ? -1.118 -27.609 -35.938 1 88.62 38 SER B C 1
ATOM 2546 O O . SER B 1 38 ? -2.043 -27.406 -36.719 1 88.62 38 SER B O 1
ATOM 2548 N N . LEU B 1 39 ? -0.903 -26.859 -34.938 1 89.94 39 LEU B N 1
ATOM 2549 C CA . LEU B 1 39 ? -1.707 -25.672 -34.656 1 89.94 39 LEU B CA 1
ATOM 2550 C C . LEU B 1 39 ? -1.535 -24.625 -35.75 1 89.94 39 LEU B C 1
ATOM 2552 O O . LEU B 1 39 ? -2.518 -24.062 -36.219 1 89.94 39 LEU B O 1
ATOM 2556 N N . GLU B 1 40 ? -0.327 -24.422 -36.156 1 92 40 GLU B N 1
ATOM 2557 C CA . GLU B 1 40 ? -0.024 -23.484 -37.25 1 92 40 GLU B CA 1
ATOM 2558 C C . GLU B 1 40 ? -0.679 -23.906 -38.562 1 92 40 GLU B C 1
ATOM 2560 O O . GLU B 1 40 ? -1.228 -23.078 -39.281 1 92 40 GLU B O 1
ATOM 2565 N N . SER B 1 41 ? -0.611 -25.203 -38.781 1 89 41 SER B N 1
ATOM 2566 C CA . SER B 1 41 ? -1.229 -25.75 -40 1 89 41 SER B CA 1
ATOM 2567 C C . SER B 1 41 ? -2.742 -25.547 -39.969 1 89 41 SER B C 1
ATOM 2569 O O . SER B 1 41 ? -3.338 -25.172 -40.969 1 89 41 SER B O 1
ATOM 2571 N N . SER B 1 42 ? -3.324 -25.766 -38.844 1 85.44 42 SER B N 1
ATOM 2572 C CA . SER B 1 42 ? -4.773 -25.625 -38.719 1 85.44 42 SER B CA 1
ATOM 2573 C C . SER B 1 42 ? -5.203 -24.172 -38.875 1 85.44 42 SER B C 1
ATOM 2575 O O . SER B 1 42 ? -6.301 -23.906 -39.375 1 85.44 42 SER B O 1
ATOM 2577 N N . LEU B 1 43 ? -4.32 -23.281 -38.469 1 86.19 43 LEU B N 1
ATOM 2578 C CA . LEU B 1 43 ? -4.633 -21.859 -38.5 1 86.19 43 LEU B CA 1
ATOM 2579 C C . LEU B 1 43 ? -4.152 -21.234 -39.812 1 86.19 43 LEU B C 1
ATOM 2581 O O . LEU B 1 43 ? -4.578 -20.141 -40.188 1 86.19 43 LEU B O 1
ATOM 2585 N N . GLY B 1 44 ? -3.277 -21.938 -40.5 1 88.81 44 GLY B N 1
ATOM 2586 C CA . GLY B 1 44 ? -2.756 -21.469 -41.781 1 88.81 44 GLY B CA 1
ATOM 2587 C C . GLY B 1 44 ? -1.728 -20.359 -41.625 1 88.81 44 GLY B C 1
ATOM 2588 O O . GLY B 1 44 ? -1.511 -19.594 -42.562 1 88.81 44 GLY B O 1
ATOM 2589 N N . VAL B 1 45 ? -1.284 -20.172 -40.406 1 91.25 45 VAL B N 1
ATOM 2590 C CA . VAL B 1 45 ? -0.29 -19.125 -40.156 1 91.25 45 VAL B CA 1
ATOM 2591 C C . VAL B 1 45 ? 0.801 -19.688 -39.219 1 91.25 45 VAL B C 1
ATOM 2593 O O . VAL B 1 45 ? 0.575 -20.641 -38.5 1 91.25 45 VAL B O 1
ATOM 2596 N N . GLU B 1 46 ? 1.983 -19.078 -39.281 1 93 46 GLU B N 1
ATOM 2597 C CA . GLU B 1 46 ? 3.059 -19.391 -38.344 1 93 46 GLU B CA 1
ATOM 2598 C C . GLU B 1 46 ? 2.936 -18.547 -37.062 1 93 46 GLU B C 1
ATOM 2600 O O . GLU B 1 46 ? 2.615 -17.359 -37.125 1 93 46 GLU B O 1
ATOM 2605 N N . LEU B 1 47 ? 3.125 -19.266 -36 1 93.81 47 LEU B N 1
ATOM 2606 C CA . LEU B 1 47 ? 2.949 -18.578 -34.719 1 93.81 47 LEU B CA 1
ATOM 2607 C C . LEU B 1 47 ? 4.297 -18.188 -34.125 1 93.81 47 LEU B C 1
ATOM 2609 O O . LEU B 1 47 ? 4.363 -17.312 -33.281 1 93.81 47 LEU B O 1
ATOM 2613 N N . PHE B 1 48 ? 5.355 -18.844 -34.562 1 93.62 48 PHE B N 1
ATOM 2614 C CA . PHE B 1 48 ? 6.707 -18.547 -34.094 1 93.62 48 PHE B CA 1
ATOM 2615 C C . PHE B 1 48 ? 7.641 -18.312 -35.281 1 93.62 48 PHE B C 1
ATOM 2617 O O . PHE B 1 48 ? 7.434 -18.859 -36.375 1 93.62 48 PHE B O 1
ATOM 2624 N N . GLU B 1 49 ? 8.586 -17.406 -35.094 1 90.25 49 GLU B N 1
ATOM 2625 C CA . GLU B 1 49 ? 9.664 -17.219 -36.062 1 90.25 49 GLU B CA 1
ATOM 2626 C C . GLU B 1 49 ? 11.023 -17.422 -35.406 1 90.25 49 GLU B C 1
ATOM 2628 O O . GLU B 1 49 ? 11.18 -17.188 -34.219 1 90.25 49 GLU B O 1
ATOM 2633 N N . ARG B 1 50 ? 11.914 -18 -36.062 1 81.06 50 ARG B N 1
ATOM 2634 C CA . ARG B 1 50 ? 13.273 -18.234 -35.562 1 81.06 50 ARG B CA 1
ATOM 2635 C C . ARG B 1 50 ? 14.211 -17.125 -36.031 1 81.06 50 ARG B C 1
ATOM 2637 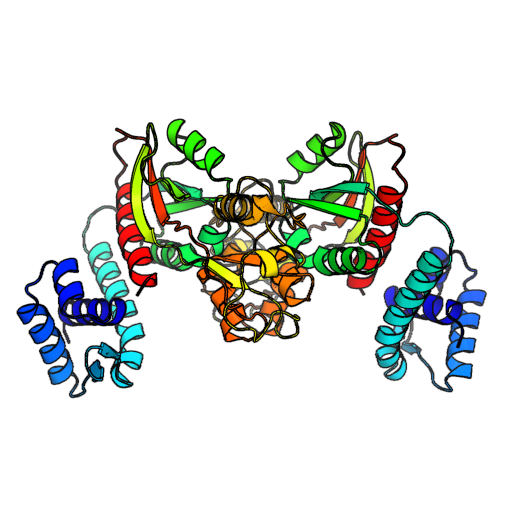O O . ARG B 1 50 ? 14.234 -16.766 -37.219 1 81.06 50 ARG B O 1
ATOM 2644 N N . LEU B 1 51 ? 14.656 -16.422 -35.156 1 77.69 51 LEU B N 1
ATOM 2645 C CA . LEU B 1 51 ? 15.734 -15.477 -35.438 1 77.69 51 LEU B CA 1
ATOM 2646 C C . LEU B 1 51 ? 17.062 -15.984 -34.875 1 77.69 51 LEU B C 1
ATOM 2648 O O . LEU B 1 51 ? 17.391 -15.703 -33.75 1 77.69 51 LEU B O 1
ATOM 2652 N N . GLY B 1 52 ? 17.859 -16.672 -35.656 1 75.25 52 GLY B N 1
ATOM 2653 C CA . GLY B 1 52 ? 19.062 -17.328 -35.156 1 75.25 52 GLY B CA 1
ATOM 2654 C C . GLY B 1 52 ? 18.766 -18.438 -34.156 1 75.25 52 GLY B C 1
ATOM 2655 O O . GLY B 1 52 ? 18 -19.359 -34.438 1 75.25 52 GLY B O 1
ATOM 2656 N N . SER B 1 53 ? 19.281 -18.266 -32.906 1 75.94 53 SER B N 1
ATOM 2657 C CA . SER B 1 53 ? 19.109 -19.266 -31.875 1 75.94 53 SER B CA 1
ATOM 2658 C C . SER B 1 53 ? 17.906 -18.953 -31 1 75.94 53 SER B C 1
ATOM 2660 O O . SER B 1 53 ? 17.547 -19.734 -30.125 1 75.94 53 SER B O 1
ATOM 2662 N N . ARG B 1 54 ? 17.281 -17.891 -31.328 1 78.62 54 ARG B N 1
ATOM 2663 C CA . ARG B 1 54 ? 16.172 -17.484 -30.469 1 78.62 54 ARG B CA 1
ATOM 2664 C C . ARG B 1 54 ? 14.844 -17.641 -31.188 1 78.62 54 ARG B C 1
ATOM 2666 O O . ARG B 1 54 ? 14.766 -17.516 -32.406 1 78.62 54 ARG B O 1
ATOM 2673 N N . ILE B 1 55 ? 13.797 -18 -30.422 1 87.5 55 ILE B N 1
ATOM 2674 C CA . ILE B 1 55 ? 12.445 -18.094 -30.953 1 87.5 55 ILE B CA 1
ATOM 2675 C C . ILE B 1 55 ? 11.633 -16.891 -30.5 1 87.5 55 ILE B C 1
ATOM 2677 O O . ILE B 1 55 ? 11.805 -16.391 -29.375 1 87.5 55 ILE B O 1
ATOM 2681 N N . ARG B 1 56 ? 10.867 -16.25 -31.453 1 89.25 56 ARG B N 1
ATOM 2682 C CA . ARG B 1 56 ? 9.969 -15.148 -31.125 1 89.25 56 ARG B CA 1
ATOM 2683 C C . ARG B 1 56 ? 8.57 -15.398 -31.688 1 89.25 56 ARG B C 1
ATOM 2685 O O . ARG B 1 56 ? 8.406 -16.125 -32.656 1 89.25 56 ARG B O 1
ATOM 2692 N N . LEU B 1 57 ? 7.648 -14.812 -31.031 1 90.19 57 LEU B N 1
ATOM 2693 C CA . LEU B 1 57 ? 6.281 -14.883 -31.547 1 90.19 57 LEU B CA 1
ATOM 2694 C C . LEU B 1 57 ? 6.133 -14.047 -32.812 1 90.19 57 LEU B C 1
ATOM 2696 O O . LEU B 1 57 ? 6.707 -12.969 -32.906 1 90.19 57 LEU B O 1
ATOM 2700 N N . THR B 1 58 ? 5.348 -14.594 -33.844 1 90.31 58 THR B N 1
ATOM 2701 C CA . THR B 1 58 ? 4.902 -13.781 -34.969 1 90.31 58 THR B CA 1
ATOM 2702 C C . THR B 1 58 ? 3.764 -12.852 -34.562 1 90.31 58 THR B C 1
ATOM 2704 O O . THR B 1 58 ? 3.289 -12.914 -33.438 1 90.31 58 THR B O 1
ATOM 2707 N N . GLU B 1 59 ? 3.379 -11.992 -35.406 1 86.12 59 GLU B N 1
ATOM 2708 C CA . GLU B 1 59 ? 2.219 -11.148 -35.156 1 86.12 59 GLU B CA 1
ATOM 2709 C C . GLU B 1 59 ? 0.98 -11.984 -34.844 1 86.12 59 GLU B C 1
ATOM 2711 O O . GLU B 1 59 ? 0.207 -11.656 -33.938 1 86.12 59 GLU B O 1
ATOM 2716 N N . ALA B 1 60 ? 0.873 -12.961 -35.625 1 87.06 60 ALA B N 1
ATOM 2717 C CA . ALA B 1 60 ? -0.245 -13.883 -35.406 1 87.06 60 ALA B CA 1
ATOM 2718 C C . ALA B 1 60 ? -0.156 -14.562 -34.062 1 87.06 60 ALA B C 1
ATOM 2720 O O . ALA B 1 60 ? -1.17 -14.742 -33.375 1 87.06 60 ALA B O 1
ATOM 2721 N N . GLY B 1 61 ? 1.069 -14.922 -33.688 1 90.69 61 GLY B N 1
ATOM 2722 C CA . GLY B 1 61 ? 1.271 -15.516 -32.375 1 90.69 61 GLY B CA 1
ATOM 2723 C C . GLY B 1 61 ? 0.913 -14.578 -31.25 1 90.69 61 GLY B C 1
ATOM 2724 O O . GLY B 1 61 ? 0.265 -14.984 -30.281 1 90.69 61 GLY B O 1
ATOM 2725 N N . GLU B 1 62 ? 1.229 -13.375 -31.438 1 87.38 62 GLU B N 1
ATOM 2726 C CA . GLU B 1 62 ? 0.934 -12.359 -30.422 1 87.38 62 GLU B CA 1
ATOM 2727 C C . GLU B 1 62 ? -0.57 -12.141 -30.281 1 87.38 62 GLU B C 1
ATOM 2729 O O . GLU B 1 62 ? -1.073 -11.938 -29.172 1 87.38 62 GLU B O 1
ATOM 2734 N N . ARG B 1 63 ? -1.206 -12.234 -31.422 1 82.19 63 ARG B N 1
ATOM 2735 C CA . ARG B 1 63 ? -2.652 -12.047 -31.422 1 82.19 63 ARG B CA 1
ATOM 2736 C C . ARG B 1 63 ? -3.359 -13.242 -30.797 1 82.19 63 ARG B C 1
ATOM 2738 O O . ARG B 1 63 ? -4.395 -13.094 -30.141 1 82.19 63 ARG B O 1
ATOM 2745 N N . LEU B 1 64 ? -2.801 -14.367 -30.984 1 82.81 64 LEU B N 1
ATOM 2746 C CA . LEU B 1 64 ? -3.449 -15.586 -30.516 1 82.81 64 LEU B CA 1
ATOM 2747 C C . LEU B 1 64 ? -3.236 -15.789 -29.016 1 82.81 64 LEU B C 1
ATOM 2749 O O . LEU B 1 64 ? -4.082 -16.375 -28.344 1 82.81 64 LEU B O 1
ATOM 2753 N N . LEU B 1 65 ? -2.154 -15.25 -28.516 1 85.06 65 LEU B N 1
ATOM 2754 C CA . LEU B 1 65 ? -1.715 -15.57 -27.172 1 85.06 65 LEU B CA 1
ATOM 2755 C C . LEU B 1 65 ? -2.785 -15.195 -26.141 1 85.06 65 LEU B C 1
ATOM 2757 O O . LEU B 1 65 ? -3.148 -16.016 -25.297 1 85.06 65 LEU B O 1
ATOM 2761 N N . PRO B 1 66 ? -3.451 -14.078 -26.281 1 77.75 66 PRO B N 1
ATOM 2762 C CA . PRO B 1 66 ? -4.516 -13.773 -25.312 1 77.75 66 PRO B CA 1
ATOM 2763 C C . PRO B 1 66 ? -5.715 -14.703 -25.453 1 77.75 66 PRO B C 1
ATOM 2765 O O . PRO B 1 66 ? -6.34 -15.055 -24.438 1 77.75 66 PRO B O 1
ATOM 2768 N N . TYR B 1 67 ? -5.973 -15.117 -26.609 1 73.94 67 TYR B N 1
ATOM 2769 C CA . TYR B 1 67 ? -7.086 -16.031 -26.828 1 73.94 67 TYR B CA 1
ATOM 2770 C C . TYR B 1 67 ? -6.77 -17.422 -26.281 1 73.94 67 TYR B C 1
ATOM 2772 O O . TYR B 1 67 ? -7.637 -18.078 -25.703 1 73.94 67 TYR B O 1
ATOM 2780 N N . ALA B 1 68 ? -5.574 -17.781 -26.484 1 78.88 68 ALA B N 1
ATOM 2781 C CA . ALA B 1 68 ? -5.152 -19.078 -25.953 1 78.88 68 ALA B CA 1
ATOM 2782 C C . ALA B 1 68 ? -5.293 -19.125 -24.438 1 78.88 68 ALA B C 1
ATOM 2784 O O . ALA B 1 68 ? -5.797 -20.109 -23.891 1 78.88 68 ALA B O 1
ATOM 2785 N N . ARG B 1 69 ? -4.891 -18.094 -23.859 1 73.56 69 ARG B N 1
ATOM 2786 C CA . ARG B 1 69 ? -4.984 -18 -22.406 1 73.56 69 ARG B CA 1
ATOM 2787 C C . ARG B 1 69 ? -6.441 -18.031 -21.953 1 73.56 69 ARG B C 1
ATOM 2789 O O . ARG B 1 69 ? -6.789 -18.75 -21.016 1 73.56 69 ARG B O 1
ATOM 2796 N N . ARG B 1 70 ? -7.316 -17.359 -22.625 1 65.69 70 ARG B N 1
ATOM 2797 C CA . ARG B 1 70 ? -8.734 -17.312 -22.297 1 65.69 70 ARG B CA 1
ATOM 2798 C C . ARG B 1 70 ? -9.398 -18.672 -22.5 1 65.69 70 ARG B C 1
ATOM 2800 O O . ARG B 1 70 ? -10.219 -19.094 -21.688 1 65.69 70 ARG B O 1
ATOM 2807 N N . MET B 1 71 ? -9.047 -19.266 -23.562 1 67.56 71 MET B N 1
ATOM 2808 C CA . MET B 1 71 ? -9.633 -20.562 -23.875 1 67.56 71 MET B CA 1
ATOM 2809 C C . MET B 1 71 ? -9.18 -21.625 -22.875 1 67.56 71 MET B C 1
ATOM 2811 O O . MET B 1 71 ? -9.969 -22.484 -22.469 1 67.56 71 MET B O 1
ATOM 2815 N N . ALA B 1 72 ? -7.941 -21.531 -22.5 1 67.56 72 ALA B N 1
ATOM 2816 C CA . ALA B 1 72 ? -7.453 -22.438 -21.453 1 67.56 72 ALA B CA 1
ATOM 2817 C C . ALA B 1 72 ? -8.203 -22.219 -20.141 1 67.56 72 ALA B C 1
ATOM 2819 O O . ALA B 1 72 ? -8.578 -23.188 -19.469 1 67.56 72 ALA B O 1
ATOM 2820 N N . GLU B 1 73 ? -8.445 -21.047 -19.953 1 63.66 73 GLU B N 1
ATOM 2821 C CA . GLU B 1 73 ? -9.195 -20.688 -18.75 1 63.66 73 GLU B CA 1
ATOM 2822 C C . GLU B 1 73 ? -10.633 -21.188 -18.828 1 63.66 73 GLU B C 1
ATOM 2824 O O . GLU B 1 73 ? -11.156 -21.734 -17.859 1 63.66 73 GLU B O 1
ATOM 2829 N N . LEU B 1 74 ? -11.219 -21.031 -19.953 1 61.62 74 LEU B N 1
ATOM 2830 C CA . LEU B 1 74 ? -12.594 -21.484 -20.156 1 61.62 74 LEU B CA 1
ATOM 2831 C C . LEU B 1 74 ? -12.688 -23 -20.094 1 61.62 74 LEU B C 1
ATOM 2833 O O . LEU B 1 74 ? -13.656 -23.547 -19.562 1 61.62 74 LEU B O 1
ATOM 2837 N N . ALA B 1 75 ? -11.789 -23.688 -20.688 1 60.97 75 ALA B N 1
ATOM 2838 C CA . ALA B 1 75 ? -11.758 -25.141 -20.641 1 60.97 75 ALA B CA 1
ATOM 2839 C C . ALA B 1 75 ? -11.633 -25.641 -19.219 1 60.97 75 ALA B C 1
ATOM 2841 O O . ALA B 1 75 ? -12.312 -26.594 -18.812 1 60.97 75 ALA B O 1
ATOM 2842 N N . GLU B 1 76 ? -10.703 -25 -18.594 1 59.97 76 GLU B N 1
ATOM 2843 C CA . GLU B 1 76 ? -10.547 -25.375 -17.188 1 59.97 76 GLU B CA 1
ATOM 2844 C C . GLU B 1 76 ? -11.82 -25.094 -16.391 1 59.97 76 GLU B C 1
ATOM 2846 O O . GLU B 1 76 ? -12.219 -25.906 -15.555 1 59.97 76 GLU B O 1
ATOM 2851 N N . GLU B 1 77 ? -12.391 -24.047 -16.734 1 56.75 77 GLU B N 1
ATOM 2852 C CA . GLU B 1 77 ? -13.68 -23.703 -16.141 1 56.75 77 GLU B CA 1
ATOM 2853 C C . GLU B 1 77 ? -14.734 -24.766 -16.469 1 56.75 77 GLU B C 1
ATOM 2855 O O . GLU B 1 77 ? -15.5 -25.156 -15.586 1 56.75 77 GLU B O 1
ATOM 2860 N N . ALA B 1 78 ? -14.828 -25.203 -17.672 1 53.88 78 ALA B N 1
ATOM 2861 C CA . ALA B 1 78 ? -15.773 -26.219 -18.125 1 53.88 78 ALA B CA 1
ATOM 2862 C C . ALA B 1 78 ? -15.508 -27.547 -17.422 1 53.88 78 ALA B C 1
ATOM 2864 O O . ALA B 1 78 ? -16.438 -28.234 -16.984 1 53.88 78 ALA B O 1
ATOM 2865 N N . ARG B 1 79 ? -14.266 -27.922 -17.391 1 54.22 79 ARG B N 1
ATOM 2866 C CA . ARG B 1 79 ? -13.891 -29.172 -16.719 1 54.22 79 ARG B CA 1
ATOM 2867 C C . ARG B 1 79 ? -14.328 -29.156 -15.258 1 54.22 79 ARG B C 1
ATOM 2869 O O . ARG B 1 79 ? -14.852 -30.141 -14.75 1 54.22 79 ARG B O 1
ATOM 2876 N N . THR B 1 80 ? -13.914 -28.062 -14.719 1 52.97 80 THR B N 1
ATOM 2877 C CA . THR B 1 80 ? -14.266 -27.922 -13.312 1 52.97 80 THR B CA 1
ATOM 2878 C C . THR B 1 80 ? -15.781 -27.938 -13.125 1 52.97 80 THR B C 1
ATOM 2880 O O . THR B 1 80 ? -16.281 -28.516 -12.156 1 52.97 80 THR B O 1
ATOM 2883 N N . ALA B 1 81 ? -16.344 -27.312 -14.094 1 48.31 81 ALA B N 1
ATOM 2884 C CA . ALA B 1 81 ? -17.812 -27.234 -14.031 1 48.31 81 ALA B CA 1
ATOM 2885 C C . ALA B 1 81 ? -18.422 -28.609 -14.219 1 48.31 81 ALA B C 1
ATOM 2887 O O . ALA B 1 81 ? -19.453 -28.938 -13.602 1 48.31 81 ALA B O 1
ATOM 2888 N N . VAL B 1 82 ? -17.906 -29.422 -15.227 1 48.06 82 VAL B N 1
ATOM 2889 C CA . VAL B 1 82 ? -18.469 -30.719 -15.531 1 48.06 82 VAL B CA 1
ATOM 2890 C C . VAL B 1 82 ? -17.984 -31.75 -14.516 1 48.06 82 VAL B C 1
ATOM 2892 O O . VAL B 1 82 ? -18.656 -32.781 -14.281 1 48.06 82 VAL B O 1
ATOM 2895 N N . ALA B 1 83 ? -16.672 -31.766 -14.328 1 47.5 83 ALA B N 1
ATOM 2896 C CA . ALA B 1 83 ? -16.203 -32.719 -13.336 1 47.5 83 ALA B CA 1
ATOM 2897 C C . ALA B 1 83 ? -17.031 -32.656 -12.055 1 47.5 83 ALA B C 1
ATOM 2899 O O . ALA B 1 83 ? -17.281 -31.562 -11.539 1 47.5 83 ALA B O 1
ATOM 2900 N N . ALA B 1 84 ? -17.953 -33.344 -11.977 1 46.31 84 ALA B N 1
ATOM 2901 C CA . ALA B 1 84 ? -18.844 -33.562 -10.852 1 46.31 84 ALA B CA 1
ATOM 2902 C C . ALA B 1 84 ? -18.156 -33.281 -9.523 1 46.31 84 ALA B C 1
ATOM 2904 O O . ALA B 1 84 ? -18.656 -33.656 -8.461 1 46.31 84 ALA B O 1
ATOM 2905 N N . THR B 1 85 ? -16.766 -33.156 -9.539 1 48.56 85 THR B N 1
ATOM 2906 C CA . THR B 1 85 ? -16.203 -33.062 -8.195 1 48.56 85 THR B CA 1
ATOM 2907 C C . THR B 1 85 ? -16.656 -31.781 -7.508 1 48.56 85 THR B C 1
ATOM 2909 O O . THR B 1 85 ? -16.875 -30.766 -8.164 1 48.56 85 THR B O 1
ATOM 2912 N N . ALA B 1 86 ? -17.172 -31.875 -6.359 1 59 86 ALA B N 1
ATOM 2913 C CA . ALA B 1 86 ? -17.594 -30.828 -5.438 1 59 86 ALA B CA 1
ATOM 2914 C C . ALA B 1 86 ? -16.75 -29.562 -5.609 1 59 86 ALA B C 1
ATOM 2916 O O . ALA B 1 86 ? -15.531 -29.641 -5.766 1 59 86 ALA B O 1
ATOM 2917 N N . GLU B 1 87 ? -17.234 -28.516 -6.215 1 71.94 87 GLU B N 1
ATOM 2918 C CA . GLU B 1 87 ? -16.578 -27.203 -6.266 1 71.94 87 GLU B CA 1
ATOM 2919 C C . GLU B 1 87 ? -15.703 -26.984 -5.031 1 71.94 87 GLU B C 1
ATOM 2921 O O . GLU B 1 87 ? -16.141 -27.234 -3.906 1 71.94 87 GLU B O 1
ATOM 2926 N N . PRO B 1 88 ? -14.336 -26.812 -5.371 1 81.75 88 PRO B N 1
ATOM 2927 C CA . PRO B 1 88 ? -13.484 -26.578 -4.203 1 81.75 88 PRO B CA 1
ATOM 2928 C C . PRO B 1 88 ? -14.031 -25.484 -3.291 1 81.75 88 PRO B C 1
ATOM 2930 O O . PRO B 1 88 ? -14.562 -24.484 -3.771 1 81.75 88 PRO B O 1
ATOM 2933 N N . THR B 1 89 ? -14.18 -25.891 -2.135 1 84.94 89 THR B N 1
ATOM 2934 C CA . THR B 1 89 ? -14.594 -24.953 -1.105 1 84.94 89 THR B CA 1
ATOM 2935 C C . THR B 1 89 ? -13.578 -24.922 0.033 1 84.94 89 THR B C 1
ATOM 2937 O O . THR B 1 89 ? -12.859 -25.891 0.263 1 84.94 89 THR B O 1
ATOM 2940 N N . GLY B 1 90 ? -13.312 -23.781 0.646 1 88.25 90 GLY B N 1
ATOM 2941 C CA . GLY B 1 90 ? -12.422 -23.641 1.786 1 88.25 90 GLY B CA 1
ATOM 2942 C C . GLY B 1 90 ? -11.789 -22.266 1.882 1 88.25 90 GLY B C 1
ATOM 2943 O O . GLY B 1 90 ? -12.078 -21.391 1.069 1 88.25 90 GLY B O 1
ATOM 2944 N N . THR B 1 91 ? -11.086 -22.109 2.928 1 89.12 91 THR B N 1
ATOM 2945 C CA . THR B 1 91 ? -10.391 -20.844 3.152 1 89.12 91 THR B CA 1
ATOM 2946 C C . THR B 1 91 ? -8.875 -21.031 3.029 1 89.12 91 THR B C 1
ATOM 2948 O O . THR B 1 91 ? -8.344 -22.062 3.461 1 89.12 91 THR B O 1
ATOM 2951 N N . ILE B 1 92 ? -8.297 -20.109 2.377 1 93.06 92 ILE B N 1
ATOM 2952 C CA . ILE B 1 92 ? -6.844 -20.125 2.273 1 93.06 92 ILE B CA 1
ATOM 2953 C C . ILE B 1 92 ? -6.27 -18.859 2.906 1 93.06 92 ILE B C 1
ATOM 2955 O O . ILE B 1 92 ? -6.562 -17.75 2.459 1 93.06 92 ILE B O 1
ATOM 2959 N N . ALA B 1 93 ? -5.453 -19.047 3.941 1 92.69 93 ALA B N 1
ATOM 2960 C CA . ALA B 1 93 ? -4.711 -17.938 4.543 1 92.69 93 ALA B CA 1
ATOM 2961 C C . ALA B 1 93 ? -3.346 -17.766 3.877 1 92.69 93 ALA B C 1
ATOM 2963 O O . ALA B 1 93 ? -2.486 -18.656 3.98 1 92.69 93 ALA B O 1
ATOM 2964 N N . VAL B 1 94 ? -3.166 -16.609 3.279 1 94.19 94 VAL B N 1
ATOM 2965 C CA . VAL B 1 94 ? -1.961 -16.375 2.488 1 94.19 94 VAL B CA 1
ATOM 2966 C C . VAL B 1 94 ? -1.103 -15.305 3.148 1 94.19 94 VAL B C 1
ATOM 2968 O O . VAL B 1 94 ? -1.55 -14.164 3.326 1 94.19 94 VAL B O 1
ATOM 2971 N N . GLY B 1 95 ? 0.103 -15.703 3.562 1 94.06 95 GLY B N 1
ATOM 2972 C CA . GLY B 1 95 ? 1.104 -14.711 3.936 1 94.06 95 GLY B CA 1
ATOM 2973 C C . GLY B 1 95 ? 1.869 -14.164 2.748 1 94.06 95 GLY B C 1
ATOM 2974 O O . GLY B 1 95 ? 2.258 -14.906 1.85 1 94.06 95 GLY B O 1
ATOM 2975 N N . THR B 1 96 ? 2.078 -12.844 2.754 1 92.25 96 THR B N 1
ATOM 2976 C CA . THR B 1 96 ? 2.695 -12.227 1.588 1 92.25 96 THR B CA 1
ATOM 2977 C C . THR B 1 96 ? 3.393 -10.922 1.973 1 92.25 96 THR B C 1
ATOM 2979 O O . THR B 1 96 ? 3.721 -10.711 3.143 1 92.25 96 THR B O 1
ATOM 2982 N N . MET B 1 97 ? 3.799 -10.211 0.968 1 90.62 97 MET B N 1
ATOM 2983 C CA . MET B 1 97 ? 4.344 -8.867 1.149 1 90.62 97 MET B CA 1
ATOM 2984 C C . MET B 1 97 ? 3.621 -7.863 0.259 1 90.62 97 MET B C 1
ATOM 2986 O O . MET B 1 97 ? 2.975 -8.242 -0.719 1 90.62 97 MET B O 1
ATOM 2990 N N . GLU B 1 98 ? 3.777 -6.645 0.6 1 88.06 98 GLU B N 1
ATOM 2991 C CA . GLU B 1 98 ? 2.979 -5.594 -0.023 1 88.06 98 GLU B CA 1
ATOM 2992 C C . GLU B 1 98 ? 3.168 -5.582 -1.537 1 88.06 98 GLU B C 1
ATOM 2994 O O . GLU B 1 98 ? 2.191 -5.551 -2.289 1 88.06 98 GLU B O 1
ATOM 2999 N N . SER B 1 99 ? 4.398 -5.605 -2.006 1 90.88 99 SER B N 1
ATOM 3000 C CA . SER B 1 99 ? 4.699 -5.48 -3.43 1 90.88 99 SER B CA 1
ATOM 3001 C C . SER B 1 99 ? 4.066 -6.613 -4.23 1 90.88 99 SER B C 1
ATOM 3003 O O . SER B 1 99 ? 3.514 -6.383 -5.309 1 90.88 99 SER B O 1
ATOM 3005 N N . LEU B 1 100 ? 4.098 -7.766 -3.674 1 91.19 100 LEU B N 1
ATOM 3006 C CA . LEU B 1 100 ? 3.514 -8.898 -4.383 1 91.19 100 LEU B CA 1
ATOM 3007 C C . LEU B 1 100 ? 1.99 -8.844 -4.344 1 91.19 100 LEU B C 1
ATOM 3009 O O . LEU B 1 100 ? 1.328 -9.078 -5.355 1 91.19 100 LEU B O 1
ATOM 3013 N N . THR B 1 101 ? 1.515 -8.531 -3.215 1 89.88 101 THR B N 1
ATOM 3014 C CA . THR B 1 101 ? 0.073 -8.477 -3.002 1 89.88 101 THR B CA 1
ATOM 3015 C C . THR B 1 101 ? -0.58 -7.488 -3.965 1 89.88 101 THR B C 1
ATOM 3017 O O . THR B 1 101 ? -1.6 -7.797 -4.582 1 89.88 101 THR B O 1
ATOM 3020 N N . SER B 1 102 ? 0.029 -6.414 -4.117 1 91 102 SER B N 1
ATOM 3021 C CA . SER B 1 102 ? -0.608 -5.312 -4.832 1 91 102 SER B CA 1
ATOM 3022 C C . SER B 1 102 ? -0.335 -5.395 -6.328 1 91 102 SER B C 1
ATOM 3024 O O . SER B 1 102 ? -1.144 -4.934 -7.137 1 91 102 SER B O 1
ATOM 3026 N N . TYR B 1 103 ? 0.704 -6.074 -6.68 1 90.88 103 TYR B N 1
ATOM 3027 C CA . TYR B 1 103 ? 1.105 -5.828 -8.062 1 90.88 103 TYR B CA 1
ATOM 3028 C C . TYR B 1 103 ? 1.312 -7.137 -8.812 1 90.88 103 TYR B C 1
ATOM 3030 O O . TYR B 1 103 ? 1.352 -7.156 -10.039 1 90.88 103 TYR B O 1
ATOM 3038 N N . ARG B 1 104 ? 1.429 -8.203 -8.117 1 88.44 104 ARG B N 1
ATOM 3039 C CA . ARG B 1 104 ? 1.662 -9.477 -8.797 1 88.44 104 ARG B CA 1
ATOM 3040 C C . ARG B 1 104 ? 0.459 -10.398 -8.648 1 88.44 104 ARG B C 1
ATOM 3042 O O . ARG B 1 104 ? 0.112 -11.125 -9.586 1 88.44 104 ARG B O 1
ATOM 3049 N N . LEU B 1 105 ? -0.204 -10.32 -7.574 1 89 105 LEU B N 1
ATOM 3050 C CA . LEU B 1 105 ? -1.143 -11.383 -7.219 1 89 105 LEU B CA 1
ATOM 3051 C C . LEU B 1 105 ? -2.547 -11.055 -7.715 1 89 105 LEU B C 1
ATOM 3053 O O . LEU B 1 105 ? -3.404 -11.938 -7.797 1 89 105 LEU B O 1
ATOM 3057 N N . PRO B 1 106 ? -2.861 -9.805 -8.07 1 85.81 106 PRO B N 1
ATOM 3058 C CA . PRO B 1 106 ? -4.238 -9.469 -8.43 1 85.81 106 PRO B CA 1
ATOM 3059 C C . PRO B 1 106 ? -4.797 -10.375 -9.531 1 85.81 106 PRO B C 1
ATOM 3061 O O . PRO B 1 106 ? -5.918 -10.867 -9.414 1 85.81 106 PRO B O 1
ATOM 3064 N N . PRO B 1 107 ? -4.074 -10.766 -10.562 1 84.25 107 PRO B N 1
ATOM 3065 C CA . PRO B 1 107 ? -4.641 -11.672 -11.562 1 84.25 107 PRO B CA 1
ATOM 3066 C C . PRO B 1 107 ? -4.996 -13.039 -10.984 1 84.25 107 PRO B C 1
ATOM 3068 O O . PRO B 1 107 ? -5.98 -13.656 -11.398 1 84.25 107 PRO B O 1
ATOM 3071 N N . LEU B 1 108 ? -4.184 -13.5 -10.133 1 86.75 108 LEU B N 1
ATOM 3072 C CA . LEU B 1 108 ? -4.453 -14.773 -9.469 1 86.75 108 LEU B CA 1
ATOM 3073 C C . LEU B 1 108 ? -5.719 -14.688 -8.625 1 86.75 108 LEU B C 1
ATOM 3075 O O . LEU B 1 108 ? -6.543 -15.602 -8.633 1 86.75 108 LEU B O 1
ATOM 3079 N N . LEU B 1 109 ? -5.867 -13.633 -7.93 1 84.5 109 LEU B N 1
ATOM 3080 C CA . LEU B 1 109 ? -7.031 -13.422 -7.078 1 84.5 109 LEU B CA 1
ATOM 3081 C C . LEU B 1 109 ? -8.305 -13.305 -7.914 1 84.5 109 LEU B C 1
ATOM 3083 O O . LEU B 1 109 ? -9.344 -13.859 -7.547 1 84.5 109 LEU B O 1
ATOM 3087 N N . GLU B 1 110 ? -8.172 -12.594 -8.969 1 83.19 110 GLU B N 1
ATOM 3088 C CA . GLU B 1 110 ? -9.297 -12.469 -9.891 1 83.19 110 GLU B CA 1
ATOM 3089 C C . GLU B 1 110 ? -9.695 -13.828 -10.461 1 83.19 110 GLU B C 1
ATOM 3091 O O . GLU B 1 110 ? -10.883 -14.148 -10.531 1 83.19 110 GLU B O 1
ATOM 3096 N N . TYR B 1 111 ? -8.734 -14.578 -10.859 1 83.81 111 TYR B N 1
ATOM 3097 C CA . TYR B 1 111 ? -8.961 -15.914 -11.406 1 83.81 111 TYR B CA 1
ATOM 3098 C C . TYR B 1 111 ? -9.727 -16.781 -10.414 1 83.81 111 TYR B C 1
ATOM 3100 O O . TYR B 1 111 ? -10.711 -17.438 -10.773 1 83.81 111 TYR B O 1
ATOM 3108 N N . PHE B 1 112 ? -9.336 -16.797 -9.211 1 84.44 112 PHE B N 1
ATOM 3109 C CA . PHE B 1 112 ? -9.961 -17.641 -8.195 1 84.44 112 PHE B CA 1
ATOM 3110 C C . PHE B 1 112 ? -11.375 -17.156 -7.887 1 84.44 112 PHE B C 1
ATOM 3112 O O . PHE B 1 112 ? -12.266 -17.969 -7.617 1 84.44 112 PHE B O 1
ATOM 3119 N N . HIS B 1 113 ? -11.492 -15.859 -7.863 1 78.25 113 HIS B N 1
ATOM 3120 C CA . HIS B 1 113 ? -12.812 -15.297 -7.609 1 78.25 113 HIS B CA 1
ATOM 3121 C C . HIS B 1 113 ? -13.82 -15.781 -8.648 1 78.25 113 HIS B C 1
ATOM 3123 O O . HIS B 1 113 ? -14.945 -16.156 -8.312 1 78.25 113 HIS B O 1
ATOM 3129 N N . HIS B 1 114 ? -13.438 -15.828 -9.836 1 81.12 114 HIS B N 1
ATOM 3130 C CA . HIS B 1 114 ? -14.352 -16.172 -10.922 1 81.12 114 HIS B CA 1
ATOM 3131 C C . HIS B 1 114 ? -14.484 -17.688 -11.07 1 81.12 114 HIS B C 1
ATOM 3133 O O . HIS B 1 114 ? -15.586 -18.203 -11.242 1 81.12 114 HIS B O 1
ATOM 3139 N N . ARG B 1 115 ? -13.375 -18.391 -10.883 1 82.81 115 ARG B N 1
ATOM 3140 C CA . ARG B 1 115 ? -13.352 -19.812 -11.203 1 82.81 115 ARG B CA 1
ATOM 3141 C C . ARG B 1 115 ? -13.711 -20.656 -9.984 1 82.81 115 ARG B C 1
ATOM 3143 O O . ARG B 1 115 ? -14.312 -21.719 -10.117 1 82.81 115 ARG B O 1
ATOM 3150 N N . TYR B 1 116 ? -13.328 -20.156 -8.898 1 88.25 116 TYR B N 1
ATOM 3151 C CA . TYR B 1 116 ? -13.531 -20.938 -7.676 1 88.25 116 TYR B CA 1
ATOM 3152 C C . TYR B 1 116 ? -14.148 -20.078 -6.578 1 88.25 116 TYR B C 1
ATOM 3154 O O . TYR B 1 116 ? -13.547 -19.891 -5.516 1 88.25 116 TYR B O 1
ATOM 3162 N N . PRO B 1 117 ? -15.352 -19.641 -6.719 1 82.12 117 PRO B N 1
ATOM 3163 C CA . PRO B 1 117 ? -15.992 -18.719 -5.781 1 82.12 117 PRO B CA 1
ATOM 3164 C C . PRO B 1 117 ? -16.172 -19.328 -4.391 1 82.12 117 PRO B C 1
ATOM 3166 O O . PRO B 1 117 ? -16.422 -18.594 -3.424 1 82.12 117 PRO B O 1
ATOM 3169 N N . GLY B 1 118 ? -16.109 -20.609 -4.297 1 85.5 118 GLY B N 1
ATOM 3170 C CA . GLY B 1 118 ? -16.234 -21.266 -3.008 1 85.5 118 GLY B CA 1
ATOM 3171 C C . GLY B 1 118 ? -14.977 -21.188 -2.17 1 85.5 118 GLY B C 1
ATOM 3172 O O . GLY B 1 118 ? -14.992 -21.516 -0.983 1 85.5 118 GLY B O 1
ATOM 3173 N N . VAL B 1 119 ? -13.891 -20.797 -2.787 1 88.19 119 VAL B N 1
ATOM 3174 C CA . VAL B 1 119 ? -12.625 -20.641 -2.08 1 88.19 119 VAL B CA 1
ATOM 3175 C C . VAL B 1 119 ? -12.477 -19.203 -1.587 1 88.19 119 VAL B C 1
ATOM 3177 O O . VAL B 1 119 ? -12.547 -18.266 -2.379 1 88.19 119 VAL B O 1
ATOM 3180 N N . ARG B 1 120 ? -12.312 -19.062 -0.328 1 84.75 120 ARG B N 1
ATOM 3181 C CA . ARG B 1 120 ? -12.125 -17.734 0.27 1 84.75 120 ARG B CA 1
ATOM 3182 C C . ARG B 1 120 ? -10.656 -17.453 0.535 1 84.75 120 ARG B C 1
ATOM 3184 O O . ARG B 1 120 ? -9.992 -18.219 1.245 1 84.75 120 ARG B O 1
ATOM 3191 N N . LEU B 1 121 ? -10.203 -16.344 0.018 1 88.44 121 LEU B N 1
ATOM 3192 C CA . LEU B 1 121 ? -8.797 -15.984 0.176 1 88.44 121 LEU B CA 1
ATOM 3193 C C . LEU B 1 121 ? -8.641 -14.844 1.18 1 88.44 121 LEU B C 1
ATOM 3195 O O . LEU B 1 121 ? -9.422 -13.898 1.178 1 88.44 121 LEU B O 1
ATOM 3199 N N . THR B 1 122 ? -7.703 -15.008 2.09 1 88.06 122 THR B N 1
ATOM 3200 C CA . THR B 1 122 ? -7.285 -13.945 2.994 1 88.06 122 THR B CA 1
ATOM 3201 C C . THR B 1 122 ? -5.793 -13.656 2.84 1 88.06 122 THR B C 1
ATOM 3203 O O . THR B 1 122 ? -4.957 -14.523 3.115 1 88.06 122 THR B O 1
ATOM 3206 N N . LEU B 1 123 ? -5.504 -12.453 2.369 1 90.56 123 LEU B N 1
ATOM 3207 C CA . LEU B 1 123 ? -4.109 -12.055 2.191 1 90.56 123 LEU B CA 1
ATOM 3208 C C . LEU B 1 123 ? -3.654 -11.148 3.334 1 90.56 123 LEU B C 1
ATOM 3210 O O . LEU B 1 123 ? -4.363 -10.211 3.711 1 90.56 123 LEU B O 1
ATOM 3214 N N . ARG B 1 124 ? -2.49 -11.43 3.824 1 86.56 124 ARG B N 1
ATOM 3215 C CA . ARG B 1 124 ? -1.914 -10.656 4.918 1 86.56 124 ARG B CA 1
ATOM 3216 C C . ARG B 1 124 ? -0.471 -10.266 4.609 1 86.56 124 ARG B C 1
ATOM 3218 O O . ARG B 1 124 ? 0.445 -11.07 4.789 1 86.56 124 ARG B O 1
ATOM 3225 N N . PRO B 1 125 ? -0.331 -9.031 4.188 1 84 125 PRO B N 1
ATOM 3226 C CA . PRO B 1 125 ? 1.054 -8.594 3.988 1 84 125 PRO B CA 1
ATOM 3227 C C . PRO B 1 125 ? 1.827 -8.477 5.301 1 84 125 PRO B C 1
ATOM 3229 O O . PRO B 1 125 ? 1.314 -7.918 6.277 1 84 125 PRO B O 1
ATOM 3232 N N . THR B 1 126 ? 2.934 -9.109 5.375 1 79.06 126 THR B N 1
ATOM 3233 C CA . THR B 1 126 ? 3.859 -9.055 6.504 1 79.06 126 THR B CA 1
ATOM 3234 C C . THR B 1 126 ? 5.305 -8.969 6.012 1 79.06 126 THR B C 1
ATOM 3236 O O . THR B 1 126 ? 5.562 -9.062 4.812 1 79.06 126 THR B O 1
ATOM 3239 N N . LEU B 1 127 ? 6.176 -8.68 6.945 1 77.56 127 LEU B N 1
ATOM 3240 C CA . LEU B 1 127 ? 7.59 -8.672 6.582 1 77.56 127 LEU B CA 1
ATOM 3241 C C . LEU B 1 127 ? 8.094 -10.094 6.371 1 77.56 127 LEU B C 1
ATOM 3243 O O . LEU B 1 127 ? 7.52 -11.055 6.895 1 77.56 127 LEU B O 1
ATOM 3247 N N . GLY B 1 128 ? 9.148 -10.234 5.57 1 75.38 128 GLY B N 1
ATOM 3248 C CA . GLY B 1 128 ? 9.641 -11.531 5.133 1 75.38 128 GLY B CA 1
ATOM 3249 C C . GLY B 1 128 ? 9.836 -12.516 6.277 1 75.38 128 GLY B C 1
ATOM 3250 O O . GLY B 1 128 ? 9.281 -13.609 6.262 1 75.38 128 GLY B O 1
ATOM 3251 N N . ASP B 1 129 ? 10.453 -12.133 7.316 1 84.62 129 ASP B N 1
ATOM 3252 C CA . ASP B 1 129 ? 10.75 -13.023 8.43 1 84.62 129 ASP B CA 1
ATOM 3253 C C . ASP B 1 129 ? 9.477 -13.422 9.172 1 84.62 129 ASP B C 1
ATOM 3255 O O . ASP B 1 129 ? 9.328 -14.57 9.602 1 84.62 129 ASP B O 1
ATOM 3259 N N . GLU B 1 130 ? 8.672 -12.477 9.258 1 86.25 130 GLU B N 1
ATOM 3260 C CA . GLU B 1 130 ? 7.41 -12.75 9.945 1 86.25 130 GLU B CA 1
ATOM 3261 C C . GLU B 1 130 ? 6.551 -13.727 9.156 1 86.25 130 GLU B C 1
ATOM 3263 O O . GLU B 1 130 ? 5.871 -14.578 9.734 1 86.25 130 GLU B O 1
ATOM 3268 N N . THR B 1 131 ? 6.609 -13.625 7.895 1 91.44 131 THR B N 1
ATOM 3269 C CA . THR B 1 131 ? 5.848 -14.531 7.047 1 91.44 131 THR B CA 1
ATOM 3270 C C . THR B 1 131 ? 6.348 -15.961 7.199 1 91.44 131 THR B C 1
ATOM 3272 O O . THR B 1 131 ? 5.555 -16.891 7.375 1 91.44 131 THR B O 1
ATOM 3275 N N . ARG B 1 132 ? 7.609 -16.109 7.18 1 94.25 132 ARG B N 1
ATOM 3276 C CA . ARG B 1 132 ? 8.188 -17.453 7.297 1 94.25 132 ARG B CA 1
ATOM 3277 C C . ARG B 1 132 ? 7.871 -18.062 8.656 1 94.25 132 ARG B C 1
ATOM 3279 O O . ARG B 1 132 ? 7.531 -19.25 8.742 1 94.25 132 ARG B O 1
ATOM 3286 N N . GLN B 1 133 ? 8.008 -17.266 9.68 1 91.62 133 GLN B N 1
ATOM 3287 C CA . GLN B 1 133 ? 7.699 -17.75 11.023 1 91.62 133 GLN B CA 1
ATOM 3288 C C . GLN B 1 133 ? 6.234 -18.156 11.133 1 91.62 133 GLN B C 1
ATOM 3290 O O . GLN B 1 133 ? 5.926 -19.203 11.703 1 91.62 133 GLN B O 1
ATOM 3295 N N . ALA B 1 134 ? 5.398 -17.375 10.602 1 91.62 134 ALA B N 1
ATOM 3296 C CA . ALA B 1 134 ? 3.969 -17.656 10.656 1 91.62 134 ALA B CA 1
ATOM 3297 C C . ALA B 1 134 ? 3.635 -18.922 9.875 1 91.62 134 ALA B C 1
ATOM 3299 O O . ALA B 1 134 ? 2.734 -19.672 10.258 1 91.62 134 ALA B O 1
ATOM 3300 N N . LEU B 1 135 ? 4.328 -19.172 8.82 1 94.19 135 LEU B N 1
ATOM 3301 C CA . LEU B 1 135 ? 4.156 -20.391 8.055 1 94.19 135 LEU B CA 1
ATOM 3302 C C . LEU B 1 135 ? 4.555 -21.609 8.883 1 94.19 135 LEU B C 1
ATOM 3304 O O . LEU B 1 135 ? 3.838 -22.609 8.898 1 94.19 135 LEU B O 1
ATOM 3308 N N . ARG B 1 136 ? 5.656 -21.484 9.555 1 92.69 136 ARG B N 1
ATOM 3309 C CA . ARG B 1 136 ? 6.133 -22.594 10.383 1 92.69 136 ARG B CA 1
ATOM 3310 C C . ARG B 1 136 ? 5.141 -22.906 11.492 1 92.69 136 ARG B C 1
ATOM 3312 O O . ARG B 1 136 ? 4.98 -24.078 11.875 1 92.69 136 ARG B O 1
ATOM 3319 N N . GLN B 1 137 ? 4.488 -21.875 11.969 1 90.69 137 GLN B N 1
ATOM 3320 C CA . GLN B 1 137 ? 3.547 -22.016 13.078 1 90.69 137 GLN B CA 1
ATOM 3321 C C . GLN B 1 137 ? 2.174 -22.453 12.578 1 90.69 137 GLN B C 1
ATOM 3323 O O . GLN B 1 137 ? 1.287 -22.766 13.375 1 90.69 137 GLN B O 1
ATOM 3328 N N . GLY B 1 138 ? 1.974 -22.438 11.312 1 88 138 GLY B N 1
ATOM 3329 C CA . GLY B 1 138 ? 0.715 -22.875 10.734 1 88 138 GLY B CA 1
ATOM 3330 C C . GLY B 1 138 ? -0.334 -21.781 10.68 1 88 138 GLY B C 1
ATOM 3331 O O . GLY B 1 138 ? -1.51 -22.062 10.43 1 88 138 GLY B O 1
ATOM 3332 N N . THR B 1 139 ? 0.084 -20.578 10.93 1 89.44 139 THR B N 1
ATOM 3333 C CA . THR B 1 139 ? -0.813 -19.422 10.852 1 89.44 139 THR B CA 1
ATOM 3334 C C . THR B 1 139 ? -1.258 -19.172 9.414 1 89.44 139 THR B C 1
ATOM 3336 O O . THR B 1 139 ? -2.408 -18.812 9.172 1 89.44 139 THR B O 1
ATOM 3339 N N . TYR B 1 140 ? -0.372 -19.312 8.508 1 94.06 140 TYR B N 1
ATOM 3340 C CA . TYR B 1 140 ? -0.672 -19.219 7.086 1 94.06 140 TYR B CA 1
ATOM 3341 C C . TYR B 1 140 ? -0.596 -20.594 6.43 1 94.06 140 TYR B C 1
ATOM 3343 O O . TYR B 1 140 ? 0.236 -21.422 6.805 1 94.06 140 TYR B O 1
ATOM 3351 N N . ASP B 1 141 ? -1.492 -20.797 5.434 1 94.19 141 ASP B N 1
ATOM 3352 C CA . ASP B 1 141 ? -1.465 -22.047 4.66 1 94.19 141 ASP B CA 1
ATOM 3353 C C . ASP B 1 141 ? -0.358 -22 3.609 1 94.19 141 ASP B C 1
ATOM 3355 O O . ASP B 1 141 ? 0.301 -23.016 3.359 1 94.19 141 ASP B O 1
ATOM 3359 N N . VAL B 1 142 ? -0.245 -20.875 2.996 1 95.56 142 VAL B N 1
ATOM 3360 C CA . VAL B 1 142 ? 0.746 -20.656 1.948 1 95.56 142 VAL B CA 1
ATOM 3361 C C . VAL B 1 142 ? 1.321 -19.234 2.076 1 95.56 142 VAL B C 1
ATOM 3363 O O . VAL B 1 142 ? 0.685 -18.359 2.648 1 95.56 142 VAL B O 1
ATOM 3366 N N . GLY B 1 143 ? 2.557 -19.141 1.615 1 96 143 GLY B N 1
ATOM 3367 C CA . GLY B 1 143 ? 3.207 -17.844 1.653 1 96 143 GLY B CA 1
ATOM 3368 C C . GLY B 1 143 ? 3.871 -17.469 0.341 1 96 143 GLY B C 1
ATOM 3369 O O . GLY B 1 143 ? 4.398 -18.344 -0.361 1 96 143 GLY B O 1
ATOM 3370 N N . PHE B 1 144 ? 3.766 -16.234 0.04 1 95.12 144 PHE B N 1
ATOM 3371 C CA . PHE B 1 144 ? 4.578 -15.664 -1.033 1 95.12 144 PHE B CA 1
ATOM 3372 C C . PHE B 1 144 ? 5.766 -14.898 -0.468 1 95.12 144 PHE B C 1
ATOM 3374 O O . PHE B 1 144 ? 5.598 -13.984 0.342 1 95.12 144 PHE B O 1
ATOM 3381 N N . LEU B 1 145 ? 6.918 -15.281 -0.905 1 95 145 LEU B N 1
ATOM 3382 C CA . LEU B 1 145 ? 8.172 -14.695 -0.44 1 95 145 LEU B CA 1
ATOM 3383 C C . LEU B 1 145 ? 8.922 -14.039 -1.593 1 95 145 LEU B C 1
ATOM 3385 O O . LEU B 1 145 ? 8.742 -14.422 -2.752 1 95 145 LEU B O 1
ATOM 3389 N N . MET B 1 146 ? 9.695 -13.078 -1.277 1 94.5 146 MET B N 1
ATOM 3390 C CA . MET B 1 146 ? 10.664 -12.477 -2.184 1 94.5 146 MET B CA 1
ATOM 3391 C C . MET B 1 146 ? 12.031 -12.359 -1.521 1 94.5 146 MET B C 1
ATOM 3393 O O . MET B 1 146 ? 12.297 -11.398 -0.797 1 94.5 146 MET B O 1
ATOM 3397 N N . GLU B 1 147 ? 12.859 -13.32 -1.809 1 94.31 147 GLU B N 1
ATOM 3398 C CA . GLU B 1 147 ? 14.117 -13.461 -1.093 1 94.31 147 GLU B CA 1
ATOM 3399 C C . GLU B 1 147 ? 15.234 -13.945 -2.023 1 94.31 147 GLU B C 1
ATOM 3401 O O . GLU B 1 147 ? 14.961 -14.562 -3.057 1 94.31 147 GLU B O 1
ATOM 3406 N N . PRO B 1 148 ? 16.469 -13.594 -1.594 1 94.88 148 PRO B N 1
ATOM 3407 C CA . PRO B 1 148 ? 17.578 -14.195 -2.33 1 94.88 148 PRO B CA 1
ATOM 3408 C C . PRO B 1 148 ? 17.75 -15.68 -2.039 1 94.88 148 PRO B C 1
ATOM 3410 O O . PRO B 1 148 ? 18.094 -16.453 -2.936 1 94.88 148 PRO B O 1
ATOM 3413 N N . GLU B 1 149 ? 17.469 -16.062 -0.789 1 94.94 149 GLU B N 1
ATOM 3414 C CA . GLU B 1 149 ? 17.531 -17.469 -0.414 1 94.94 149 GLU B CA 1
ATOM 3415 C C . GLU B 1 149 ? 16.297 -18.234 -0.907 1 94.94 149 GLU B C 1
ATOM 3417 O O . GLU B 1 149 ? 15.18 -17.703 -0.844 1 94.94 149 GLU B O 1
ATOM 3422 N N . THR B 1 150 ? 16.547 -19.453 -1.35 1 95.06 150 THR B N 1
ATOM 3423 C CA . THR B 1 150 ? 15.422 -20.203 -1.902 1 95.06 150 THR B CA 1
ATOM 3424 C C . THR B 1 150 ? 15.141 -21.453 -1.071 1 95.06 150 THR B C 1
ATOM 3426 O O . THR B 1 150 ? 14.234 -22.234 -1.385 1 95.06 150 THR B O 1
ATOM 3429 N N . GLU B 1 151 ? 15.93 -21.719 -0.102 1 95.5 151 GLU B N 1
ATOM 3430 C CA . GLU B 1 151 ? 15.688 -22.766 0.883 1 95.5 151 GLU B CA 1
ATOM 3431 C C . GLU B 1 151 ? 15.43 -22.172 2.266 1 95.5 151 GLU B C 1
ATOM 3433 O O . GLU B 1 151 ? 16.156 -21.281 2.709 1 95.5 151 GLU B O 1
ATOM 3438 N N . HIS B 1 152 ? 14.391 -22.688 2.834 1 95.56 152 HIS B N 1
ATOM 3439 C CA . HIS B 1 152 ? 13.992 -22.156 4.133 1 95.56 152 HIS B CA 1
ATOM 3440 C C . HIS B 1 152 ? 13.734 -23.281 5.125 1 95.56 152 HIS B C 1
ATOM 3442 O O . HIS B 1 152 ? 12.906 -24.172 4.871 1 95.56 152 HIS B O 1
ATOM 3448 N N . ASP B 1 153 ? 14.414 -23.172 6.234 1 93.88 153 ASP B N 1
ATOM 3449 C CA . ASP B 1 153 ? 14.25 -24.219 7.242 1 93.88 153 ASP B CA 1
ATOM 3450 C C . ASP B 1 153 ? 12.789 -24.359 7.668 1 93.88 153 ASP B C 1
ATOM 3452 O O . ASP B 1 153 ? 12.133 -23.375 7.984 1 93.88 153 ASP B O 1
ATOM 3456 N N . GLY B 1 154 ? 12.422 -25.672 7.621 1 94.25 154 GLY B N 1
ATOM 3457 C CA . GLY B 1 154 ? 11.078 -25.969 8.094 1 94.25 154 GLY B CA 1
ATOM 3458 C C . GLY B 1 154 ? 10 -25.672 7.066 1 94.25 154 GLY B C 1
ATOM 3459 O O . GLY B 1 154 ? 8.812 -25.891 7.324 1 94.25 154 GLY B O 1
ATOM 3460 N N . LEU B 1 155 ? 10.445 -25.203 5.918 1 96.56 155 LEU B N 1
ATOM 3461 C CA . LEU B 1 155 ? 9.492 -24.859 4.875 1 96.56 155 LEU B CA 1
ATOM 3462 C C . LEU B 1 155 ? 9.852 -25.547 3.561 1 96.56 155 LEU B C 1
ATOM 3464 O O . LEU B 1 155 ? 11.023 -25.797 3.291 1 96.56 155 LEU B O 1
ATOM 3468 N N . GLU B 1 156 ? 8.82 -25.922 2.816 1 95 156 GLU B N 1
ATOM 3469 C CA . GLU B 1 156 ? 8.969 -26.203 1.39 1 95 156 GLU B CA 1
ATOM 3470 C C . GLU B 1 156 ? 8.742 -24.938 0.558 1 95 156 GLU B C 1
ATOM 3472 O O . GLU B 1 156 ? 7.852 -24.141 0.855 1 95 156 GLU B O 1
ATOM 3477 N N . SER B 1 157 ? 9.578 -24.734 -0.352 1 94.81 157 SER B N 1
ATOM 3478 C CA . SER B 1 157 ? 9.453 -23.531 -1.176 1 94.81 157 SER B CA 1
ATOM 3479 C C . SER B 1 157 ? 9.695 -23.844 -2.648 1 94.81 157 SER B C 1
ATOM 3481 O O . SER B 1 157 ? 10.406 -24.797 -2.977 1 94.81 157 SER B O 1
ATOM 3483 N N . GLU B 1 158 ? 9.023 -23.109 -3.508 1 94.56 158 GLU B N 1
ATOM 3484 C CA . GLU B 1 158 ? 9.195 -23.188 -4.957 1 94.56 158 GLU B CA 1
ATOM 3485 C C . GLU B 1 158 ? 9.469 -21.812 -5.551 1 94.56 158 GLU B C 1
ATOM 3487 O O . GLU B 1 158 ? 8.719 -20.859 -5.309 1 94.56 158 GLU B O 1
ATOM 3492 N N . 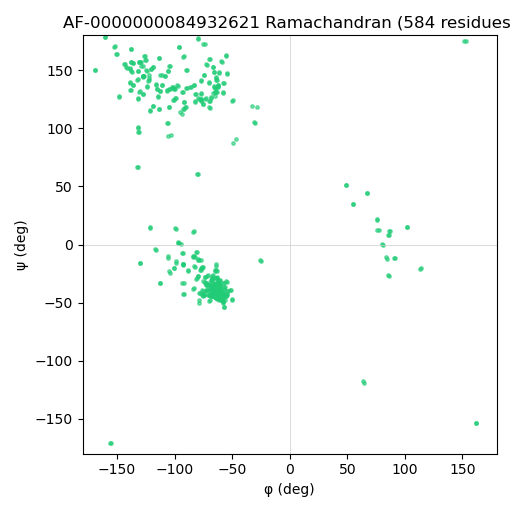VAL B 1 159 ? 10.508 -21.766 -6.324 1 94.88 159 VAL B N 1
ATOM 3493 C CA . VAL B 1 159 ? 10.812 -20.516 -7.027 1 94.88 159 VAL B CA 1
ATOM 3494 C C . VAL B 1 159 ? 9.875 -20.359 -8.227 1 94.88 159 VAL B C 1
ATOM 3496 O O . VAL B 1 159 ? 9.797 -21.25 -9.078 1 94.88 159 VAL B O 1
ATOM 3499 N N . LEU B 1 160 ? 9.211 -19.25 -8.211 1 92.94 160 LEU B N 1
ATOM 3500 C CA . LEU B 1 160 ? 8.305 -19 -9.328 1 92.94 160 LEU B CA 1
ATOM 3501 C C . LEU B 1 160 ? 9.008 -18.203 -10.422 1 92.94 160 LEU B C 1
ATOM 3503 O O . LEU B 1 160 ? 8.836 -18.484 -11.609 1 92.94 160 LEU B O 1
ATOM 3507 N N . ALA B 1 161 ? 9.766 -17.203 -10.062 1 90 161 ALA B N 1
ATOM 3508 C CA . ALA B 1 161 ? 10.461 -16.359 -11.031 1 90 161 ALA B CA 1
ATOM 3509 C C . ALA B 1 161 ? 11.469 -15.453 -10.352 1 90 161 ALA B C 1
ATOM 3511 O O . ALA B 1 161 ? 11.32 -15.117 -9.172 1 90 161 ALA B O 1
ATOM 3512 N N . PRO B 1 162 ? 12.539 -15.156 -11.141 1 93.44 162 PRO B N 1
ATOM 3513 C CA . PRO B 1 162 ? 13.336 -14.023 -10.664 1 93.44 162 PRO B CA 1
ATOM 3514 C C . PRO B 1 162 ? 12.555 -12.711 -10.664 1 93.44 162 PRO B C 1
ATOM 3516 O O . PRO B 1 162 ? 11.695 -12.5 -11.523 1 93.44 162 PRO B O 1
ATOM 3519 N N . GLU B 1 163 ? 12.82 -11.883 -9.68 1 93.56 163 GLU B N 1
ATOM 3520 C CA . GLU B 1 163 ? 12.109 -10.617 -9.57 1 93.56 163 GLU B CA 1
ATOM 3521 C C . GLU B 1 163 ? 13.016 -9.445 -9.953 1 93.56 163 GLU B C 1
ATOM 3523 O O . GLU B 1 163 ? 13.906 -9.062 -9.188 1 93.56 163 GLU B O 1
ATOM 3528 N N . PRO B 1 164 ? 12.789 -8.906 -11.148 1 94.56 164 PRO B N 1
ATOM 3529 C CA . PRO B 1 164 ? 13.594 -7.742 -11.539 1 94.56 164 PRO B CA 1
ATOM 3530 C C . PRO B 1 164 ? 13.359 -6.531 -10.648 1 94.56 164 PRO B C 1
ATOM 3532 O O . PRO B 1 164 ? 12.211 -6.211 -10.32 1 94.56 164 PRO B O 1
ATOM 3535 N N . LEU B 1 165 ? 14.477 -5.949 -10.203 1 97.06 165 LEU B N 1
ATOM 3536 C CA . LEU B 1 165 ? 14.43 -4.684 -9.477 1 97.06 165 LEU B CA 1
ATOM 3537 C C . LEU B 1 165 ? 14.906 -3.533 -10.367 1 97.06 165 LEU B C 1
ATOM 3539 O O . LEU B 1 165 ? 15.773 -3.721 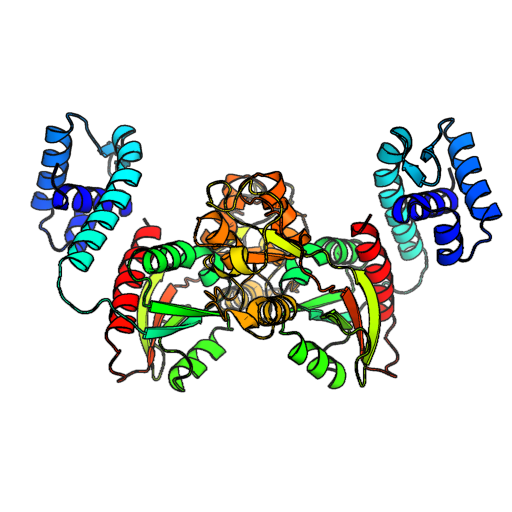-11.219 1 97.06 165 LEU B O 1
ATOM 3543 N N . VAL B 1 166 ? 14.367 -2.367 -10.133 1 97.62 166 VAL B N 1
ATOM 3544 C CA . VAL B 1 166 ? 14.773 -1.187 -10.891 1 97.62 166 VAL B CA 1
ATOM 3545 C C . VAL B 1 166 ? 14.945 -0 -9.945 1 97.62 166 VAL B C 1
ATOM 3547 O O . VAL B 1 166 ? 14.18 0.165 -8.992 1 97.62 166 VAL B O 1
ATOM 3550 N N . LEU B 1 167 ? 15.969 0.688 -10.188 1 98.31 167 LEU B N 1
ATOM 3551 C CA . LEU B 1 167 ? 16.141 1.984 -9.539 1 98.31 167 LEU B CA 1
ATOM 3552 C C . LEU B 1 167 ? 15.344 3.064 -10.273 1 98.31 167 LEU B C 1
ATOM 3554 O O . LEU B 1 167 ? 15.461 3.199 -11.492 1 98.31 167 LEU B O 1
ATOM 3558 N N . VAL B 1 168 ? 14.531 3.848 -9.531 1 98.44 168 VAL B N 1
ATOM 3559 C CA . VAL B 1 168 ? 13.656 4.797 -10.219 1 98.44 168 VAL B CA 1
ATOM 3560 C C . VAL B 1 168 ? 13.789 6.176 -9.578 1 98.44 168 VAL B C 1
ATOM 3562 O O . VAL B 1 168 ? 14.164 6.289 -8.406 1 98.44 168 VAL B O 1
ATOM 3565 N N . ALA B 1 169 ? 13.461 7.172 -10.32 1 97.94 169 ALA B N 1
ATOM 3566 C CA . ALA B 1 169 ? 13.383 8.57 -9.922 1 97.94 169 ALA B CA 1
ATOM 3567 C C . ALA B 1 169 ? 12.336 9.32 -10.734 1 97.94 169 ALA B C 1
ATOM 3569 O O . ALA B 1 169 ? 11.797 8.789 -11.711 1 97.94 169 ALA B O 1
ATOM 3570 N N . GLY B 1 170 ? 11.969 10.492 -10.211 1 96.75 170 GLY B N 1
ATOM 3571 C CA . GLY B 1 170 ? 11.211 11.375 -11.078 1 96.75 170 GLY B CA 1
ATOM 3572 C C . GLY B 1 170 ? 11.945 11.742 -12.352 1 96.75 170 GLY B C 1
ATOM 3573 O O . GLY B 1 170 ? 13.18 11.68 -12.398 1 96.75 170 GLY B O 1
ATOM 3574 N N . PRO B 1 171 ? 11.203 12.125 -13.367 1 95.88 171 PRO B N 1
ATOM 3575 C CA . PRO B 1 171 ? 11.828 12.375 -14.672 1 95.88 171 PRO B CA 1
ATOM 3576 C C . PRO B 1 171 ? 12.797 13.555 -14.648 1 95.88 171 PRO B C 1
ATOM 3578 O O . PRO B 1 171 ? 13.719 13.617 -15.469 1 95.88 171 PRO B O 1
ATOM 3581 N N . ASP B 1 172 ? 12.648 14.477 -13.672 1 93.69 172 ASP B N 1
ATOM 3582 C CA . ASP B 1 172 ? 13.484 15.672 -13.609 1 93.69 172 ASP B CA 1
ATOM 3583 C C . ASP B 1 172 ? 14.648 15.477 -12.641 1 93.69 172 ASP B C 1
ATOM 3585 O O . ASP B 1 172 ? 15.398 16.422 -12.375 1 93.69 172 ASP B O 1
ATOM 3589 N N . HIS B 1 173 ? 14.742 14.359 -12.086 1 93.38 173 HIS B N 1
ATOM 3590 C CA . HIS B 1 173 ? 15.812 14.102 -11.133 1 93.38 173 HIS B CA 1
ATOM 3591 C C . HIS B 1 173 ? 17.188 14.234 -11.797 1 93.38 173 HIS B C 1
ATOM 3593 O O . HIS B 1 173 ? 17.359 13.82 -12.945 1 93.38 173 HIS B O 1
ATOM 3599 N N . PRO B 1 174 ? 18.172 14.656 -11.086 1 93.31 174 PRO B N 1
ATOM 3600 C CA . PRO B 1 174 ? 19.5 14.891 -11.664 1 93.31 174 PRO B CA 1
ATOM 3601 C C . PRO B 1 174 ? 20.125 13.617 -12.234 1 93.31 174 PRO B C 1
ATOM 3603 O O . PRO B 1 174 ? 20.922 13.695 -13.18 1 93.31 174 PRO B O 1
ATOM 3606 N N . LEU B 1 175 ? 19.844 12.555 -11.719 1 95.75 175 LEU B N 1
ATOM 3607 C CA . LEU B 1 175 ? 20.438 11.305 -12.172 1 95.75 175 LEU B CA 1
ATOM 3608 C C . LEU B 1 175 ? 19.703 10.758 -13.391 1 95.75 175 LEU B C 1
ATOM 3610 O O . LEU B 1 175 ? 20.156 9.812 -14.031 1 95.75 175 LEU B O 1
ATOM 3614 N N . ALA B 1 176 ? 18.578 11.383 -13.648 1 94.62 176 ALA B N 1
ATOM 3615 C CA . ALA B 1 176 ? 17.781 10.914 -14.789 1 94.62 176 ALA B CA 1
ATOM 3616 C C . ALA B 1 176 ? 18.531 11.141 -16.109 1 94.62 176 ALA B C 1
ATOM 3618 O O . ALA B 1 176 ? 19.094 12.211 -16.328 1 94.62 176 ALA B O 1
ATOM 3619 N N . GLY B 1 177 ? 18.625 10.141 -16.984 1 90.56 177 GLY B N 1
ATOM 3620 C CA . GLY B 1 177 ? 19.297 10.266 -18.266 1 90.56 177 GLY B CA 1
ATOM 3621 C C . GLY B 1 177 ? 20.766 9.906 -18.203 1 90.56 177 GLY B C 1
ATOM 3622 O O . GLY B 1 177 ? 21.438 9.844 -19.234 1 90.56 177 GLY B O 1
ATOM 3623 N N . GLY B 1 178 ? 21.203 9.789 -17.031 1 89.12 178 GLY B N 1
ATOM 3624 C CA . GLY B 1 178 ? 22.594 9.359 -16.906 1 89.12 178 GLY B CA 1
ATOM 3625 C C . GLY B 1 178 ? 22.812 7.941 -17.391 1 89.12 178 GLY B C 1
ATOM 3626 O O . GLY B 1 178 ? 21.891 7.137 -17.438 1 89.12 178 GLY B O 1
ATOM 3627 N N . THR B 1 179 ? 24.062 7.73 -17.828 1 90.12 179 THR B N 1
ATOM 3628 C CA . THR B 1 179 ? 24.422 6.387 -18.281 1 90.12 179 THR B CA 1
ATOM 3629 C C . THR B 1 179 ? 25.5 5.789 -17.375 1 90.12 179 THR B C 1
ATOM 3631 O O . THR B 1 179 ? 26.391 6.504 -16.906 1 90.12 179 THR B O 1
ATOM 3634 N N . GLY B 1 180 ? 25.375 4.52 -17.016 1 90.44 180 GLY B N 1
ATOM 3635 C CA . GLY B 1 180 ? 26.391 3.787 -16.266 1 90.44 180 GLY B CA 1
ATOM 3636 C C . GLY B 1 180 ? 26.562 4.293 -14.844 1 90.44 180 GLY B C 1
ATOM 3637 O O . GLY B 1 180 ? 27.688 4.551 -14.414 1 90.44 180 GLY B O 1
ATOM 3638 N N . LEU B 1 181 ? 25.516 4.547 -14.133 1 95.19 181 LEU B N 1
ATOM 3639 C CA . LEU B 1 181 ? 25.594 5.023 -12.758 1 95.19 181 LEU B CA 1
ATOM 3640 C C . LEU B 1 181 ? 26.266 3.996 -11.859 1 95.19 181 LEU B C 1
ATOM 3642 O O . LEU B 1 181 ? 26.031 2.793 -11.992 1 95.19 181 LEU B O 1
ATOM 3646 N N . THR B 1 182 ? 27.125 4.488 -11.008 1 95.5 182 THR B N 1
ATOM 3647 C CA . THR B 1 182 ? 27.812 3.643 -10.031 1 95.5 182 THR B CA 1
ATOM 3648 C C . THR B 1 182 ? 27.094 3.676 -8.688 1 95.5 182 THR B C 1
ATOM 3650 O O . THR B 1 182 ? 26.203 4.5 -8.477 1 95.5 182 THR B O 1
ATOM 3653 N N . ALA B 1 183 ? 27.547 2.764 -7.832 1 95.81 183 ALA B N 1
ATOM 3654 C CA . ALA B 1 183 ? 27.016 2.752 -6.473 1 95.81 183 ALA B CA 1
ATOM 3655 C C . ALA B 1 183 ? 27.297 4.07 -5.762 1 95.81 183 ALA B C 1
ATOM 3657 O O . ALA B 1 183 ? 26.484 4.535 -4.961 1 95.81 183 ALA B O 1
ATOM 3658 N N . ALA B 1 184 ? 28.391 4.609 -6.051 1 95.75 184 ALA B N 1
ATOM 3659 C CA . ALA B 1 184 ? 28.75 5.887 -5.449 1 95.75 184 ALA B CA 1
ATOM 3660 C C . ALA B 1 184 ? 27.797 6.996 -5.887 1 95.75 184 ALA B C 1
ATOM 3662 O O . ALA B 1 184 ? 27.438 7.855 -5.082 1 95.75 184 ALA B O 1
ATOM 3663 N N . ASP B 1 185 ? 27.469 6.984 -7.168 1 96.12 185 ASP B N 1
ATOM 3664 C CA . ASP B 1 185 ? 26.516 7.957 -7.672 1 96.12 185 ASP B CA 1
ATOM 3665 C C . ASP B 1 185 ? 25.172 7.824 -6.961 1 96.12 185 ASP B C 1
ATOM 3667 O O . ASP B 1 185 ? 24.562 8.82 -6.562 1 96.12 185 ASP B O 1
ATOM 3671 N N . VAL B 1 186 ? 24.766 6.605 -6.801 1 96.94 186 VAL B N 1
ATOM 3672 C CA . VAL B 1 186 ? 23.484 6.32 -6.172 1 96.94 186 VAL B CA 1
ATOM 3673 C C . VAL B 1 186 ? 23.516 6.738 -4.703 1 96.94 186 VAL B C 1
ATOM 3675 O O . VAL B 1 186 ? 22.562 7.34 -4.199 1 96.94 186 VAL B O 1
ATOM 3678 N N . ALA B 1 187 ? 24.594 6.438 -4.043 1 95.62 187 ALA B N 1
ATOM 3679 C CA . ALA B 1 187 ? 24.75 6.75 -2.625 1 95.62 187 ALA B CA 1
ATOM 3680 C C . ALA B 1 187 ? 24.734 8.258 -2.393 1 95.62 187 ALA B C 1
ATOM 3682 O O . ALA B 1 187 ? 24.422 8.719 -1.293 1 95.62 187 ALA B O 1
ATOM 3683 N N . GLY B 1 188 ? 25.031 8.977 -3.418 1 94.12 188 GLY B N 1
ATOM 3684 C CA . GLY B 1 188 ? 25.047 10.43 -3.312 1 94.12 188 GLY B CA 1
ATOM 3685 C C . GLY B 1 188 ? 23.672 11.047 -3.393 1 94.12 188 GLY B C 1
ATOM 3686 O O . GLY B 1 188 ? 23.484 12.219 -3.039 1 94.12 188 GLY B O 1
ATOM 3687 N N . ALA B 1 189 ? 22.703 10.305 -3.783 1 93.44 189 ALA B N 1
ATOM 3688 C CA . ALA B 1 189 ? 21.328 10.781 -3.889 1 93.44 189 ALA B CA 1
ATOM 3689 C C . ALA B 1 189 ? 20.547 10.508 -2.604 1 93.44 189 ALA B C 1
ATOM 3691 O O . ALA B 1 189 ? 20.984 9.711 -1.768 1 93.44 189 ALA B O 1
ATOM 3692 N N . GLN B 1 190 ? 19.438 11.219 -2.438 1 91.38 190 GLN B N 1
ATOM 3693 C CA . GLN B 1 190 ? 18.516 10.859 -1.366 1 91.38 190 GLN B CA 1
ATOM 3694 C C . GLN B 1 190 ? 17.812 9.531 -1.66 1 91.38 190 GLN B C 1
ATOM 3696 O O . GLN B 1 190 ? 17.203 9.367 -2.715 1 91.38 190 GLN B O 1
ATOM 3701 N N . LEU B 1 191 ? 18 8.672 -0.719 1 94.5 191 LEU B N 1
ATOM 3702 C CA . LEU B 1 191 ? 17.359 7.371 -0.87 1 94.5 191 LEU B CA 1
ATOM 3703 C C . LEU B 1 191 ? 16 7.355 -0.183 1 94.5 191 LEU B C 1
ATOM 3705 O O . LEU B 1 191 ? 15.852 7.859 0.932 1 94.5 191 LEU B O 1
ATOM 3709 N N . VAL B 1 192 ? 15.016 6.867 -0.927 1 93.81 192 VAL B N 1
ATOM 3710 C CA . VAL B 1 192 ? 13.68 6.645 -0.378 1 93.81 192 VAL B CA 1
ATOM 3711 C C . VAL B 1 192 ? 13.359 5.152 -0.389 1 93.81 192 VAL B C 1
ATOM 3713 O O . VAL B 1 192 ? 13.633 4.457 -1.369 1 93.81 192 VAL B O 1
ATOM 3716 N N . GLY B 1 193 ? 12.859 4.668 0.672 1 92 193 GLY B N 1
ATOM 3717 C CA . GLY B 1 193 ? 12.562 3.246 0.731 1 92 193 GLY B CA 1
ATOM 3718 C C . GLY B 1 193 ? 11.562 2.889 1.813 1 92 193 GLY B C 1
ATOM 3719 O O . GLY B 1 193 ? 10.992 3.773 2.453 1 92 193 GLY B O 1
ATOM 3720 N N . THR B 1 194 ? 11.289 1.611 1.837 1 85.94 194 THR B N 1
ATOM 3721 C CA . THR B 1 194 ? 10.445 1.089 2.9 1 85.94 194 THR B CA 1
ATOM 3722 C C . THR B 1 194 ? 11.242 0.892 4.184 1 85.94 194 THR B C 1
ATOM 3724 O O . THR B 1 194 ? 12.422 1.231 4.246 1 85.94 194 THR B O 1
ATOM 3727 N N . GLU B 1 195 ? 10.594 0.472 5.27 1 80.31 195 GLU B N 1
ATOM 3728 C CA . GLU B 1 195 ? 11.273 0.207 6.539 1 80.31 195 GLU B CA 1
ATOM 3729 C C . GLU B 1 195 ? 12.156 -1.032 6.445 1 80.31 195 GLU B C 1
ATOM 3731 O O . GLU B 1 195 ? 11.992 -1.85 5.535 1 80.31 195 GLU B O 1
ATOM 3736 N N . PRO B 1 196 ? 13.148 -1.139 7.367 1 83.31 196 PRO B N 1
ATOM 3737 C CA . PRO B 1 196 ? 13.953 -2.359 7.414 1 83.31 196 PRO B CA 1
ATOM 3738 C C . PRO B 1 196 ? 13.109 -3.621 7.559 1 83.31 196 PRO B C 1
ATOM 3740 O O . PRO B 1 196 ? 12.047 -3.59 8.18 1 83.31 196 PRO B O 1
ATOM 3743 N N . GLY B 1 197 ? 13.594 -4.652 6.988 1 84.06 197 GLY B N 1
ATOM 3744 C CA . GLY B 1 197 ? 12.852 -5.906 6.996 1 84.06 197 GLY B CA 1
ATOM 3745 C C . GLY B 1 197 ? 12.375 -6.32 5.617 1 84.06 197 GLY B C 1
ATOM 3746 O O . GLY B 1 197 ? 12.023 -7.484 5.402 1 84.06 197 GLY B O 1
ATOM 3747 N N . CYS B 1 198 ? 12.312 -5.414 4.82 1 88.5 198 CYS B N 1
ATOM 3748 C CA . CYS B 1 198 ? 12.062 -5.703 3.412 1 88.5 198 CYS B CA 1
ATOM 3749 C C . CYS B 1 198 ? 13.336 -6.18 2.719 1 88.5 198 CYS B C 1
ATOM 3751 O O . CYS B 1 198 ? 14.344 -5.473 2.711 1 88.5 198 CYS B O 1
ATOM 3753 N N . PRO B 1 199 ? 13.297 -7.312 2.088 1 91.62 199 PRO B N 1
ATOM 3754 C CA . PRO B 1 199 ? 14.531 -7.934 1.609 1 91.62 199 PRO B CA 1
ATOM 3755 C C . PRO B 1 199 ? 15.281 -7.062 0.603 1 91.62 199 PRO B C 1
ATOM 3757 O O . PRO B 1 199 ? 16.5 -6.891 0.711 1 91.62 199 PRO B O 1
ATOM 3760 N N . TYR B 1 200 ? 14.586 -6.527 -0.356 1 93.12 200 TYR B N 1
ATOM 3761 C CA . TYR B 1 200 ? 15.312 -5.758 -1.361 1 93.12 200 TYR B CA 1
ATOM 3762 C C . TYR B 1 200 ? 15.766 -4.418 -0.801 1 93.12 200 TYR B C 1
ATOM 3764 O O . TYR B 1 200 ? 16.766 -3.857 -1.247 1 93.12 200 TYR B O 1
ATOM 3772 N N . ARG B 1 201 ? 15.07 -3.906 0.123 1 92.88 201 ARG B N 1
ATOM 3773 C CA . ARG B 1 201 ? 15.539 -2.711 0.821 1 92.88 201 ARG B CA 1
ATOM 3774 C C . ARG B 1 201 ? 16.812 -2.998 1.611 1 92.88 201 ARG B C 1
ATOM 3776 O O . ARG B 1 201 ? 17.75 -2.207 1.586 1 92.88 201 ARG B O 1
ATOM 3783 N N . ASP B 1 202 ? 16.812 -4.109 2.309 1 93.75 202 ASP B N 1
ATOM 3784 C CA . ASP B 1 202 ? 17.953 -4.492 3.121 1 93.75 202 ASP B CA 1
ATOM 3785 C C . ASP B 1 202 ? 19.188 -4.762 2.25 1 93.75 202 ASP B C 1
ATOM 3787 O O . ASP B 1 202 ? 20.297 -4.344 2.582 1 93.75 202 ASP B O 1
ATOM 3791 N N . LEU B 1 203 ? 19 -5.438 1.175 1 95.69 203 LEU B N 1
ATOM 3792 C CA . LEU B 1 203 ? 20.094 -5.734 0.253 1 95.69 203 LEU B CA 1
ATOM 3793 C C . LEU B 1 203 ? 20.625 -4.453 -0.379 1 95.69 203 LEU B C 1
ATOM 3795 O O . LEU B 1 203 ? 21.844 -4.309 -0.562 1 95.69 203 LEU B O 1
ATOM 3799 N N . PHE B 1 204 ? 19.719 -3.545 -0.721 1 97.06 204 PHE B N 1
ATOM 3800 C CA . PHE B 1 204 ? 20.094 -2.254 -1.286 1 97.06 204 PHE B CA 1
ATOM 3801 C C . PHE B 1 204 ? 20.953 -1.467 -0.311 1 97.06 204 PHE B C 1
ATOM 3803 O O . PHE B 1 204 ? 22 -0.922 -0.695 1 97.06 204 PHE B O 1
ATOM 3810 N N . GLU B 1 205 ? 20.531 -1.474 0.903 1 95.56 205 GLU B N 1
ATOM 3811 C CA . GLU B 1 205 ? 21.281 -0.8 1.953 1 95.56 205 GLU B CA 1
ATOM 3812 C C . GLU B 1 205 ? 22.672 -1.411 2.111 1 95.56 205 GLU B C 1
ATOM 3814 O O . GLU B 1 205 ? 23.672 -0.69 2.268 1 95.56 205 GLU B O 1
ATOM 3819 N N . ARG B 1 206 ? 22.734 -2.732 2.102 1 95.56 206 ARG B N 1
ATOM 3820 C CA . ARG B 1 206 ? 24.016 -3.428 2.225 1 95.56 206 ARG B CA 1
ATOM 3821 C C . ARG B 1 206 ? 24.938 -3.096 1.055 1 95.56 206 ARG B C 1
ATOM 3823 O O . ARG B 1 206 ? 26.141 -2.92 1.236 1 95.56 206 ARG B O 1
ATOM 3830 N N . GLU B 1 207 ? 24.359 -3.027 -0.112 1 96.38 207 GLU B N 1
ATOM 3831 C CA . GLU B 1 207 ? 25.125 -2.717 -1.317 1 96.38 207 GLU B CA 1
ATOM 3832 C C . GLU B 1 207 ? 25.75 -1.333 -1.227 1 96.38 207 GLU B C 1
ATOM 3834 O O . GLU B 1 207 ? 26.844 -1.113 -1.745 1 96.38 207 GLU B O 1
ATOM 3839 N N . LEU B 1 208 ? 25.094 -0.438 -0.569 1 96.69 208 LEU B N 1
ATOM 3840 C CA . LEU B 1 208 ? 25.594 0.931 -0.452 1 96.69 208 LEU B CA 1
ATOM 3841 C C . LEU B 1 208 ? 26.281 1.146 0.888 1 96.69 208 LEU B C 1
ATOM 3843 O O . LEU B 1 208 ? 26.516 2.287 1.297 1 96.69 208 LEU B O 1
ATOM 3847 N N . GLY B 1 209 ? 26.562 0.085 1.56 1 94.38 209 GLY B N 1
ATOM 3848 C CA . GLY B 1 209 ? 27.094 0.104 2.918 1 94.38 209 GLY B CA 1
ATOM 3849 C C . GLY B 1 209 ? 28.344 0.939 3.066 1 94.38 209 GLY B C 1
ATOM 3850 O O . GLY B 1 209 ? 28.578 1.549 4.113 1 94.38 209 GLY B O 1
ATOM 3851 N N . GLU B 1 210 ? 29.203 1.034 2.041 1 92.81 210 GLU B N 1
ATOM 3852 C CA . GLU B 1 210 ? 30.438 1.811 2.078 1 92.81 210 GLU B CA 1
ATOM 3853 C C . GLU B 1 210 ? 30.172 3.277 2.398 1 92.81 210 GLU B C 1
ATOM 3855 O O . GLU B 1 210 ? 30.938 3.924 3.102 1 92.81 210 GLU B O 1
ATOM 3860 N N . TRP B 1 211 ? 29.031 3.734 1.93 1 94.25 211 TRP B N 1
ATOM 3861 C CA . TRP B 1 211 ? 28.688 5.145 2.086 1 94.25 211 TRP B CA 1
ATOM 3862 C C . TRP B 1 211 ? 27.641 5.332 3.182 1 94.25 211 TRP B C 1
ATOM 3864 O O . TRP B 1 211 ? 27.469 6.434 3.711 1 94.25 211 TRP B O 1
ATOM 3874 N N . SER B 1 212 ? 26.922 4.371 3.467 1 88.69 212 SER B N 1
ATOM 3875 C CA . SER B 1 212 ? 25.891 4.336 4.504 1 88.69 212 SER B CA 1
ATOM 3876 C C . SER B 1 212 ? 24.969 5.547 4.41 1 88.69 212 SER B C 1
ATOM 3878 O O . SER B 1 212 ? 24.75 6.242 5.402 1 88.69 212 SER B O 1
ATOM 3880 N N . PRO B 1 213 ? 24.453 5.773 3.219 1 90 213 PRO B N 1
ATOM 3881 C CA . PRO B 1 213 ? 23.531 6.902 3.107 1 90 213 PRO B CA 1
ATOM 3882 C C . PRO B 1 213 ? 22.234 6.688 3.9 1 90 213 PRO B C 1
ATOM 3884 O O . PRO B 1 213 ? 21.781 5.551 4.047 1 90 213 PRO B O 1
ATOM 3887 N N . PRO B 1 214 ? 21.688 7.766 4.391 1 86.69 214 PRO B N 1
ATOM 3888 C CA . PRO B 1 214 ? 20.422 7.625 5.113 1 86.69 214 PRO B CA 1
ATOM 3889 C C . PRO B 1 214 ? 19.234 7.375 4.184 1 86.69 214 PRO B C 1
ATOM 3891 O O . PRO B 1 214 ? 19.219 7.891 3.062 1 86.69 214 PRO B O 1
ATOM 3894 N N . PHE B 1 215 ? 18.312 6.602 4.664 1 89.56 215 PHE B N 1
ATOM 3895 C CA . PHE B 1 215 ? 17.062 6.352 3.951 1 89.56 215 PHE B CA 1
ATOM 3896 C C . PHE B 1 215 ? 15.93 7.188 4.535 1 89.56 215 PHE B C 1
ATOM 3898 O O . PHE B 1 215 ? 15.812 7.309 5.754 1 89.56 215 PHE B O 1
ATOM 3905 N N . MET B 1 216 ? 15.195 7.781 3.676 1 88.06 216 MET B N 1
ATOM 3906 C CA . MET B 1 216 ? 13.859 8.234 4.062 1 88.06 216 MET B CA 1
ATOM 3907 C C . MET B 1 216 ? 12.859 7.094 3.988 1 88.06 216 MET B C 1
ATOM 3909 O O . MET B 1 216 ? 12.641 6.52 2.92 1 88.06 216 MET B O 1
ATOM 3913 N N . GLU B 1 217 ? 12.203 6.824 5.074 1 88.56 217 GLU B N 1
ATOM 3914 C CA . GLU B 1 217 ? 11.344 5.645 5.152 1 88.56 217 GLU B CA 1
ATOM 3915 C C . GLU B 1 217 ? 9.875 6.031 5.078 1 88.56 217 GLU B C 1
ATOM 3917 O O . GLU B 1 217 ? 9.359 6.711 5.969 1 88.56 217 GLU B O 1
ATOM 3922 N N . PHE B 1 218 ? 9.125 5.59 4.082 1 84.94 218 PHE B N 1
ATOM 3923 C CA . PHE B 1 218 ? 7.73 5.973 3.865 1 84.94 218 PHE B CA 1
ATOM 3924 C C . PHE B 1 218 ? 6.793 4.832 4.246 1 84.94 218 PHE B C 1
ATOM 3926 O O . PHE B 1 218 ? 5.586 5.035 4.391 1 84.94 218 PHE B O 1
ATOM 3933 N N . GLY B 1 219 ? 7.258 3.727 4.488 1 82.75 219 GLY B N 1
ATOM 3934 C CA . GLY B 1 219 ? 6.5 2.66 5.125 1 82.75 219 GLY B CA 1
ATOM 3935 C C . GLY B 1 219 ? 5.684 1.842 4.141 1 82.75 219 GLY B C 1
ATOM 3936 O O . GLY B 1 219 ? 5.227 0.746 4.469 1 82.75 219 GLY B O 1
ATOM 3937 N N . THR B 1 220 ? 5.258 2.387 2.955 1 89 220 THR B N 1
ATOM 3938 C CA . THR B 1 220 ? 4.543 1.631 1.932 1 89 220 THR B CA 1
ATOM 3939 C C . THR B 1 220 ? 5.191 1.826 0.565 1 89 220 THR B C 1
ATOM 3941 O O . THR B 1 220 ? 5.844 2.844 0.321 1 89 220 THR B O 1
ATOM 3944 N N . ILE B 1 221 ? 4.918 0.851 -0.26 1 92.5 221 ILE B N 1
ATOM 3945 C CA . ILE B 1 221 ? 5.426 0.93 -1.625 1 92.5 221 ILE B CA 1
ATOM 3946 C C . ILE B 1 221 ? 4.777 2.109 -2.348 1 92.5 221 ILE B C 1
ATOM 3948 O O . ILE B 1 221 ? 5.457 2.877 -3.029 1 92.5 221 ILE B O 1
ATOM 3952 N N . GLU B 1 222 ? 3.543 2.258 -2.145 1 92 222 GLU B N 1
ATOM 3953 C CA . GLU B 1 222 ? 2.82 3.332 -2.818 1 92 222 GLU B CA 1
ATOM 3954 C C . GLU B 1 222 ? 3.328 4.703 -2.373 1 92 222 GLU B C 1
ATOM 3956 O O . GLU B 1 222 ? 3.543 5.59 -3.203 1 92 222 GLU B O 1
ATOM 3961 N N . ALA B 1 223 ? 3.494 4.863 -1.084 1 91.69 223 ALA B N 1
ATOM 3962 C CA . ALA B 1 223 ? 4.027 6.133 -0.593 1 91.69 223 ALA B CA 1
ATOM 3963 C C . ALA B 1 223 ? 5.43 6.387 -1.137 1 91.69 223 ALA B C 1
ATOM 3965 O O . ALA B 1 223 ? 5.777 7.523 -1.466 1 91.69 223 ALA B O 1
ATOM 3966 N N . THR B 1 224 ? 6.184 5.371 -1.193 1 94.12 224 THR B N 1
ATOM 3967 C CA . THR B 1 224 ? 7.535 5.469 -1.732 1 94.12 224 THR B CA 1
ATOM 3968 C C . THR B 1 224 ? 7.508 5.941 -3.184 1 94.12 224 THR B C 1
ATOM 3970 O O . THR B 1 224 ? 8.219 6.879 -3.551 1 94.12 224 THR B O 1
ATOM 3973 N N . LYS B 1 225 ? 6.672 5.344 -3.939 1 95.06 225 LYS B N 1
ATOM 3974 C CA . LYS B 1 225 ? 6.535 5.703 -5.348 1 95.06 225 LYS B CA 1
ATOM 3975 C C . LYS B 1 225 ? 6.129 7.164 -5.504 1 95.06 225 LYS B C 1
ATOM 3977 O O . LYS B 1 225 ? 6.703 7.891 -6.32 1 95.06 225 LYS B O 1
ATOM 3982 N N . ARG B 1 226 ? 5.227 7.578 -4.77 1 90.75 226 ARG B N 1
ATOM 3983 C CA . ARG B 1 226 ? 4.703 8.938 -4.859 1 90.75 226 ARG B CA 1
ATOM 3984 C C . ARG B 1 226 ? 5.754 9.961 -4.441 1 90.75 226 ARG B C 1
ATOM 3986 O O . ARG B 1 226 ? 5.883 11.016 -5.059 1 90.75 226 ARG B O 1
ATOM 3993 N N . GLY B 1 227 ? 6.391 9.625 -3.379 1 90.56 227 GLY B N 1
ATOM 3994 C CA . GLY B 1 227 ? 7.469 10.5 -2.947 1 90.56 227 GLY B CA 1
ATOM 3995 C C . GLY B 1 227 ? 8.555 10.68 -3.996 1 90.56 227 GLY B C 1
ATOM 3996 O O . GLY B 1 227 ? 9 11.797 -4.254 1 90.56 227 GLY B O 1
ATOM 3997 N N . VAL B 1 228 ? 8.938 9.578 -4.59 1 94.88 228 VAL B N 1
ATOM 3998 C CA . VAL B 1 228 ? 9.992 9.594 -5.598 1 94.88 228 VAL B CA 1
ATOM 3999 C C . VAL B 1 228 ? 9.508 10.336 -6.844 1 94.88 228 VAL B C 1
ATOM 4001 O O . VAL B 1 228 ? 10.258 11.117 -7.43 1 94.88 228 VAL B O 1
ATOM 4004 N N . ALA B 1 229 ? 8.297 10.109 -7.227 1 93.25 229 ALA B N 1
ATOM 4005 C CA . ALA B 1 229 ? 7.707 10.812 -8.367 1 93.25 229 ALA B CA 1
ATOM 4006 C C . ALA B 1 229 ? 7.676 12.32 -8.117 1 93.25 229 ALA B C 1
ATOM 4008 O O . ALA B 1 229 ? 7.816 13.109 -9.055 1 93.25 229 ALA B O 1
ATOM 4009 N N . GLY B 1 230 ? 7.547 12.68 -6.891 1 86.62 230 GLY B N 1
ATOM 4010 C CA . GLY B 1 230 ? 7.52 14.078 -6.504 1 86.62 230 GLY B CA 1
ATOM 4011 C C . GLY B 1 230 ? 8.898 14.695 -6.402 1 86.62 230 GLY B C 1
ATOM 4012 O O . GLY B 1 230 ? 9.039 15.883 -6.094 1 86.62 230 GLY B O 1
ATOM 4013 N N . GLY B 1 231 ? 9.906 13.867 -6.539 1 88.25 231 GLY B N 1
ATOM 4014 C CA . GLY B 1 231 ? 11.258 14.398 -6.602 1 88.25 231 GLY B CA 1
ATOM 4015 C C . GLY B 1 231 ? 12.016 14.25 -5.297 1 88.25 231 GLY B C 1
ATOM 4016 O O . GLY B 1 231 ? 13.078 14.852 -5.117 1 88.25 231 GLY B O 1
ATOM 4017 N N . LEU B 1 232 ? 11.562 13.453 -4.395 1 88.19 232 LEU B N 1
ATOM 4018 C CA . LEU B 1 232 ? 12.156 13.375 -3.062 1 88.19 232 LEU B CA 1
ATOM 4019 C C . LEU B 1 232 ? 13.469 12.602 -3.096 1 88.19 232 LEU B C 1
ATOM 4021 O O . LEU B 1 232 ? 14.273 12.703 -2.17 1 88.19 232 LEU B O 1
ATOM 4025 N N . GLY B 1 233 ? 13.625 11.836 -4.145 1 93.88 233 GLY B N 1
ATOM 4026 C CA . GLY B 1 233 ? 14.82 11.023 -4.215 1 93.88 233 GLY B CA 1
ATOM 4027 C C . GLY B 1 233 ? 14.703 9.875 -5.199 1 93.88 233 GLY B C 1
ATOM 4028 O O . GLY B 1 233 ? 14.039 10 -6.23 1 93.88 233 GLY B O 1
ATOM 4029 N N . VAL B 1 234 ? 15.539 8.797 -4.863 1 97.19 234 VAL B N 1
ATOM 4030 C CA . VAL B 1 234 ? 15.523 7.598 -5.695 1 97.19 234 VAL B CA 1
ATOM 4031 C C . VAL B 1 234 ? 15.125 6.387 -4.852 1 97.19 234 VAL B C 1
ATOM 4033 O O . VAL B 1 234 ? 15.312 6.387 -3.631 1 97.19 234 VAL B O 1
ATOM 4036 N N . ALA B 1 235 ? 14.516 5.434 -5.48 1 97.81 235 ALA B N 1
ATOM 4037 C CA . ALA B 1 235 ? 14.102 4.219 -4.781 1 97.81 235 ALA B CA 1
ATOM 4038 C C . ALA B 1 235 ? 14.375 2.98 -5.629 1 97.81 235 ALA B C 1
ATOM 4040 O O . ALA B 1 235 ? 14.234 3.014 -6.855 1 97.81 235 ALA B O 1
ATOM 4041 N N . LEU B 1 236 ? 14.859 1.907 -5 1 98 236 LEU B N 1
ATOM 4042 C CA . LEU B 1 236 ? 14.953 0.592 -5.621 1 98 236 LEU B CA 1
ATOM 4043 C C . LEU B 1 236 ? 13.703 -0.235 -5.344 1 98 236 LEU B C 1
ATOM 4045 O O . LEU B 1 236 ? 13.398 -0.533 -4.188 1 98 236 LEU B O 1
ATOM 4049 N N . LEU B 1 237 ? 12.953 -0.595 -6.395 1 97.5 237 LEU B N 1
ATOM 4050 C CA . LEU B 1 237 ? 11.688 -1.296 -6.266 1 97.5 237 LEU B CA 1
ATOM 4051 C C . LEU B 1 237 ? 11.562 -2.402 -7.309 1 97.5 237 LEU B C 1
ATOM 4053 O O . LEU B 1 237 ? 12.234 -2.359 -8.344 1 97.5 237 LEU B O 1
ATOM 4057 N N . PRO B 1 238 ? 10.688 -3.408 -6.984 1 96 238 PRO B N 1
ATOM 4058 C CA . PRO B 1 238 ? 10.367 -4.34 -8.07 1 96 238 PRO B CA 1
ATOM 4059 C C . PRO B 1 238 ? 9.797 -3.643 -9.297 1 96 238 PRO B C 1
ATOM 4061 O O . PRO B 1 238 ? 8.977 -2.727 -9.164 1 96 238 PRO B O 1
ATOM 4064 N N . ARG B 1 239 ? 10.227 -4.07 -10.477 1 95.94 239 ARG B N 1
ATOM 4065 C CA . ARG B 1 239 ? 9.766 -3.459 -11.719 1 95.94 239 ARG B CA 1
ATOM 4066 C C . ARG B 1 239 ? 8.242 -3.518 -11.828 1 95.94 239 ARG B C 1
ATOM 4068 O O . ARG B 1 239 ? 7.613 -2.553 -12.258 1 95.94 239 ARG B O 1
ATOM 4075 N N . VAL B 1 240 ? 7.672 -4.613 -11.398 1 93.25 240 VAL B N 1
ATOM 4076 C CA . VAL B 1 240 ? 6.234 -4.812 -11.516 1 93.25 240 VAL B CA 1
ATOM 4077 C C . VAL B 1 240 ? 5.496 -3.766 -10.68 1 93.25 240 VAL B C 1
ATOM 4079 O O . VAL B 1 240 ? 4.379 -3.369 -11.016 1 93.25 240 VAL B O 1
ATOM 4082 N N . ALA B 1 241 ? 6.082 -3.266 -9.625 1 94.75 241 ALA B N 1
ATOM 4083 C CA . ALA B 1 241 ? 5.441 -2.311 -8.727 1 94.75 241 ALA B CA 1
ATOM 4084 C C . ALA B 1 241 ? 5.414 -0.914 -9.336 1 94.75 241 ALA B C 1
ATOM 4086 O O . ALA B 1 241 ? 4.645 -0.053 -8.898 1 94.75 241 ALA B O 1
ATOM 4087 N N . VAL B 1 242 ? 6.262 -0.68 -10.289 1 96.81 242 VAL B N 1
ATOM 4088 C CA . VAL B 1 242 ? 6.352 0.668 -10.844 1 96.81 242 VAL B CA 1
ATOM 4089 C C . VAL B 1 242 ? 6.07 0.633 -12.344 1 96.81 242 VAL B C 1
ATOM 4091 O O . VAL B 1 242 ? 6.391 1.58 -13.062 1 96.81 242 VAL B O 1
ATOM 4094 N N . ALA B 1 243 ? 5.504 -0.459 -12.844 1 94.56 243 ALA B N 1
ATOM 4095 C CA . ALA B 1 243 ? 5.273 -0.642 -14.281 1 94.56 243 ALA B CA 1
ATOM 4096 C C . ALA B 1 243 ? 4.391 0.468 -14.836 1 94.56 243 ALA B C 1
ATOM 4098 O O . ALA B 1 243 ? 4.684 1.028 -15.898 1 94.56 243 ALA B O 1
ATOM 4099 N N . SER B 1 244 ? 3.354 0.807 -14.148 1 91.94 244 SER B N 1
ATOM 4100 C CA . SER B 1 244 ? 2.426 1.832 -14.609 1 91.94 244 SER B CA 1
ATOM 4101 C C . SER B 1 244 ? 3.092 3.203 -14.656 1 91.94 244 SER B C 1
ATOM 4103 O O . SER B 1 244 ? 2.887 3.969 -15.594 1 91.94 244 SER B O 1
ATOM 4105 N N . GLU B 1 245 ? 3.82 3.508 -13.617 1 95.69 245 GLU B N 1
ATOM 4106 C CA . GLU B 1 245 ? 4.5 4.797 -13.539 1 95.69 245 GLU B CA 1
ATOM 4107 C C . GLU B 1 245 ? 5.578 4.918 -14.609 1 95.69 245 GLU B C 1
ATOM 4109 O O . GLU B 1 245 ? 5.781 5.992 -15.18 1 95.69 245 GLU B O 1
ATOM 4114 N N . LEU B 1 246 ? 6.254 3.838 -14.898 1 97 246 LEU B N 1
ATOM 4115 C CA . LEU B 1 246 ? 7.25 3.83 -15.969 1 97 246 LEU B CA 1
ATOM 4116 C C . LEU B 1 246 ? 6.59 4.043 -17.328 1 97 246 LEU B C 1
ATOM 4118 O O . LEU B 1 246 ? 7.086 4.82 -18.141 1 97 246 LEU B O 1
ATOM 4122 N N . ALA B 1 247 ? 5.496 3.422 -17.547 1 94.44 247 ALA B N 1
ATOM 4123 C CA . ALA B 1 247 ? 4.758 3.557 -18.797 1 94.44 247 ALA B CA 1
ATOM 4124 C C . ALA B 1 247 ? 4.223 4.977 -18.969 1 94.44 247 ALA B C 1
ATOM 4126 O O . ALA B 1 247 ? 4.23 5.52 -20.078 1 94.44 247 ALA B O 1
ATOM 4127 N N . ALA B 1 248 ? 3.812 5.57 -17.844 1 93 248 ALA B N 1
ATOM 4128 C CA . ALA B 1 248 ? 3.215 6.906 -17.859 1 93 248 ALA B CA 1
ATOM 4129 C C . ALA B 1 248 ? 4.289 7.988 -17.891 1 93 248 ALA B C 1
ATOM 4131 O O . ALA B 1 248 ? 4 9.148 -18.172 1 93 248 ALA B O 1
ATOM 4132 N N . GLY B 1 249 ? 5.465 7.609 -17.516 1 95.75 249 GLY B N 1
ATOM 4133 C CA . GLY B 1 249 ? 6.566 8.555 -17.516 1 95.75 249 GLY B CA 1
ATOM 4134 C C . GLY B 1 249 ? 6.652 9.375 -16.234 1 95.75 249 GLY B C 1
ATOM 4135 O O . GLY B 1 249 ? 7.418 10.336 -16.156 1 95.75 249 GLY B O 1
ATOM 4136 N N . THR B 1 250 ? 5.875 9.031 -15.25 1 95.44 250 THR B N 1
ATOM 4137 C CA . THR B 1 250 ? 5.945 9.742 -13.977 1 95.44 250 THR B CA 1
ATOM 4138 C C . THR B 1 250 ? 7.152 9.273 -13.164 1 95.44 250 THR B C 1
ATOM 4140 O O . THR B 1 250 ? 7.586 9.969 -12.242 1 95.44 250 THR B O 1
ATOM 4143 N N . LEU B 1 251 ? 7.621 8.109 -13.453 1 97.88 251 LEU B N 1
ATOM 4144 C CA . LEU B 1 251 ? 8.898 7.598 -12.984 1 97.88 251 LEU B CA 1
ATOM 4145 C C . LEU B 1 251 ? 9.781 7.172 -14.148 1 97.88 251 LEU B C 1
ATOM 4147 O O . LEU B 1 251 ? 9.273 6.773 -15.203 1 97.88 251 LEU B O 1
ATOM 4151 N N . VAL B 1 252 ? 11.055 7.293 -13.961 1 98.25 252 VAL B N 1
ATOM 4152 C CA . VAL B 1 252 ? 12 6.824 -14.969 1 98.25 252 VAL B CA 1
ATOM 4153 C C . VAL B 1 252 ? 13.008 5.871 -14.328 1 98.25 252 VAL B C 1
ATOM 4155 O O . VAL B 1 252 ? 13.352 6.02 -13.148 1 98.25 252 VAL B O 1
ATOM 4158 N N . GLU B 1 253 ? 13.367 4.918 -15.117 1 98 253 GLU B N 1
ATOM 4159 C CA . GLU B 1 253 ? 14.391 3.971 -14.68 1 98 253 GLU B CA 1
ATOM 4160 C C . GLU B 1 253 ? 15.781 4.586 -14.766 1 98 253 GLU B C 1
ATOM 4162 O O . GLU B 1 253 ? 16.141 5.207 -15.773 1 98 253 GLU B O 1
ATOM 4167 N N . LEU B 1 254 ? 16.531 4.492 -13.703 1 98.25 254 LEU B N 1
ATOM 4168 C CA . LEU B 1 254 ? 17.906 4.965 -13.695 1 98.25 254 LEU B CA 1
ATOM 4169 C C . LEU B 1 254 ? 18.859 3.861 -14.141 1 98.25 254 LEU B C 1
ATOM 4171 O O . LEU B 1 254 ? 18.594 2.678 -13.93 1 98.25 254 LEU B O 1
ATOM 4175 N N . ALA B 1 255 ? 19.953 4.242 -14.75 1 96.94 255 ALA B N 1
ATOM 4176 C CA . ALA B 1 255 ? 20.891 3.301 -15.352 1 96.94 255 ALA B CA 1
ATOM 4177 C C . ALA B 1 255 ? 21.797 2.67 -14.297 1 96.94 255 ALA B C 1
ATOM 4179 O O . ALA B 1 255 ? 23.016 2.787 -14.375 1 96.94 255 ALA B O 1
ATOM 4180 N N . TRP B 1 256 ? 21.234 1.984 -13.375 1 96.81 256 TRP B N 1
ATOM 4181 C CA . TRP B 1 256 ? 21.938 1.23 -12.344 1 96.81 256 TRP B CA 1
ATOM 4182 C C . TRP B 1 256 ? 21.266 -0.12 -12.102 1 96.81 256 TRP B C 1
ATOM 4184 O O . TRP B 1 256 ? 20.047 -0.198 -11.961 1 96.81 256 TRP B O 1
ATOM 4194 N N . GLN B 1 257 ? 22.078 -1.11 -12.07 1 94.44 257 GLN B N 1
ATOM 4195 C CA . GLN B 1 257 ? 21.562 -2.463 -11.875 1 94.44 257 GLN B CA 1
ATOM 4196 C C . GLN B 1 257 ? 22.047 -3.043 -10.547 1 94.44 257 GLN B C 1
ATOM 4198 O O . GLN B 1 257 ? 23.234 -3.004 -10.242 1 94.44 257 GLN B O 1
ATOM 4203 N N . ALA B 1 258 ? 21.047 -3.508 -9.797 1 94.56 258 ALA B N 1
ATOM 4204 C CA . ALA B 1 258 ? 21.406 -4.156 -8.539 1 94.56 258 ALA B CA 1
ATOM 4205 C C . ALA B 1 258 ? 22.25 -5.402 -8.781 1 94.56 258 ALA B C 1
ATOM 4207 O O . ALA B 1 258 ? 21.938 -6.215 -9.656 1 94.56 258 ALA B O 1
ATOM 4208 N N . PRO B 1 259 ? 23.297 -5.566 -8.008 1 95.19 259 PRO B N 1
ATOM 4209 C CA . PRO B 1 259 ? 24.172 -6.734 -8.195 1 95.19 259 PRO B CA 1
ATOM 4210 C C . PRO B 1 259 ? 23.641 -7.98 -7.492 1 95.19 259 PRO B C 1
ATOM 4212 O O . PRO B 1 259 ? 24.391 -8.93 -7.258 1 95.19 259 PRO B O 1
ATOM 4215 N N . PHE B 1 260 ? 22.469 -7.957 -7.043 1 95.81 260 PHE B N 1
ATOM 4216 C CA . PHE B 1 260 ? 21.844 -9.094 -6.383 1 95.81 260 PHE B CA 1
ATOM 4217 C C . PHE B 1 260 ? 20.516 -9.438 -7.055 1 95.81 260 PHE B C 1
ATOM 4219 O O . PHE B 1 260 ? 19.969 -8.633 -7.801 1 95.81 260 PHE B O 1
ATOM 4226 N N . THR B 1 261 ? 20.109 -10.664 -6.84 1 94.75 261 THR B N 1
ATOM 4227 C CA . THR B 1 261 ? 18.875 -11.18 -7.434 1 94.75 261 THR B CA 1
ATOM 4228 C C . THR B 1 261 ? 17.922 -11.703 -6.355 1 94.75 261 THR B C 1
ATOM 4230 O O . THR B 1 261 ? 18.375 -12.336 -5.391 1 94.75 261 THR B O 1
ATOM 4233 N N . LEU B 1 262 ? 16.672 -11.344 -6.543 1 95.56 262 LEU B N 1
ATOM 4234 C CA . LEU B 1 262 ? 15.617 -11.891 -5.688 1 95.56 262 LEU B CA 1
ATOM 4235 C C . LEU B 1 262 ? 14.672 -12.781 -6.492 1 95.56 262 LEU B C 1
ATOM 4237 O O . LEU B 1 262 ? 14.578 -12.648 -7.715 1 95.56 262 LEU B O 1
ATOM 4241 N N . PHE B 1 263 ? 13.969 -13.609 -5.711 1 95.31 263 PHE B N 1
ATOM 4242 C CA . PHE B 1 263 ? 13.055 -14.547 -6.344 1 95.31 263 PHE B CA 1
ATOM 4243 C C . PHE B 1 263 ? 11.68 -14.492 -5.684 1 95.31 263 PHE B C 1
ATOM 4245 O O . PHE B 1 263 ? 11.578 -14.453 -4.453 1 95.31 263 PHE B O 1
ATOM 4252 N N . THR B 1 264 ? 10.703 -14.398 -6.508 1 94.5 264 THR B N 1
ATOM 4253 C CA . THR B 1 264 ? 9.359 -14.68 -6.02 1 94.5 264 THR B CA 1
ATOM 4254 C C . THR B 1 264 ? 9.164 -16.172 -5.797 1 94.5 264 THR B C 1
ATOM 4256 O O . THR B 1 264 ? 9.445 -16.984 -6.684 1 94.5 264 THR B O 1
ATOM 4259 N N . GLN B 1 265 ? 8.758 -16.5 -4.59 1 95.5 265 GLN B N 1
ATOM 4260 C CA . GLN B 1 265 ? 8.641 -17.906 -4.215 1 95.5 265 GLN B CA 1
ATOM 4261 C C . GLN B 1 265 ? 7.297 -18.188 -3.559 1 95.5 265 GLN B C 1
ATOM 4263 O O . GLN B 1 265 ? 6.711 -17.312 -2.92 1 95.5 265 GLN B O 1
ATOM 4268 N N . LEU B 1 266 ? 6.848 -19.375 -3.76 1 95.81 266 LEU B N 1
ATOM 4269 C CA . LEU B 1 266 ? 5.75 -19.953 -2.99 1 95.81 266 LEU B CA 1
ATOM 4270 C C . LEU B 1 266 ? 6.277 -20.875 -1.9 1 95.81 266 LEU B C 1
ATOM 4272 O O . LEU B 1 266 ? 7.191 -21.672 -2.141 1 95.81 266 LEU B O 1
ATOM 4276 N N . ALA B 1 267 ? 5.746 -20.719 -0.71 1 96.44 267 ALA B N 1
ATOM 4277 C CA . ALA B 1 267 ? 6.25 -21.531 0.397 1 96.44 267 ALA B CA 1
ATOM 4278 C C . ALA B 1 267 ? 5.105 -22.016 1.278 1 96.44 267 ALA B C 1
ATOM 4280 O O . ALA B 1 267 ? 4.066 -21.359 1.384 1 96.44 267 ALA B O 1
ATOM 4281 N N . TRP B 1 268 ? 5.27 -23.141 1.893 1 95.94 268 TRP B N 1
ATOM 4282 C CA . TRP B 1 268 ? 4.367 -23.688 2.896 1 95.94 268 TRP B CA 1
ATOM 4283 C C . TRP B 1 268 ? 5.117 -24.578 3.875 1 95.94 268 TRP B C 1
ATOM 4285 O O . TRP B 1 268 ? 6.305 -24.859 3.689 1 95.94 268 TRP B O 1
ATOM 4295 N N . ARG B 1 269 ? 4.43 -24.969 4.938 1 94.12 269 ARG B N 1
ATOM 4296 C CA . ARG B 1 269 ? 5.066 -25.75 5.98 1 94.12 269 ARG B CA 1
ATOM 4297 C C . ARG B 1 269 ? 5.496 -27.125 5.449 1 94.12 269 ARG B C 1
ATOM 4299 O O . ARG B 1 269 ? 4.715 -27.812 4.785 1 94.12 269 ARG B O 1
ATOM 4306 N N . ARG B 1 270 ? 6.73 -27.5 5.793 1 92 270 ARG B N 1
ATOM 4307 C CA . ARG B 1 270 ? 7.254 -28.781 5.352 1 92 270 ARG B CA 1
ATOM 4308 C C . ARG B 1 270 ? 6.484 -29.938 5.988 1 92 270 ARG B C 1
ATOM 4310 O O . ARG B 1 270 ? 6.16 -29.891 7.176 1 92 270 ARG B O 1
ATOM 4317 N N . GLY B 1 271 ? 6.191 -30.906 5.137 1 85.62 271 GLY B N 1
ATOM 4318 C CA . GLY B 1 271 ? 5.547 -32.125 5.633 1 85.62 271 GLY B CA 1
ATOM 4319 C C . GLY B 1 271 ? 4.043 -31.984 5.75 1 85.62 271 GLY B C 1
ATOM 4320 O O . GLY B 1 271 ? 3.346 -32.969 6.023 1 85.62 271 GLY B O 1
ATOM 4321 N N . LYS B 1 272 ? 3.57 -30.797 5.621 1 81.81 272 LYS B N 1
ATOM 4322 C CA . LYS B 1 272 ? 2.127 -30.578 5.699 1 81.81 272 LYS B CA 1
ATOM 4323 C C . LYS B 1 272 ? 1.436 -31.031 4.414 1 81.81 272 LYS B C 1
ATOM 4325 O O . LYS B 1 272 ? 1.863 -30.672 3.316 1 81.81 272 LYS B O 1
ATOM 4330 N N . ARG B 1 273 ? 0.486 -32 4.57 1 83.25 273 ARG B N 1
ATOM 4331 C CA . ARG B 1 273 ? -0.37 -32.312 3.43 1 83.25 273 ARG B CA 1
ATOM 4332 C C . ARG B 1 273 ? -1.339 -31.172 3.143 1 83.25 273 ARG B C 1
ATOM 4334 O O . ARG B 1 273 ? -2.172 -30.844 3.984 1 83.25 273 ARG B O 1
ATOM 4341 N N . LEU B 1 274 ? -1.249 -30.578 1.97 1 88.88 274 LEU B N 1
ATOM 4342 C CA . LEU B 1 274 ? -2.098 -29.453 1.604 1 88.88 274 LEU B CA 1
ATOM 4343 C C . LEU B 1 274 ? -3.498 -29.922 1.228 1 88.88 274 LEU B C 1
ATOM 4345 O O . LEU B 1 274 ? -3.65 -30.844 0.424 1 88.88 274 LEU B O 1
ATOM 4349 N N . PRO B 1 275 ? -4.453 -29.344 1.911 1 87.75 275 PRO B N 1
ATOM 4350 C CA . PRO B 1 275 ? -5.812 -29.656 1.464 1 87.75 275 PRO B CA 1
ATOM 4351 C C . PRO B 1 275 ? -6.027 -29.344 -0.017 1 87.75 275 PRO B C 1
ATOM 4353 O O . PRO B 1 275 ? -5.289 -28.562 -0.604 1 87.75 275 PRO B O 1
ATOM 4356 N N . PRO B 1 276 ? -7.051 -29.906 -0.588 1 85.75 276 PRO B N 1
ATOM 4357 C CA . PRO B 1 276 ? -7.258 -29.828 -2.037 1 85.75 276 PRO B CA 1
ATOM 4358 C C . PRO B 1 276 ? -7.367 -28.391 -2.531 1 85.75 276 PRO B C 1
ATOM 4360 O O . PRO B 1 276 ? -6.793 -28.031 -3.568 1 85.75 276 PRO B O 1
ATOM 4363 N N . HIS B 1 277 ? -8.117 -27.531 -1.827 1 89.56 277 HIS B N 1
ATOM 4364 C CA . HIS B 1 277 ? -8.297 -26.156 -2.273 1 89.56 277 HIS B CA 1
ATOM 4365 C C . HIS B 1 277 ? -6.996 -25.375 -2.195 1 89.56 277 HIS B C 1
ATOM 4367 O O . HIS B 1 277 ? -6.746 -24.484 -3.021 1 89.56 277 HIS B O 1
ATOM 4373 N N . VAL B 1 278 ? -6.113 -25.719 -1.289 1 92 278 VAL B N 1
ATOM 4374 C CA . VAL B 1 278 ? -4.812 -25.062 -1.167 1 92 278 VAL B CA 1
ATOM 4375 C C . VAL B 1 278 ? -3.883 -25.547 -2.275 1 92 278 VAL B C 1
ATOM 4377 O O . VAL B 1 278 ? -3.137 -24.766 -2.861 1 92 278 VAL B O 1
ATOM 4380 N N . ARG B 1 279 ? -3.926 -26.844 -2.48 1 90.44 279 ARG B N 1
ATOM 4381 C CA . ARG B 1 279 ? -3.131 -27.406 -3.566 1 90.44 279 ARG B CA 1
ATOM 4382 C C . ARG B 1 279 ? -3.506 -26.781 -4.902 1 90.44 279 ARG B C 1
ATOM 4384 O O . ARG B 1 279 ? -2.635 -26.484 -5.723 1 90.44 279 ARG B O 1
ATOM 4391 N N . LEU B 1 280 ? -4.762 -26.672 -5.074 1 88.44 280 LEU B N 1
ATOM 4392 C CA . LEU B 1 280 ? -5.254 -26.016 -6.281 1 88.44 280 LEU B CA 1
ATOM 4393 C C . LEU B 1 280 ? -4.703 -24.594 -6.387 1 88.44 280 LEU B C 1
ATOM 4395 O O . LEU B 1 280 ? -4.297 -24.156 -7.469 1 88.44 280 LEU B O 1
ATOM 4399 N N . PHE B 1 281 ? -4.703 -23.891 -5.34 1 92.44 281 PHE B N 1
ATOM 4400 C CA . PHE B 1 281 ? -4.176 -22.531 -5.293 1 92.44 281 PHE B CA 1
ATOM 4401 C C . PHE B 1 281 ? -2.701 -22.516 -5.672 1 92.44 281 PHE B C 1
ATOM 4403 O O . PHE B 1 281 ? -2.271 -21.672 -6.461 1 92.44 281 PHE B O 1
ATOM 4410 N N . VAL B 1 282 ? -1.97 -23.391 -5.141 1 91.69 282 VAL B N 1
ATOM 4411 C CA . VAL B 1 282 ? -0.535 -23.469 -5.395 1 91.69 282 VAL B CA 1
ATOM 4412 C C . VAL B 1 282 ? -0.285 -23.75 -6.875 1 91.69 282 VAL B C 1
ATOM 4414 O O . VAL B 1 282 ? 0.577 -23.125 -7.492 1 91.69 282 VAL B O 1
ATOM 4417 N N . GLU B 1 283 ? -1.012 -24.594 -7.426 1 89.06 283 GLU B N 1
ATOM 4418 C CA . GLU B 1 283 ? -0.866 -24.953 -8.836 1 89.06 283 GLU B CA 1
ATOM 4419 C C . GLU B 1 283 ? -1.182 -23.766 -9.742 1 89.06 283 GLU B C 1
ATOM 4421 O O . GLU B 1 283 ? -0.452 -23.5 -10.695 1 89.06 283 GLU B O 1
ATOM 4426 N N . GLN B 1 284 ? -2.213 -23.094 -9.383 1 88 284 GLN B N 1
ATOM 4427 C CA . GLN B 1 284 ? -2.613 -21.953 -10.203 1 88 284 GLN B CA 1
ATOM 4428 C C . GLN B 1 284 ? -1.636 -20.797 -10.047 1 88 284 GLN B C 1
ATOM 4430 O O . GLN B 1 284 ? -1.371 -20.062 -11.008 1 88 284 GLN B O 1
ATOM 4435 N N . ALA B 1 285 ? -1.191 -20.594 -8.836 1 90 285 ALA B N 1
ATOM 4436 C CA . ALA B 1 285 ? -0.198 -19.547 -8.594 1 90 285 ALA B CA 1
ATOM 4437 C C . ALA B 1 285 ? 1.062 -19.797 -9.422 1 90 285 ALA B C 1
ATOM 4439 O O . ALA B 1 285 ? 1.61 -18.859 -10.008 1 90 285 ALA B O 1
ATOM 4440 N N . ARG B 1 286 ? 1.442 -21.031 -9.469 1 88.25 286 ARG B N 1
ATOM 4441 C CA . ARG B 1 286 ? 2.605 -21.406 -10.266 1 88.25 286 ARG B CA 1
ATOM 4442 C C . ARG B 1 286 ? 2.41 -21.031 -11.734 1 88.25 286 ARG B C 1
ATOM 4444 O O . ARG B 1 286 ? 3.297 -20.438 -12.352 1 88.25 286 ARG B O 1
ATOM 4451 N N . ARG B 1 287 ? 1.346 -21.312 -12.172 1 83.38 287 ARG B N 1
ATOM 4452 C CA . ARG B 1 287 ? 1.048 -21.094 -13.586 1 83.38 287 ARG B CA 1
ATOM 4453 C C . ARG B 1 287 ? 0.966 -19.594 -13.898 1 83.38 287 ARG B C 1
ATOM 4455 O O . ARG B 1 287 ? 1.633 -19.109 -14.812 1 83.38 287 ARG B O 1
ATOM 4462 N N . LEU B 1 288 ? 0.258 -18.844 -13.117 1 81.69 288 LEU B N 1
ATOM 4463 C CA . LEU B 1 288 ? -0.072 -17.469 -13.43 1 81.69 288 LEU B CA 1
ATOM 4464 C C . LEU B 1 288 ? 1.128 -16.547 -13.195 1 81.69 288 LEU B C 1
ATOM 4466 O O . LEU B 1 288 ? 1.364 -15.617 -13.969 1 81.69 288 LEU B O 1
ATOM 4470 N N . VAL B 1 289 ? 1.856 -16.797 -12.172 1 81.81 289 VAL B N 1
ATOM 4471 C CA . VAL B 1 289 ? 3.004 -15.953 -11.867 1 81.81 289 VAL B CA 1
ATOM 4472 C C . VAL B 1 289 ? 4.117 -16.219 -12.883 1 81.81 289 VAL B C 1
ATOM 4474 O O . VAL B 1 289 ? 4.801 -15.281 -13.312 1 81.81 289 VAL B O 1
ATOM 4477 N N . ARG B 1 290 ? 4.207 -17.406 -13.297 1 77.25 290 ARG B N 1
ATOM 4478 C CA . ARG B 1 290 ? 5.227 -17.75 -14.289 1 77.25 290 ARG B CA 1
ATOM 4479 C C . ARG B 1 290 ? 4.879 -17.188 -15.656 1 77.25 290 ARG B C 1
ATOM 4481 O O . ARG B 1 290 ? 5.773 -16.828 -16.438 1 77.25 290 ARG B O 1
ATOM 4488 N N . GLU B 1 291 ? 3.6 -17.016 -15.859 1 71.25 291 GLU B N 1
ATOM 4489 C CA . GLU B 1 291 ? 3.143 -16.469 -17.125 1 71.25 291 GLU B CA 1
ATOM 4490 C C . GLU B 1 291 ? 3.426 -14.977 -17.219 1 71.25 291 GLU B C 1
ATOM 4492 O O . GLU B 1 291 ? 3.578 -14.43 -18.312 1 71.25 291 GLU B O 1
ATOM 4497 N N . GLN B 1 292 ? 3.371 -14.273 -16.062 1 70.31 292 GLN B N 1
ATOM 4498 C CA . GLN B 1 292 ? 3.619 -12.836 -16.047 1 70.31 292 GLN B CA 1
ATOM 4499 C C . GLN B 1 292 ? 5.066 -12.523 -16.406 1 70.31 292 GLN B C 1
ATOM 4501 O O . GLN B 1 292 ? 5.383 -11.398 -16.797 1 70.31 292 GLN B O 1
ATOM 4506 N N . ARG B 1 293 ? 6.09 -13.375 -16.203 1 60.62 293 ARG B N 1
ATOM 4507 C CA . ARG B 1 293 ? 7.504 -13.172 -16.516 1 60.62 293 ARG B CA 1
ATOM 4508 C C . ARG B 1 293 ? 7.73 -13.047 -18.016 1 60.62 293 ARG B C 1
ATOM 4510 O O . ARG B 1 293 ? 8.711 -12.445 -18.453 1 60.62 293 ARG B O 1
ATOM 4517 N N . GLY B 1 294 ? 6.867 -13.695 -18.797 1 46.94 294 GLY B N 1
ATOM 4518 C CA . GLY B 1 294 ? 7.113 -13.68 -20.234 1 46.94 294 GLY B CA 1
ATOM 4519 C C . GLY B 1 294 ? 6.484 -12.492 -20.922 1 46.94 294 GLY B C 1
ATOM 4520 O O . GLY B 1 294 ? 5.598 -11.836 -20.375 1 46.94 294 GLY B O 1
#

Sequence (588 aa):
MELRLLATFEKVATVLSFTRAAAELGYAQSSVTGQVRSLESSLGVELFERLGSRIRLTEAGERLLPYARRMAELAEEARTAVAATAEPTGTIAVGTMESLTSYRLPPLLEYFHHRYPGVRLTLRPTLGDETRQALRQGTYDVGFLMEPETEHDGLESEVLAPEPLVLVAGPDHPLAGGTGLTAADVAGAQLVGTEPGCPYRDLFERELGEWSPPFMEFGTIEATKRGVAGGLGVALLPRVAVASELAAGTLVELAWQAPFTLFTQLAWRRGKRLPPHVRLFVEQARRLVREQRGMELRLLATFEKVATVLSFTRAAAELGYAQSSVTGQVRSLESSLGVELFERLGSRIRLTEAGERLLPYARRMAELAEEARTAVAATAEPTGTIAVGTMESLTSYRLPPLLEYFHHRYPGVRLTLRPTLGDETRQALRQGTYDVGFLMEPETEHDGLESEVLAPEPLVLVAGPDHPLAGGTGLTAADVAGAQLVGTEPGCPYRDLFERELGEWSPPFMEFGTIEATKRGVAGGLGVALLPRVAVASELAAGTLVELAWQAPFTLFTQLAWRRGKRLPPHVRLFVEQARRLVREQRG

Foldseek 3Di:
DDLVLLVLLLLCQLVQDLCVSCVVVVHDSVVSVVSQVVVCVVVVHHQWDDDDPTIHGDPVVVVCNVVSVVVNLVVLLVCLVPVPPDQDADEFEEEEAQLCVVQPCVVLVVSCVVRRVRYHYDYDHDFQVVSLVCQLVVVGAKYKHKALDQDDPQKDKDFQDWFFKFKKAFCPAPLHPDADDDLVNQLPKAEEEADPRHHVVVLNQVSNVVSNRDYDHPHHPVSRLVCRLVGVTMYIDGCSSCVVVCVVRSMHTGNDGRPGIITTMMMHGPPDDRDPVVVVSVVSSSVRSNSVND/DDLVLLVLLLLCQLVQDLCVSCVVVVHDSVVSVVSQVVVCVVVVHHQWDDDDPTIHGDPVVVVCNVVSVVVNLVVVLVCLVPVPPDQDADEFEEEEAQLCVVQPCVVLVVSCVVRRVRYHYDYDHDFQVVSLVCQLVVVGAKYKHKALDQDDPQKDKDFQDWFFKFKKAFCPAPLHPDADDDLVNQLPKAEEEADPRHHVVVLNQVSNVVSNRDYDHPHHLVSSLVCRLVGVTMYIDGCSSCVVVCVVRSMHTGNDGRPGIITTMMMHGPPDDRDPVVVVSVVSSSVRSSSVND